Protein 4JOI (pdb70)

InterPro domains:
  IPR004365 OB-fold nucleic acid binding domain, AA-tRNA synthetase-type [PF01336] (58-153)
  IPR012340 Nucleic acid-binding, OB-fold [G3DSA:2.40.50.140] (19-184)
  IPR012340 Nucleic acid-binding, OB-fold [SSF50249] (34-172)
  IPR014647 CST complex subunit Stn1 [PIRSF036950] (1-368)
  IPR015253 Stn1, C-terminal [PF09170] (203-368)
  IPR036388 Winged helix-like DNA-binding domain superfamily [G3DSA:1.10.10.10] (296-368)
  IPR036390 Winged helix DNA-binding domain superfamily [SSF46785] (189-307)
  IPR040260 Replication factor A protein-like [PTHR13989] (11-365)
  IPR042082 CST complex subunit Stn1, wHTH1 motif superfamily [G3DSA:1.10.10.980] (190-295)

Solvent-accessible surface area: 28500 Å² total; per-residue (Å²): 236,74,50,15,53,2,14,0,95,5,0,54,82,9,157,31,15,57,117,89,33,15,27,1,71,27,80,48,14,69,10,79,62,0,0,2,13,3,4,0,14,21,60,133,86,120,143,51,23,31,10,6,1,0,0,29,8,30,2,9,0,32,0,0,0,68,67,182,218,73,140,125,162,130,108,88,81,105,105,88,174,77,106,24,111,95,21,28,11,0,54,0,80,0,9,0,60,41,33,155,110,108,58,7,0,16,15,96,66,64,98,88,16,120,12,81,47,11,95,79,14,4,58,25,14,56,71,10,2,59,33,0,106,153,73,15,52,88,103,100,206,170,187,138,83,41,20,53,2,12,0,94,7,0,51,90,9,131,28,14,69,132,88,38,17,33,1,66,25,80,43,22,69,12,53,50,0,1,2,11,4,4,0,18,20,52,149,87,114,142,43,26,34,14,4,1,0,0,28,7,29,0,8,0,37,0,0,0,61,73,239,183,161,162,82,112,104,88,86,101,114,178,97,88,24,110,94,22,22,12,0,55,0,87,0,15,0,69,36,25,176,109,94,47,6,0,14,6,100,60,38,98,104,14,113,12,89,47,10,96,80,14,4,57,22,14,58,71,10,2,64,34,0,102,157,73,14,50,89,115,102,205,205,75,44,147,36,0,55,14,49,12,1,33,30,12,46,67,62,117,4,94,77,37,25,11,0,5,0,0,1,93,1,70,79,50,48,129,161,74,15,100,1,10,1,37,10,131,86,81,101,94,101,43,101,2,57,1,25,0,139,106,28,60,113,25,145,33,102,91,41,17,11,3,4,0,4,0,36,4,75,111,83,166,137,192,27,45,23,0,94,0,50,12,21,38,49,0,81,54,11,88,41,96,79,0,25,66,0,2,101,54,26,83,83,7,162,145,112,130,205,64,47,150,23,0,57,15,51,28,1,42,30,14,50,71,61,128,5,92,74,52,23,12,0,6,0,2,1,80,4,50,120,58,67,134,177,94,11,46,0,17,0,36,3,86,89,73,128,84,111,31,90,6,34,0,14,0,152,122,22,60,137,38,123,52,73,110,38,2,6,1,6,0,3,0,40,6,67,89,59,155,103,209,46,42,6,0,86,0,56,11,18,40,36,1,107,64,13,83,18,97,78,0,49,62,0,2,130,41,26,72,53,6,162,137,112,132

Organism: Homo sapiens (NCBI:txid9606)

CATH classification: 2.40.50.140

GO terms:
  GO:0000781 chromosome, telomeric region (C, IDA)
  GO:0005634 nucleus (C, IDA)
  GO:0043047 single-stranded telomeric DNA binding (F, IDA)
  GO:0010833 telomere maintenance via telomere lengthening (P, IMP)
  GO:0000723 telomere maintenance (P, IMP)
  GO:0005515 protein binding (F, IPI)
  GO:0005654 nucleoplasm (C, TAS)
  GO:0042162 telomeric repeat DNA binding (F, IDA)
  GO:1990879 CST complex (C, IDA)
  GO:0032211 negative regulation of telomere maintenance via telomerase (P, IDA)
  GO:0016233 telomere capping (P, TAS)
  GO:0000781 chromosome, telomeric region (C, HDA)
  GO:0005654 nucleoplasm (C, IDA)

Foldseek 3Di:
DDAAEDDVLCLQDFDADPVDGLWGDFLNDTDWKHKDKAFFADWDDDDFWIWTFGDLPNDTATETGGDDDVVCPVPVVVCVPVDDDGGFMKMFIATWDADPNGIHGYGPDMDTDDQPPCVVSVVSVVCHVVCCVVARVDRHD/DPDDAAEDAVLCLQVFDADPVDGQWTAFLRDTHWKHKDKAFFADWDDDDFWIWTWGDLPNDTATETEGDDVCCCVPVPDVVPDDDGGFMKMFIATWDADPNGIHGYGPDMDTDDQPPCVVSVVSVVCHVVCCVVPRVDHDD/DDDDDAQEDEQVCVQVVVDDAFDKHKYKAAWADDDVVQQWTWGWDADPHDIGIAIERCVQVPVDDDPHRFMKMFTATWHQDPDDDIHGHGNDIGTDPPDPVVVVVVVSVVVVVVVVVD/DDDDDAQEDEQQCVQVCVADAFDWHKYKFFWADADVVQQKTWGWDCPPPDIGTAMERRPQPPPDDHDGGFMKIFTAGWHQDVDDDIHGHGNYIGTDGPDPVVVVVVVSVVVVVVVVVD

Radius of gyration: 31.81 Å; Cα contacts (8 Å, |Δi|>4): 1092; chains: 4; bounding box: 78×56×86 Å

Secondary structure (DSSP, 8-state):
---EE--HHHHHHPEEPSSSTT-EEETTEEE-EEEEEEEEEEEEE-SSEEEEEEE-SS-EEEEEEE----IIIIIIHHHHTS---TT-EEEEEEEEEEETTEEEEEEEEEEEE--TTSHHHHHHHHHHHHHIIIIITS---/--S--EE--HHHHHHPEEPSSSTT-EEETTEEE-EEEEEEEEEEEEE-SSEEEEEEE-SS-EEEEEEE----SIIIIIHHHS---TT-EEEEEEEEEEETTEEEEEEEEEEEE--TTSHHHHHHHHHHHHHIIIIITSPP-/--PPP-EE--HHHHHTT-S-TT-EEEEEEEEEEEETTTTEEEEEEE-SS-EEEEEEE-TTT-S----TT-EEEEEEEEE--TTS--EEEEEEEEE-TT--HHHHHHHHHHHHHHHHH-/--PPP-EE--HHHHHTT-S-TT-EEEEEEEEEEEETTTTEEEEEEEETTEEEEEEEE-GGGPSP---TTSEEEEEEEEE--SSS--EEEEEEEEE-TT--HHHHHHHHHHHHHHHHH-

Sequence (518 aa):
LAFAKLYIRDILDMKESRQVPGVFLYNGHPIKQVDVLGTVIGVRERDAFYSYGVDDSTGVINCICWKKLQLKKLQETIEQKTKIEIGDTIRVRGSIRTYREEREIHATTYYKVDDPVWNIQIARMLELPTIYRKVYDQPFHVFLAFAKLYIRDILDMKESRQVPGVFLYNGHPIKQVDVLGTVIGVRERDAFYSYGVDDSTGVINCICWKKLKKLQETIEQKTKIEIGDTIRVRGSIRTYREEREIHATTYYKVDDPVWNIQIARMLELPTIYRKVYDQPFHMLPKPGTYYLPWEVSAGQVPDGSTLRTFGRLCLYDMIQSRVTLMAQHGSDQHQVLVCTKLVEPFHAQVGSLYIVLGELQHQQDRGSVVKARVLTCVEGMNLPLLEQAIREQRLYKQERMLPKPGTYYLPWEVSAGQVPDGSTLRTFGRLCLYDMIQSRVTLMAQHGSDQHQVLVCTKLVEPFHAQVGSLYIVLGELQHQQDRGSVVKARVLTCVEGMNLPLLEQAIREQRLYKQER

Nearest PDB structures (foldseek):
  4joi-assembly1_A  TM=1.007E+00  e=4.508E-30  Homo sapiens
  4joi-assembly2_B  TM=9.898E-01  e=1.700E-27  Homo sapiens
  6w6w-assembly1_C  TM=9.165E-01  e=1.821E-25  Homo sapiens
  8soj-assembly1_B  TM=9.184E-01  e=2.867E-24  Enterovirus A71
  8sok-assembly1_B  TM=9.140E-01  e=1.731E-23  Homo sapiens

B-factor: mean 54.43, std 21.91, range [27.72, 151.78]

Structure (mmCIF, N/CA/C/O backbone):
data_4JOI
#
_entry.id   4JOI
#
_cell.length_a   130.613
_cell.length_b   58.101
_cell.length_c   87.458
_cell.angle_alpha   90.00
_cell.angle_beta   90.00
_cell.angle_gamma   90.00
#
_symmetry.space_group_name_H-M   'P 21 21 2'
#
loop_
_entity.id
_entity.type
_entity.pdbx_description
1 polymer 'CST complex subunit STN1'
2 polymer 'CST complex subunit TEN1'
3 water water
#
loop_
_atom_site.group_PDB
_atom_site.id
_atom_site.type_symbol
_atom_site.label_atom_id
_atom_site.label_alt_id
_atom_site.label_comp_id
_atom_site.label_asym_id
_atom_site.label_entity_id
_atom_site.label_seq_id
_atom_site.pdbx_PDB_ins_code
_atom_site.Cartn_x
_atom_site.Cartn_y
_atom_site.Cartn_z
_atom_site.occupancy
_atom_site.B_iso_or_equiv
_atom_site.auth_seq_id
_atom_site.auth_comp_id
_atom_site.auth_asym_id
_atom_site.auth_atom_id
_atom_site.pdbx_PDB_model_num
ATOM 1 N N . LEU A 1 6 ? -11.835 -0.821 3.694 1.00 63.05 24 LEU A N 1
ATOM 2 C CA . LEU A 1 6 ? -11.512 0.413 4.485 1.00 65.04 24 LEU A CA 1
ATOM 3 C C . LEU A 1 6 ? -11.663 0.260 6.011 1.00 62.10 24 LEU A C 1
ATOM 4 O O . LEU A 1 6 ? -11.008 0.967 6.781 1.00 63.64 24 LEU A O 1
ATOM 9 N N . ALA A 1 7 ? -12.532 -0.645 6.442 1.00 56.53 25 ALA A N 1
ATOM 10 C CA . ALA A 1 7 ? -12.726 -0.897 7.865 1.00 53.82 25 ALA A CA 1
ATOM 11 C C . ALA A 1 7 ? -11.915 -2.117 8.327 1.00 51.51 25 ALA A C 1
ATOM 12 O O . ALA A 1 7 ? -11.318 -2.833 7.514 1.00 51.46 25 ALA A O 1
ATOM 14 N N . PHE A 1 8 ? -11.874 -2.351 9.631 1.00 50.38 26 PHE A N 1
ATOM 15 C CA . PHE A 1 8 ? -11.476 -3.664 10.097 1.00 47.39 26 PHE A CA 1
ATOM 16 C C . PHE A 1 8 ? -12.726 -4.540 10.044 1.00 45.44 26 PHE A C 1
ATOM 17 O O . PHE A 1 8 ? -13.667 -4.364 10.826 1.00 44.05 26 PHE A O 1
ATOM 25 N N . ALA A 1 9 ? -12.749 -5.461 9.084 1.00 43.04 27 ALA A N 1
ATOM 26 C CA . ALA A 1 9 ? -13.949 -6.262 8.824 1.00 41.44 27 ALA A CA 1
ATOM 27 C C . ALA A 1 9 ? -14.137 -7.341 9.891 1.00 39.44 27 ALA A C 1
ATOM 28 O O . ALA A 1 9 ? -13.250 -8.163 10.132 1.00 37.75 27 ALA A O 1
ATOM 30 N N . LYS A 1 10 ? -15.305 -7.353 10.513 1.00 38.00 28 LYS A N 1
ATOM 31 C CA . LYS A 1 10 ? -15.627 -8.383 11.485 1.00 38.73 28 LYS A CA 1
ATOM 32 C C . LYS A 1 10 ? -16.061 -9.642 10.736 1.00 37.66 28 LYS A C 1
ATOM 33 O O . LYS A 1 10 ? -17.075 -9.631 10.024 1.00 41.38 28 LYS A O 1
ATOM 39 N N . LEU A 1 11 ? -15.296 -10.721 10.892 1.00 35.83 29 LEU A N 1
ATOM 40 C CA . LEU A 1 11 ? -15.539 -11.939 10.124 1.00 36.15 29 LEU A CA 1
ATOM 41 C C . LEU A 1 11 ? -15.313 -13.145 10.999 1.00 35.19 29 LEU A C 1
ATOM 42 O O . LEU A 1 11 ? -14.498 -13.084 11.927 1.00 40.04 29 LEU A O 1
ATOM 47 N N . TYR A 1 12 ? -16.008 -14.245 10.700 1.00 34.00 30 TYR A N 1
ATOM 48 C CA . TYR A 1 12 ? -15.669 -15.545 11.274 1.00 32.33 30 TYR A CA 1
ATOM 49 C C . TYR A 1 12 ? -14.253 -15.983 10.900 1.00 34.37 30 TYR A C 1
ATOM 50 O O . TYR A 1 12 ? -13.850 -15.892 9.724 1.00 32.42 30 TYR A O 1
ATOM 59 N N . ILE A 1 13 ? -13.517 -16.512 11.879 1.00 36.06 31 ILE A N 1
ATOM 60 C CA . ILE A 1 13 ? -12.164 -17.018 11.614 1.00 35.61 31 ILE A CA 1
ATOM 61 C C . ILE A 1 13 ? -12.193 -18.086 10.511 1.00 35.47 31 ILE A C 1
ATOM 62 O O . ILE A 1 13 ? -11.274 -18.189 9.701 1.00 33.25 31 ILE A O 1
ATOM 67 N N . ARG A 1 14 ? -13.281 -18.839 10.449 1.00 38.12 32 ARG A N 1
ATOM 68 C CA . ARG A 1 14 ? -13.426 -19.868 9.445 1.00 39.56 32 ARG A CA 1
ATOM 69 C C . ARG A 1 14 ? -13.399 -19.271 8.021 1.00 40.98 32 ARG A C 1
ATOM 70 O O . ARG A 1 14 ? -12.840 -19.8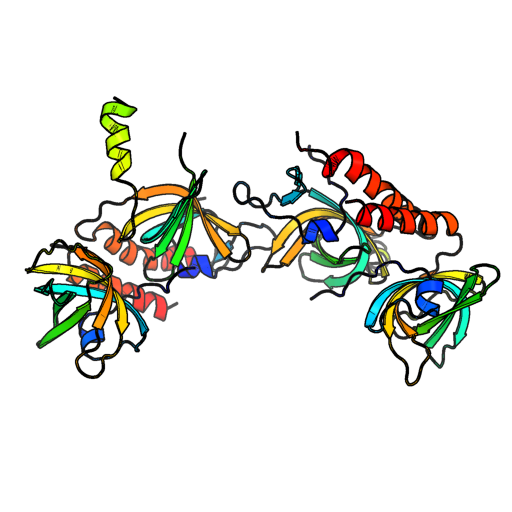88 7.104 1.00 40.95 32 ARG A O 1
ATOM 78 N N . ASP A 1 15 ? -13.989 -18.081 7.840 1.00 38.62 33 ASP A N 1
ATOM 79 C CA . ASP A 1 15 ? -13.981 -17.413 6.530 1.00 38.67 33 ASP A CA 1
ATOM 80 C C . ASP A 1 15 ? -12.604 -16.849 6.200 1.00 38.30 33 ASP A C 1
ATOM 81 O O . ASP A 1 15 ? -12.160 -16.922 5.054 1.00 39.02 33 ASP A O 1
ATOM 86 N N . ILE A 1 16 ? -11.939 -16.295 7.207 1.00 36.21 34 ILE A N 1
ATOM 87 C CA . ILE A 1 16 ? -10.572 -15.812 7.051 1.00 39.26 34 ILE A CA 1
ATOM 88 C C . ILE A 1 16 ? -9.637 -16.916 6.561 1.00 41.36 34 ILE A C 1
ATOM 89 O O . ILE A 1 16 ? -8.836 -16.689 5.653 1.00 41.57 34 ILE A O 1
ATOM 94 N N . LEU A 1 17 ? -9.789 -18.111 7.134 1.00 41.08 35 LEU A N 1
ATOM 95 C CA . LEU A 1 17 ? -8.952 -19.240 6.815 1.00 43.24 35 LEU A CA 1
ATOM 96 C C . LEU A 1 17 ? -9.203 -19.744 5.396 1.00 47.97 35 LEU A C 1
ATOM 97 O O . LEU A 1 17 ? -8.296 -20.287 4.769 1.00 48.97 35 LEU A O 1
ATOM 102 N N . ASP A 1 18 ? -10.408 -19.564 4.861 1.00 48.17 36 ASP A N 1
ATOM 103 C CA . ASP A 1 18 ? -10.643 -20.167 3.550 1.00 51.47 36 ASP A CA 1
ATOM 104 C C . ASP A 1 18 ? -11.063 -19.254 2.378 1.00 49.33 36 ASP A C 1
ATOM 105 O O . ASP A 1 18 ? -11.250 -19.748 1.266 1.00 49.99 36 ASP A O 1
ATOM 110 N N . MET A 1 19 ? -11.185 -17.948 2.612 1.00 43.64 37 MET A N 1
ATOM 111 C CA . MET A 1 19 ? -11.375 -16.984 1.519 1.00 46.10 37 MET A CA 1
ATOM 112 C C . MET A 1 19 ? -10.245 -17.095 0.499 1.00 46.86 37 MET A C 1
ATOM 113 O O . MET A 1 19 ? -9.066 -17.233 0.870 1.00 45.81 37 MET A O 1
ATOM 118 N N . LYS A 1 20 ? -10.589 -17.017 -0.780 1.00 47.89 38 LYS A N 1
ATOM 119 C CA . LYS A 1 20 ? -9.580 -17.066 -1.823 1.00 51.05 38 LYS A CA 1
ATOM 120 C C . LYS A 1 20 ? -8.823 -15.745 -1.877 1.00 49.73 38 LYS A C 1
ATOM 121 O O . LYS A 1 20 ? -9.393 -14.674 -1.624 1.00 47.23 38 LYS A O 1
ATOM 127 N N . GLU A 1 21 ? -7.528 -15.831 -2.162 1.00 50.13 39 GLU A N 1
ATOM 128 C CA . GLU A 1 21 ? -6.712 -14.639 -2.313 1.00 50.60 39 GLU A CA 1
ATOM 129 C C . GLU A 1 21 ? -6.859 -14.116 -3.731 1.00 50.13 39 GLU A C 1
ATOM 130 O O . GLU A 1 21 ? -6.994 -14.897 -4.672 1.00 49.12 39 GLU A O 1
ATOM 136 N N . SER A 1 22 ? -6.864 -12.791 -3.862 1.00 48.60 40 SER A N 1
ATOM 137 C CA . SER A 1 22 ? -6.890 -12.151 -5.163 1.00 49.10 40 SER A CA 1
ATOM 138 C C . SER A 1 22 ? -5.531 -12.299 -5.802 1.00 50.13 40 SER A C 1
ATOM 139 O O . SER A 1 22 ? -4.511 -11.929 -5.212 1.00 47.93 40 SER A O 1
ATOM 142 N N . ARG A 1 23 ? -5.521 -12.826 -7.014 1.00 51.25 41 ARG A N 1
ATOM 143 C CA . ARG A 1 23 ? -4.285 -12.912 -7.778 1.00 54.12 41 ARG A CA 1
ATOM 144 C C . ARG A 1 23 ? -3.827 -11.535 -8.273 1.00 54.95 41 ARG A C 1
ATOM 145 O O . ARG A 1 23 ? -2.633 -11.215 -8.245 1.00 52.67 41 ARG A O 1
ATOM 153 N N . GLN A 1 24 ? -4.791 -10.723 -8.698 1.00 57.32 42 GLN A N 1
ATOM 154 C CA . GLN A 1 24 ? -4.514 -9.386 -9.235 1.00 62.08 42 GLN A CA 1
ATOM 155 C C . GLN A 1 24 ? -3.951 -8.456 -8.175 1.00 61.17 42 GLN A C 1
ATOM 156 O O . GLN A 1 24 ? -3.004 -7.717 -8.452 1.00 62.18 42 GLN A O 1
ATOM 162 N N . VAL A 1 25 ? -4.514 -8.502 -6.968 1.00 58.21 43 VAL A N 1
ATOM 163 C CA . VAL A 1 25 ? -4.002 -7.685 -5.865 1.00 59.84 43 VAL A CA 1
ATOM 164 C C . VAL A 1 25 ? -3.666 -8.547 -4.640 1.00 58.68 43 VAL A C 1
ATOM 165 O O . VAL A 1 25 ? -4.522 -8.784 -3.776 1.00 56.26 43 VAL A O 1
ATOM 169 N N . PRO A 1 26 ? -2.414 -9.042 -4.575 1.00 59.45 44 PRO A N 1
ATOM 170 C CA . PRO A 1 26 ? -1.985 -9.880 -3.460 1.00 56.95 44 PRO A CA 1
ATOM 171 C C . PRO A 1 26 ? -2.196 -9.218 -2.100 1.00 55.80 44 PRO A C 1
ATOM 172 O O . PRO A 1 26 ? -2.154 -7.993 -1.986 1.00 55.49 44 PRO A O 1
ATOM 176 N N . GLY A 1 27 ? -2.444 -10.035 -1.086 1.00 53.47 45 GLY A N 1
ATOM 177 C CA . GLY A 1 27 ? -2.804 -9.527 0.229 1.00 53.66 45 GLY A CA 1
ATOM 178 C C . GLY A 1 27 ? -4.238 -9.028 0.346 1.00 51.42 45 GLY A C 1
ATOM 179 O O . GLY A 1 27 ? -4.638 -8.567 1.409 1.00 53.52 45 GLY A O 1
ATOM 180 N N . VAL A 1 28 ? -4.996 -9.082 -0.746 1.00 49.18 46 VAL A N 1
ATOM 181 C CA . VAL A 1 28 ? -6.434 -8.826 -0.702 1.00 47.36 46 VAL A CA 1
ATOM 182 C C . VAL A 1 28 ? -7.145 -10.168 -0.903 1.00 45.84 46 VAL A C 1
ATOM 183 O O . VAL A 1 28 ? -6.811 -10.911 -1.832 1.00 44.85 46 VAL A O 1
ATOM 187 N N . PHE A 1 29 ? -8.100 -10.467 -0.019 1.00 42.83 47 PHE A N 1
ATOM 188 C CA . PHE A 1 29 ? -8.824 -11.731 -0.017 1.00 43.33 47 PHE A CA 1
ATOM 189 C C . PHE A 1 29 ? -10.301 -11.490 -0.329 1.00 43.75 47 PHE A C 1
ATOM 190 O O . PHE A 1 29 ? -10.806 -10.397 -0.104 1.00 44.47 47 PHE A O 1
ATOM 198 N N . LEU A 1 30 ? -10.982 -12.502 -0.863 1.00 44.04 48 LEU A N 1
ATOM 199 C CA . LEU A 1 30 ? -12.309 -12.297 -1.427 1.00 46.13 48 LEU A CA 1
ATOM 200 C C . LEU A 1 30 ? -13.372 -13.119 -0.739 1.00 45.73 48 LEU A C 1
ATOM 201 O O . LEU A 1 30 ? -13.265 -14.357 -0.599 1.00 45.54 48 LEU A O 1
ATOM 206 N N . TYR A 1 31 ? -14.389 -12.414 -0.276 1.00 44.33 49 TYR A N 1
ATOM 207 C CA . TYR A 1 31 ? -15.571 -13.080 0.226 1.00 43.61 49 TYR A CA 1
ATOM 208 C C . TYR A 1 31 ? -16.733 -12.564 -0.581 1.00 45.04 49 TYR A C 1
ATOM 209 O O . TYR A 1 31 ? -17.046 -11.354 -0.537 1.00 43.90 49 TYR A O 1
ATOM 218 N N . ASN A 1 32 ? -17.344 -13.472 -1.346 1.00 45.29 50 ASN A N 1
ATOM 219 C CA . ASN A 1 32 ? -18.488 -13.123 -2.206 1.00 47.61 50 ASN A CA 1
ATOM 220 C C . ASN A 1 32 ? -18.250 -11.838 -3.017 1.00 48.47 50 ASN A C 1
ATOM 221 O O . ASN A 1 32 ? -19.097 -10.947 -3.053 1.00 48.84 50 ASN A O 1
ATOM 226 N N . GLY A 1 33 ? -17.067 -11.727 -3.624 1.00 51.33 51 GLY A N 1
ATOM 227 C CA . GLY A 1 33 ? -16.724 -10.563 -4.450 1.00 50.78 51 GLY A CA 1
ATOM 228 C C . GLY A 1 33 ? -16.350 -9.330 -3.649 1.00 51.73 51 GLY A C 1
ATOM 229 O O . GLY A 1 33 ? -16.003 -8.299 -4.228 1.00 52.08 51 GLY A O 1
ATOM 230 N N . HIS A 1 34 ? -16.418 -9.434 -2.319 1.00 48.22 52 HIS A N 1
ATOM 231 C CA . HIS A 1 34 ? -15.981 -8.365 -1.419 1.00 47.30 52 HIS A CA 1
ATOM 232 C C . HIS A 1 34 ? -14.500 -8.460 -1.158 1.00 46.38 52 HIS A C 1
ATOM 233 O O . HIS A 1 34 ? -14.020 -9.498 -0.671 1.00 46.89 52 HIS A O 1
ATOM 240 N N . PRO A 1 35 ? -13.755 -7.374 -1.435 1.00 47.01 53 PRO A N 1
ATOM 241 C CA . PRO A 1 35 ? -12.303 -7.354 -1.196 1.00 47.58 53 PRO A CA 1
ATOM 242 C C . PRO A 1 35 ? -11.987 -7.143 0.285 1.00 47.03 53 PRO A C 1
ATOM 243 O O . PRO A 1 35 ? -12.293 -6.087 0.845 1.00 48.48 53 PRO A O 1
ATOM 247 N N . ILE A 1 36 ? -11.396 -8.149 0.916 1.00 46.39 54 ILE A N 1
ATOM 248 C CA . ILE A 1 36 ? -11.112 -8.086 2.348 1.00 45.96 54 ILE A CA 1
ATOM 249 C C . ILE A 1 36 ? -9.611 -8.026 2.564 1.00 47.25 54 ILE A C 1
ATOM 250 O O . ILE A 1 36 ? -8.871 -8.850 2.028 1.00 47.83 54 ILE A O 1
ATOM 255 N N . LYS A 1 37 ? -9.172 -7.057 3.356 1.00 49.32 55 LYS A N 1
ATOM 256 C CA . LYS A 1 37 ? -7.785 -7.003 3.809 1.00 54.79 55 LYS A CA 1
ATOM 257 C C . LYS A 1 37 ? -7.677 -6.945 5.343 1.00 52.90 55 LYS A C 1
ATOM 258 O O . LYS A 1 37 ? -7.143 -7.860 5.970 1.00 53.39 55 LYS A O 1
ATOM 264 N N . GLN A 1 38 ? -8.198 -5.871 5.933 1.00 49.30 56 GLN A N 1
ATOM 265 C CA . GLN A 1 38 ? -8.152 -5.658 7.371 1.00 48.09 56 GLN A CA 1
ATOM 266 C C . GLN A 1 38 ? -9.352 -6.309 8.080 1.00 44.92 56 GLN A C 1
ATOM 267 O O . GLN A 1 38 ? -10.498 -6.140 7.650 1.00 43.37 56 GLN A O 1
ATOM 273 N N . VAL A 1 39 ? -9.071 -7.056 9.153 1.00 41.49 57 VAL A N 1
ATOM 274 C CA . VAL A 1 39 ? -10.077 -7.823 9.890 1.00 39.06 57 VAL A CA 1
ATOM 275 C C . VAL A 1 39 ? -10.046 -7.528 11.393 1.00 39.37 57 VAL A C 1
ATOM 276 O O . VAL A 1 39 ? -9.044 -7.021 11.923 1.00 39.77 57 VAL A O 1
ATOM 280 N N . ASP A 1 40 ? -11.137 -7.901 12.062 1.00 36.88 58 ASP A N 1
ATOM 281 C CA . ASP A 1 40 ? -11.347 -7.689 13.476 1.00 40.02 58 ASP A CA 1
ATOM 282 C C . ASP A 1 40 ? -11.880 -9.001 14.036 1.00 39.76 58 ASP A C 1
ATOM 283 O O . ASP A 1 40 ? -13.021 -9.395 13.758 1.00 38.84 58 ASP A O 1
ATOM 288 N N . VAL A 1 41 ? -11.037 -9.677 14.806 1.00 40.66 59 VAL A N 1
ATOM 289 C CA . VAL A 1 41 ? -11.392 -10.955 15.405 1.00 40.25 59 VAL A CA 1
ATOM 290 C C . VAL A 1 41 ? -11.400 -10.866 16.928 1.00 39.19 59 VAL A C 1
ATOM 291 O O . VAL A 1 41 ? -10.662 -10.067 17.529 1.00 41.36 59 VAL A O 1
ATOM 295 N N . LEU A 1 42 ? -12.256 -11.680 17.538 1.00 37.89 60 LEU A N 1
ATOM 296 C CA . LEU A 1 42 ? -12.368 -11.802 18.990 1.00 36.77 60 LEU A CA 1
ATOM 297 C C . LEU A 1 42 ? -12.383 -13.306 19.293 1.00 37.21 60 LEU A C 1
ATOM 298 O O . LEU A 1 42 ? -13.105 -14.042 18.655 1.00 38.25 60 LEU A O 1
ATOM 303 N N . GLY A 1 43 ? -11.574 -13.773 20.229 1.00 35.42 61 GLY A N 1
ATOM 304 C CA . GLY A 1 43 ? -11.708 -15.171 20.650 1.00 35.99 61 GLY A CA 1
ATOM 305 C C . GLY A 1 43 ? -10.835 -15.517 21.828 1.00 35.76 61 GLY A C 1
ATOM 306 O O . GLY A 1 43 ? -10.246 -14.632 22.457 1.00 35.65 61 GLY A O 1
ATOM 307 N N . THR A 1 44 ? -10.752 -16.815 22.110 1.00 34.41 62 THR A N 1
ATOM 308 C CA . THR A 1 44 ? -10.069 -17.339 23.271 1.00 34.40 62 THR A CA 1
ATOM 309 C C . THR A 1 44 ? -8.631 -17.634 22.856 1.00 35.19 62 THR A C 1
ATOM 310 O O . THR A 1 44 ? -8.382 -18.136 21.759 1.00 34.88 62 THR A O 1
ATOM 314 N N . VAL A 1 45 ? -7.673 -17.282 23.710 1.00 37.06 63 VAL A N 1
ATOM 315 C CA . VAL A 1 45 ? -6.267 -17.578 23.427 1.00 36.62 63 VAL A CA 1
ATOM 316 C C . VAL A 1 45 ? -6.078 -19.027 23.777 1.00 37.67 63 VAL A C 1
ATOM 317 O O . VAL A 1 45 ? -6.361 -19.426 24.907 1.00 39.32 63 VAL A O 1
ATOM 321 N N . ILE A 1 46 ? -5.628 -19.812 22.802 1.00 37.40 64 ILE A N 1
ATOM 322 C CA . ILE A 1 46 ? -5.416 -21.245 23.020 1.00 38.28 64 ILE A CA 1
ATOM 323 C C . ILE A 1 46 ? -3.950 -21.666 22.878 1.00 40.63 64 ILE A C 1
ATOM 324 O O . ILE A 1 46 ? -3.599 -22.827 23.114 1.00 39.96 64 ILE A O 1
ATOM 329 N N . GLY A 1 47 ? -3.094 -20.727 22.488 1.00 40.42 65 GLY A N 1
ATOM 330 C CA . GLY A 1 47 ? -1.660 -21.025 22.380 1.00 43.18 65 GLY A CA 1
ATOM 331 C C . GLY A 1 47 ? -0.890 -19.729 22.450 1.00 44.22 65 GLY A C 1
ATOM 332 O O . GLY A 1 47 ? -1.388 -18.686 22.022 1.00 44.72 65 GLY A O 1
ATOM 333 N N . VAL A 1 48 ? 0.301 -19.784 23.033 1.00 46.94 66 VAL A N 1
ATOM 334 C CA . VAL A 1 48 ? 1.166 -18.613 23.146 1.00 49.16 66 VAL A CA 1
ATOM 335 C C . VAL A 1 48 ? 2.579 -19.017 22.755 1.00 52.06 66 VAL A C 1
ATOM 336 O O . VAL A 1 48 ? 3.148 -19.952 23.316 1.00 53.06 66 VAL A O 1
ATOM 340 N N . ARG A 1 49 ? 3.135 -18.331 21.769 1.00 54.70 67 ARG A N 1
ATOM 341 C CA . ARG A 1 49 ? 4.553 -18.484 21.473 1.00 59.10 67 ARG A CA 1
ATOM 342 C C . ARG A 1 49 ? 5.206 -17.117 21.465 1.00 59.52 67 ARG A C 1
ATOM 343 O O . ARG A 1 49 ? 4.693 -16.180 20.849 1.00 58.69 67 ARG A O 1
ATOM 351 N N . GLU A 1 50 ? 6.303 -16.995 22.203 1.00 62.65 68 GLU A N 1
ATOM 352 C CA . GLU A 1 50 ? 7.043 -15.745 22.271 1.00 64.84 68 GLU A CA 1
ATOM 353 C C . GLU A 1 50 ? 8.374 -15.837 21.526 1.00 65.73 68 GLU A C 1
ATOM 354 O O . GLU A 1 50 ? 9.124 -16.796 21.683 1.00 67.17 68 GLU A O 1
ATOM 360 N N . ARG A 1 51 ? 8.625 -14.837 20.688 1.00 65.49 69 ARG A N 1
ATOM 361 C CA . ARG A 1 51 ? 9.902 -14.647 20.014 1.00 67.65 69 ARG A CA 1
ATOM 362 C C . ARG A 1 51 ? 10.415 -13.264 20.407 1.00 67.78 69 ARG A C 1
ATOM 363 O O . ARG A 1 51 ? 9.740 -12.540 21.143 1.00 66.32 69 ARG A O 1
ATOM 371 N N . ASP A 1 52 ? 11.604 -12.902 19.939 1.00 71.11 70 ASP A N 1
ATOM 372 C CA . ASP A 1 52 ? 12.235 -11.643 20.346 1.00 72.94 70 ASP A CA 1
ATOM 373 C C . ASP A 1 52 ? 11.396 -10.422 19.982 1.00 70.42 70 ASP A C 1
ATOM 374 O O . ASP A 1 52 ? 11.201 -9.534 20.809 1.00 70.12 70 ASP A O 1
ATOM 379 N N . ALA A 1 53 ? 10.890 -10.390 18.752 1.00 67.08 71 ALA A N 1
ATOM 380 C CA . ALA A 1 53 ? 10.185 -9.213 18.265 1.00 66.18 71 ALA A CA 1
ATOM 381 C C . ALA A 1 53 ? 8.653 -9.278 18.404 1.00 64.49 71 ALA A C 1
ATOM 382 O O . ALA A 1 53 ? 7.978 -8.243 18.360 1.00 64.31 71 ALA A O 1
ATOM 384 N N . PHE A 1 54 ? 8.106 -10.481 18.586 1.00 61.50 72 PHE A N 1
ATOM 385 C CA . PHE A 1 54 ? 6.658 -10.659 18.529 1.00 58.38 72 PHE A CA 1
ATOM 386 C C . PHE A 1 54 ? 6.130 -11.789 19.405 1.00 58.17 72 PHE A C 1
ATOM 387 O O . PHE A 1 54 ? 6.874 -12.715 19.760 1.00 59.34 72 PHE A O 1
ATOM 395 N N . TYR A 1 55 ? 4.837 -11.706 19.723 1.00 54.27 73 TYR A N 1
ATOM 396 C CA . TYR A 1 55 ? 4.082 -12.832 20.241 1.00 52.70 73 TYR A CA 1
ATOM 397 C C . TYR A 1 55 ? 3.262 -13.462 19.127 1.00 50.93 73 TYR A C 1
ATOM 398 O O . TYR A 1 55 ? 2.750 -12.771 18.246 1.00 50.37 73 TYR A O 1
ATOM 407 N N . SER A 1 56 ? 3.119 -14.778 19.184 1.00 50.27 74 SER A N 1
ATOM 408 C CA . SER A 1 56 ? 2.161 -15.491 18.354 1.00 47.62 74 SER A CA 1
ATOM 409 C C . SER A 1 56 ? 1.046 -16.012 19.262 1.00 46.51 74 SER A C 1
ATOM 410 O O . SER A 1 56 ? 1.290 -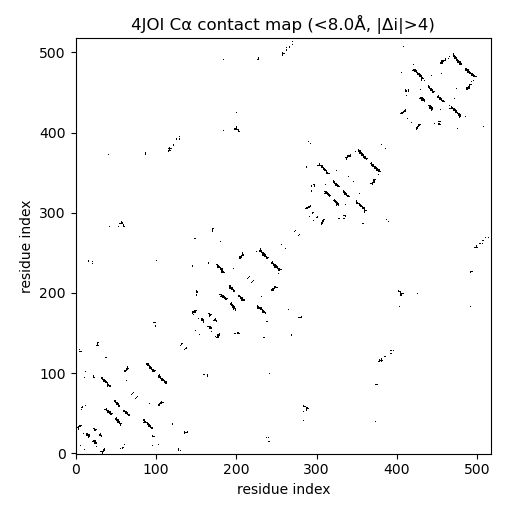16.850 20.134 1.00 49.41 74 SER A O 1
ATOM 413 N N . TYR A 1 57 ? -0.165 -15.503 19.065 1.00 44.70 75 TYR A N 1
ATOM 414 C CA . TYR A 1 57 ? -1.331 -15.928 19.852 1.00 44.04 75 TYR A CA 1
ATOM 415 C C . TYR A 1 57 ? -2.293 -16.742 18.993 1.00 42.39 75 TYR A C 1
ATOM 416 O O . TYR A 1 57 ? -2.870 -16.225 18.032 1.00 41.70 75 TYR A O 1
ATOM 425 N N . GLY A 1 58 ? -2.444 -18.020 19.317 1.00 42.62 76 GLY A N 1
ATOM 426 C CA . GLY A 1 58 ? -3.447 -18.860 18.652 1.00 41.63 76 GLY A CA 1
ATOM 427 C C . GLY A 1 58 ? -4.823 -18.489 19.177 1.00 40.96 76 GLY A C 1
ATOM 428 O O . GLY A 1 58 ? -5.092 -18.671 20.374 1.00 41.58 76 GLY A O 1
ATOM 429 N N . VAL A 1 59 ? -5.672 -17.943 18.294 1.00 39.31 77 VAL A N 1
ATOM 430 C CA . VAL A 1 59 ? -7.009 -17.452 18.653 1.00 38.79 77 VAL A CA 1
ATOM 431 C C . VAL A 1 59 ? -8.167 -18.319 18.125 1.00 38.87 77 VAL A C 1
ATOM 432 O O . VAL A 1 59 ? -8.248 -18.621 16.933 1.00 39.48 77 VAL A O 1
ATOM 436 N N . ASP A 1 60 ? -9.054 -18.708 19.034 1.00 37.05 78 ASP A N 1
ATOM 437 C CA . ASP A 1 60 ? -10.174 -19.595 18.718 1.00 37.19 78 ASP A CA 1
ATOM 438 C C . ASP A 1 60 ? -11.508 -18.858 18.930 1.00 35.13 78 ASP A C 1
ATOM 439 O O . ASP A 1 60 ? -11.829 -18.490 20.060 1.00 36.18 78 ASP A O 1
ATOM 444 N N . ASP A 1 61 ? -12.272 -18.639 17.850 1.00 35.62 79 ASP A N 1
ATOM 445 C CA . ASP A 1 61 ? -13.558 -17.895 17.928 1.00 34.16 79 ASP A CA 1
ATOM 446 C C . ASP A 1 61 ? -14.791 -18.797 17.840 1.00 34.97 79 ASP A C 1
ATOM 447 O O . ASP A 1 61 ? -15.891 -18.315 17.660 1.00 35.62 79 ASP A O 1
ATOM 452 N N . SER A 1 62 ? -14.582 -20.105 18.002 1.00 33.96 80 SER A N 1
ATOM 453 C CA . SER A 1 62 ? -15.619 -21.170 17.871 1.00 36.73 80 SER A CA 1
ATOM 454 C C . SER A 1 62 ? -15.897 -21.597 16.445 1.00 36.51 80 SER A C 1
ATOM 455 O O . SER A 1 62 ? -16.533 -22.629 16.238 1.00 37.56 80 SER A O 1
ATOM 458 N N . THR A 1 63 ? -15.427 -20.824 15.466 1.00 35.92 81 THR A N 1
ATOM 459 C CA . THR A 1 63 ? -15.552 -21.255 14.049 1.00 37.92 81 THR A CA 1
ATOM 460 C C . THR A 1 63 ? -14.222 -21.696 13.455 1.00 39.03 81 THR A C 1
ATOM 461 O O . THR A 1 63 ? -14.170 -22.497 12.514 1.00 41.47 81 THR A O 1
ATOM 465 N N . GLY A 1 64 ? -13.131 -21.176 13.998 1.00 38.74 82 GLY A N 1
ATOM 466 C CA . GLY A 1 64 ? -11.811 -21.613 13.536 1.00 37.84 82 GLY A CA 1
ATOM 467 C C . GLY A 1 64 ? -10.752 -21.123 14.478 1.00 37.90 82 GLY A C 1
ATOM 468 O O . GLY A 1 64 ? -11.041 -20.323 15.382 1.00 38.33 82 GLY A O 1
ATOM 469 N N . VAL A 1 65 ? -9.520 -21.561 14.236 1.00 37.55 83 VAL A N 1
ATOM 470 C CA . VAL A 1 65 ? -8.382 -21.161 15.037 1.00 37.71 83 VAL A CA 1
ATOM 471 C C . VAL A 1 65 ? -7.306 -20.571 14.123 1.00 39.22 83 VAL A C 1
ATOM 472 O O . VAL A 1 65 ? -6.984 -21.152 13.091 1.00 39.01 83 VAL A O 1
ATOM 476 N N . ILE A 1 66 ? -6.780 -19.399 14.487 1.00 38.12 84 ILE A N 1
ATOM 477 C CA . ILE A 1 66 ? -5.738 -18.766 13.690 1.00 39.71 84 ILE A CA 1
ATOM 478 C C . ILE A 1 66 ? -4.689 -18.110 14.595 1.00 39.99 84 ILE A C 1
ATOM 479 O O . ILE A 1 66 ? -5.010 -17.646 15.702 1.00 38.90 84 ILE A O 1
ATOM 484 N N . ASN A 1 67 ? -3.439 -18.115 14.132 1.00 40.46 85 ASN A N 1
ATOM 485 C CA . ASN A 1 67 ? -2.362 -17.385 14.792 1.00 41.00 85 ASN A CA 1
ATOM 486 C C . ASN A 1 67 ? -2.402 -15.914 14.468 1.00 40.50 85 ASN A C 1
ATOM 487 O O . ASN A 1 67 ? -2.561 -15.537 13.315 1.00 38.17 85 ASN A O 1
ATOM 492 N N . CYS A 1 68 ? -2.304 -15.098 15.509 1.00 41.05 86 CYS A N 1
ATOM 493 C CA . CYS A 1 68 ? -2.200 -13.655 15.354 1.00 42.56 86 CYS A CA 1
ATOM 494 C C . CYS A 1 68 ? -0.786 -13.267 15.815 1.00 45.26 86 CYS A C 1
ATOM 495 O O . CYS A 1 68 ? -0.401 -13.512 16.968 1.00 45.91 86 CYS A O 1
ATOM 498 N N . ILE A 1 69 ? -0.016 -12.695 14.897 1.00 45.12 87 ILE A N 1
ATOM 499 C CA . ILE A 1 69 ? 1.303 -12.169 15.201 1.00 46.34 87 ILE A CA 1
ATOM 500 C C . ILE A 1 69 ? 1.184 -10.759 15.764 1.00 46.83 87 ILE A C 1
ATOM 501 O O . ILE A 1 69 ? 0.777 -9.827 15.070 1.00 45.32 87 ILE A O 1
ATOM 506 N N . CYS A 1 70 ? 1.571 -10.618 17.024 1.00 46.49 88 CYS A N 1
ATOM 507 C CA . CYS A 1 70 ? 1.470 -9.357 17.730 1.00 50.21 88 CYS A CA 1
ATOM 508 C C . CYS A 1 70 ? 2.867 -8.855 18.086 1.00 51.88 88 CYS A C 1
ATOM 509 O O . CYS A 1 70 ? 3.521 -9.401 18.972 1.00 51.72 88 CYS A O 1
ATOM 512 N N . TRP A 1 71 ? 3.319 -7.834 17.363 1.00 57.01 89 TRP A N 1
ATOM 513 C CA . TRP A 1 71 ? 4.650 -7.243 17.543 1.00 62.76 89 TRP A CA 1
ATOM 514 C C . TRP A 1 71 ? 4.768 -6.613 18.890 1.00 63.72 89 TRP A C 1
ATOM 515 O O . TRP A 1 71 ? 3.832 -5.959 19.363 1.00 63.12 89 TRP A O 1
ATOM 526 N N . LYS A 1 72 ? 5.910 -6.833 19.531 1.00 65.89 90 LYS A N 1
ATOM 527 C CA . LYS A 1 72 ? 6.192 -6.228 20.833 1.00 69.49 90 LYS A CA 1
ATOM 528 C C . LYS A 1 72 ? 6.407 -4.725 20.680 1.00 73.21 90 LYS A C 1
ATOM 529 O O . LYS A 1 72 ? 6.869 -4.263 19.637 1.00 73.88 90 LYS A O 1
ATOM 535 N N . LYS A 1 73 ? 6.065 -3.968 21.720 1.00 79.34 91 LYS A N 1
ATOM 536 C CA . LYS A 1 73 ? 6.255 -2.512 21.708 1.00 85.21 91 LYS A CA 1
ATOM 537 C C . LYS A 1 73 ? 7.720 -2.075 21.837 1.00 86.98 91 LYS A C 1
ATOM 538 O O . LYS A 1 73 ? 8.637 -2.889 21.702 1.00 86.25 91 LYS A O 1
ATOM 544 N N . LEU A 1 74 ? 7.914 -0.776 22.076 1.00 90.46 92 LEU A N 1
ATOM 545 C CA . LEU A 1 74 ? 9.235 -0.170 22.292 1.00 91.94 92 LEU A CA 1
ATOM 546 C C . LEU A 1 74 ? 10.331 -0.811 21.436 1.00 92.17 92 LEU A C 1
ATOM 547 O O . LEU A 1 74 ? 11.521 -0.680 21.725 1.00 96.40 92 LEU A O 1
ATOM 552 N N . GLN A 1 94 ? 7.686 5.531 37.919 1.00 141.12 112 GLN A N 1
ATOM 553 C CA . GLN A 1 94 ? 6.309 5.334 37.483 1.00 139.90 112 GLN A CA 1
ATOM 554 C C . GLN A 1 94 ? 6.194 4.358 36.309 1.00 137.99 112 GLN A C 1
ATOM 555 O O . GLN A 1 94 ? 5.681 3.255 36.476 1.00 132.56 112 GLN A O 1
ATOM 557 N N . LEU A 1 95 ? 6.680 4.760 35.130 1.00 141.69 113 LEU A N 1
ATOM 558 C CA . LEU A 1 95 ? 6.520 3.960 33.900 1.00 139.35 113 LEU A CA 1
ATOM 559 C C . LEU A 1 95 ? 7.046 2.530 34.060 1.00 139.31 113 LEU A C 1
ATOM 560 O O . LEU A 1 95 ? 6.422 1.578 33.584 1.00 135.68 113 LEU A O 1
ATOM 565 N N . LYS A 1 96 ? 8.178 2.398 34.751 1.00 143.71 114 LYS A N 1
ATOM 566 C CA . LYS A 1 96 ? 8.755 1.098 35.096 1.00 142.02 114 LYS A CA 1
ATOM 567 C C . LYS A 1 96 ? 8.413 0.698 36.535 1.00 143.22 114 LYS A C 1
ATOM 568 O O . LYS A 1 96 ? 8.506 -0.478 36.899 1.00 142.46 114 LYS A O 1
ATOM 574 N N . LYS A 1 97 ? 8.004 1.681 37.337 1.00 144.06 115 LYS A N 1
ATOM 575 C CA . LYS A 1 97 ? 7.732 1.472 38.761 1.00 143.64 115 LYS A CA 1
ATOM 576 C C . LYS A 1 97 ? 6.258 1.221 39.061 1.00 140.45 115 LYS A C 1
ATOM 577 O O . LYS A 1 97 ? 5.913 0.191 39.643 1.00 140.99 115 LYS A O 1
ATOM 583 N N . LEU A 1 98 ? 5.396 2.156 38.666 1.00 138.17 116 LEU A N 1
ATOM 584 C CA . LEU A 1 98 ? 3.952 1.978 38.814 1.00 133.14 116 LEU A CA 1
ATOM 585 C C . LEU A 1 98 ? 3.440 0.870 37.885 1.00 128.54 116 LEU A C 1
ATOM 586 O O . LEU A 1 98 ? 2.830 -0.091 38.351 1.00 125.69 116 LEU A O 1
ATOM 591 N N . GLN A 1 99 ? 3.728 0.986 36.587 1.00 126.56 117 GLN A N 1
ATOM 592 C CA . GLN A 1 99 ? 3.113 0.119 35.572 1.00 121.37 117 GLN A CA 1
ATOM 593 C C . GLN A 1 99 ? 3.883 -1.147 35.182 1.00 120.46 117 GLN A C 1
ATOM 594 O O . GLN A 1 99 ? 3.355 -2.247 35.320 1.00 116.41 117 GLN A O 1
ATOM 600 N N . GLU A 1 100 ? 5.119 -0.986 34.704 1.00 122.37 118 GLU A N 1
ATOM 601 C CA . GLU A 1 100 ? 5.832 -2.060 33.984 1.00 123.49 118 GLU A CA 1
ATOM 602 C C . GLU A 1 100 ? 5.913 -3.410 34.701 1.00 122.96 118 GLU A C 1
ATOM 603 O O . GLU A 1 100 ? 5.701 -4.450 34.074 1.00 121.14 118 GLU A O 1
ATOM 609 N N . THR A 1 101 ? 6.219 -3.397 35.998 1.00 124.89 119 THR A N 1
ATOM 610 C CA . THR A 1 101 ? 6.298 -4.640 36.774 1.00 124.47 119 THR A CA 1
ATOM 611 C C . THR A 1 101 ? 4.917 -5.287 36.972 1.00 123.03 119 THR A C 1
ATOM 612 O O . THR A 1 101 ? 4.817 -6.492 37.214 1.00 122.81 119 THR A O 1
ATOM 616 N N . ILE A 1 102 ? 3.866 -4.477 36.851 1.00 122.91 120 ILE A N 1
ATOM 617 C CA . ILE A 1 102 ? 2.484 -4.963 36.865 1.00 120.66 120 ILE A CA 1
ATOM 618 C C . ILE A 1 102 ? 2.099 -5.491 35.476 1.00 118.76 120 ILE A C 1
ATOM 619 O O . ILE A 1 102 ? 1.460 -6.543 35.365 1.00 120.57 120 ILE A O 1
ATOM 624 N N . GLU A 1 103 ? 2.496 -4.768 34.426 1.00 115.82 121 GLU A N 1
ATOM 625 C CA . GLU A 1 103 ? 2.339 -5.241 33.045 1.00 110.86 121 GLU A CA 1
ATOM 626 C C . GLU A 1 103 ? 3.028 -6.595 32.936 1.00 108.51 121 GLU A C 1
ATOM 627 O O . GLU A 1 103 ? 2.459 -7.551 32.405 1.00 105.97 121 GLU A O 1
ATOM 633 N N . GLN A 1 104 ? 4.246 -6.650 33.478 1.00 109.63 122 GLN A N 1
ATOM 634 C CA . GLN A 1 104 ? 5.099 -7.842 33.519 1.00 109.10 122 GLN A CA 1
ATOM 635 C C . GLN A 1 104 ? 4.355 -9.148 33.800 1.00 107.24 122 GLN A C 1
ATOM 636 O O . GLN A 1 104 ? 4.603 -10.156 33.133 1.00 110.60 122 GLN A O 1
ATOM 642 N N . LYS A 1 105 ? 3.445 -9.131 34.770 1.00 102.63 123 LYS A N 1
ATOM 643 C CA . LYS A 1 105 ? 2.733 -10.350 35.144 1.00 97.49 123 LYS A CA 1
ATOM 644 C C . LYS A 1 105 ? 1.214 -10.280 34.979 1.00 92.44 123 LYS A C 1
ATOM 645 O O . LYS A 1 105 ? 0.476 -10.979 35.672 1.00 91.11 123 LYS A O 1
ATOM 651 N N . THR A 1 106 ? 0.759 -9.434 34.055 1.00 87.27 124 THR A N 1
ATOM 652 C CA . THR A 1 106 ? -0.627 -9.480 33.573 1.00 81.86 124 THR A CA 1
ATOM 653 C C . THR A 1 106 ? -0.670 -9.848 32.084 1.00 74.03 124 THR A C 1
ATOM 654 O O . THR A 1 106 ? -1.715 -9.733 31.436 1.00 70.41 124 THR A O 1
ATOM 658 N N . LYS A 1 107 ? 0.474 -10.296 31.564 1.00 68.44 125 LYS A N 1
ATOM 659 C CA . LYS A 1 107 ? 0.619 -10.773 30.188 1.00 63.66 125 LYS A CA 1
ATOM 660 C C . LYS A 1 107 ? -0.512 -11.692 29.746 1.00 58.79 125 LYS A C 1
ATOM 661 O O . LYS A 1 107 ? -1.055 -12.445 30.550 1.00 57.83 125 LYS A O 1
ATOM 667 N N . ILE A 1 108 ? -0.843 -11.645 28.456 1.00 54.59 126 ILE A N 1
ATOM 668 C CA . ILE A 1 108 ? -1.833 -12.543 27.880 1.00 49.29 126 ILE A CA 1
ATOM 669 C C . ILE A 1 108 ? -1.418 -14.008 28.042 1.00 49.13 126 ILE A C 1
ATOM 670 O O . ILE A 1 108 ? -0.259 -14.371 27.791 1.00 49.12 126 ILE A O 1
ATOM 675 N N . GLU A 1 109 ? -2.369 -14.844 28.448 1.00 46.76 127 GLU A N 1
ATOM 676 C CA . GLU A 1 109 ? -2.132 -16.281 28.547 1.00 47.90 127 GLU A CA 1
ATOM 677 C C . GLU A 1 109 ? -3.259 -17.125 27.958 1.00 45.63 127 GLU A C 1
ATOM 678 O O . GLU A 1 109 ? -4.331 -16.609 27.643 1.00 43.20 127 GLU A O 1
ATOM 684 N N . ILE A 1 110 ? -3.006 -18.426 27.818 1.00 46.32 128 ILE A N 1
ATOM 685 C CA . ILE A 1 110 ? -4.051 -19.381 27.454 1.00 45.33 128 ILE A CA 1
ATOM 686 C C . ILE A 1 110 ? -5.306 -19.169 28.313 1.00 43.70 128 ILE A C 1
ATOM 687 O O . ILE A 1 110 ? -5.239 -19.119 29.530 1.00 42.52 128 ILE A O 1
ATOM 692 N N . GLY A 1 111 ? -6.454 -19.018 27.668 1.00 41.99 129 GLY A N 1
ATOM 693 C CA . GLY A 1 111 ? -7.686 -18.854 28.407 1.00 40.83 129 GLY A CA 1
ATOM 694 C C . GLY A 1 111 ? -8.225 -17.446 28.408 1.00 42.34 129 GLY A C 1
ATOM 695 O O . GLY A 1 111 ? -9.407 -17.260 28.639 1.00 42.02 129 GLY A O 1
ATOM 696 N N . ASP A 1 112 ? -7.356 -16.457 28.176 1.00 42.12 130 ASP A N 1
ATOM 697 C CA . ASP A 1 112 ? -7.766 -15.061 28.031 1.00 42.25 130 ASP A CA 1
ATOM 698 C C . ASP A 1 112 ? -8.557 -14.836 26.741 1.00 43.47 130 ASP A C 1
ATOM 699 O O . ASP A 1 112 ? -8.428 -15.595 25.770 1.00 40.52 130 ASP A O 1
ATOM 704 N N . THR A 1 113 ? -9.376 -13.787 26.755 1.00 41.38 131 THR A N 1
ATOM 705 C CA . THR A 1 113 ? -10.105 -13.351 25.586 1.00 41.09 131 THR A CA 1
ATOM 706 C C . THR A 1 113 ? -9.316 -12.196 24.992 1.00 41.32 131 THR A C 1
ATOM 707 O O . THR A 1 113 ? -8.944 -11.262 25.716 1.00 43.08 131 THR A O 1
ATOM 711 N N . ILE A 1 114 ? -9.021 -12.252 23.697 1.00 41.35 132 ILE A N 1
ATOM 712 C CA . ILE A 1 114 ? -8.400 -11.079 23.054 1.00 41.19 132 ILE A CA 1
ATOM 713 C C . ILE A 1 114 ? -9.096 -10.605 21.787 1.00 38.28 132 ILE A C 1
ATOM 714 O O . ILE A 1 114 ? -9.755 -11.385 21.099 1.00 38.27 132 ILE A O 1
ATOM 719 N N . ARG A 1 115 ? -8.947 -9.318 21.513 1.00 39.90 133 ARG A N 1
ATOM 720 C CA . ARG A 1 115 ? -9.395 -8.702 20.271 1.00 40.80 133 ARG A CA 1
ATOM 721 C C . ARG A 1 115 ? -8.163 -8.313 19.459 1.00 39.14 133 ARG A C 1
ATOM 722 O O . ARG A 1 115 ? -7.213 -7.749 20.000 1.00 39.14 133 ARG A O 1
ATOM 730 N N . VAL A 1 116 ? -8.190 -8.644 18.171 1.00 39.56 134 VAL A N 1
ATOM 731 C CA . VAL A 1 116 ? -7.076 -8.420 17.254 1.00 39.71 134 VAL A CA 1
ATOM 732 C C . VAL A 1 116 ? -7.630 -7.759 16.014 1.00 41.28 134 VAL A C 1
ATOM 733 O O . VAL A 1 116 ? -8.507 -8.340 15.337 1.00 41.42 134 VAL A O 1
ATOM 737 N N . ARG A 1 117 ? -7.142 -6.542 15.748 1.00 42.63 135 ARG A N 1
ATOM 738 C CA . ARG A 1 117 ? -7.390 -5.829 14.501 1.00 43.77 135 ARG A CA 1
ATOM 739 C C . ARG A 1 117 ? -6.097 -5.831 13.706 1.00 44.51 135 ARG A C 1
ATOM 740 O O . ARG A 1 117 ? -5.055 -5.365 14.190 1.00 45.25 135 ARG A O 1
ATOM 748 N N . GLY A 1 118 ? -6.146 -6.401 12.507 1.00 43.87 136 GLY A N 1
ATOM 749 C CA . GLY A 1 118 ? -4.975 -6.430 11.644 1.00 45.00 136 GLY A CA 1
ATOM 750 C C . GLY A 1 118 ? -5.234 -6.898 10.231 1.00 45.52 136 GLY A C 1
ATOM 751 O O . GLY A 1 118 ? -6.381 -6.985 9.795 1.00 42.83 136 GLY A O 1
ATOM 752 N N . SER A 1 119 ? -4.150 -7.193 9.518 1.00 45.00 137 SER A N 1
ATOM 753 C CA . SER A 1 119 ? -4.216 -7.632 8.134 1.00 47.29 137 SER A CA 1
ATOM 754 C C . SER A 1 119 ? -4.077 -9.156 8.028 1.00 45.10 137 SER A C 1
ATOM 755 O O . SER A 1 119 ? -3.391 -9.767 8.832 1.00 43.94 137 SER A O 1
ATOM 758 N N . ILE A 1 120 ? -4.743 -9.755 7.043 1.00 44.62 138 ILE A N 1
ATOM 759 C CA . ILE A 1 120 ? -4.581 -11.171 6.734 1.00 45.93 138 ILE A CA 1
ATOM 760 C C . ILE A 1 120 ? -3.276 -11.389 5.960 1.00 49.25 138 ILE A C 1
ATOM 761 O O . ILE A 1 120 ? -3.052 -10.768 4.930 1.00 53.57 138 ILE A O 1
ATOM 766 N N . ARG A 1 121 ? -2.412 -12.272 6.445 1.00 52.64 139 ARG A N 1
ATOM 767 C CA . ARG A 1 121 ? -1.199 -12.590 5.697 1.00 54.78 139 ARG A CA 1
ATOM 768 C C . ARG A 1 121 ? -1.056 -14.075 5.492 1.00 56.43 139 ARG A C 1
ATOM 769 O O . ARG A 1 121 ? -1.550 -14.879 6.289 1.00 55.83 139 ARG A O 1
ATOM 777 N N . THR A 1 122 ? -0.370 -14.426 4.408 1.00 57.23 140 THR A N 1
ATOM 778 C CA . THR A 1 122 ? 0.080 -15.779 4.173 1.00 59.24 140 THR A CA 1
ATOM 779 C C . THR A 1 122 ? 1.574 -15.807 4.447 1.00 60.80 140 THR A C 1
ATOM 780 O O . THR A 1 122 ? 2.307 -14.899 4.060 1.00 62.50 140 THR A O 1
ATOM 784 N N . TYR A 1 123 ? 2.015 -16.843 5.141 1.00 60.27 141 TYR A N 1
ATOM 785 C CA . TYR A 1 123 ? 3.409 -17.003 5.462 1.00 63.18 141 TYR A CA 1
ATOM 786 C C . TYR A 1 123 ? 3.680 -18.487 5.644 1.00 65.77 141 TYR A C 1
ATOM 787 O O . TYR A 1 123 ? 3.000 -19.158 6.423 1.00 63.47 141 TYR A O 1
ATOM 796 N N . ARG A 1 124 ? 4.675 -18.981 4.907 1.00 69.82 142 ARG A N 1
ATOM 797 C CA . ARG A 1 124 ? 5.033 -20.403 4.870 1.00 70.88 142 ARG A CA 1
ATOM 798 C C . ARG A 1 124 ? 3.810 -21.313 4.726 1.00 68.94 142 ARG A C 1
ATOM 799 O O . ARG A 1 124 ? 3.634 -22.251 5.505 1.00 68.61 142 ARG A O 1
ATOM 807 N N . GLU A 1 125 ? 2.971 -21.018 3.732 1.00 67.63 143 GLU A N 1
ATOM 808 C CA . GLU A 1 125 ? 1.771 -21.807 3.433 1.00 71.09 143 GLU A CA 1
ATOM 809 C C . GLU A 1 125 ? 0.733 -21.857 4.573 1.00 69.53 143 GLU A C 1
ATOM 810 O O . GLU A 1 125 ? -0.152 -22.718 4.581 1.00 69.62 143 GLU A O 1
ATOM 816 N N . GLU A 1 126 ? 0.853 -20.940 5.530 1.00 66.54 144 GLU A N 1
ATOM 817 C CA . GLU A 1 126 ? -0.116 -20.827 6.612 1.00 66.79 144 GLU A CA 1
ATOM 818 C C . GLU A 1 126 ? -0.751 -19.463 6.554 1.00 60.44 144 GLU A C 1
ATOM 819 O O . GLU A 1 126 ? -0.113 -18.487 6.187 1.00 61.04 144 GLU A O 1
ATOM 825 N N . ARG A 1 127 ? -2.021 -19.386 6.903 1.00 55.55 145 ARG A N 1
ATOM 826 C CA . ARG A 1 127 ? -2.649 -18.091 6.989 1.00 51.77 145 ARG A CA 1
ATOM 827 C C . ARG A 1 127 ? -2.596 -17.556 8.422 1.00 47.42 145 ARG A C 1
ATOM 828 O O . ARG A 1 127 ? -2.784 -18.306 9.364 1.00 46.41 145 ARG A O 1
ATOM 836 N N . GLU A 1 128 ? -2.332 -16.257 8.550 1.00 45.83 146 GLU A N 1
ATOM 837 C CA . GLU A 1 128 ? -2.063 -15.579 9.819 1.00 45.94 146 GLU A CA 1
ATOM 838 C C . GLU A 1 128 ? -2.662 -14.190 9.801 1.00 44.94 146 GLU A C 1
ATOM 839 O O . GLU A 1 128 ? -2.831 -13.600 8.736 1.00 47.16 146 GLU A O 1
ATOM 845 N N . ILE A 1 129 ? -2.911 -13.634 10.976 1.00 42.21 147 ILE A N 1
ATOM 846 C CA . ILE A 1 129 ? -3.216 -12.214 11.074 1.00 42.07 147 ILE A CA 1
ATOM 847 C C . ILE A 1 129 ? -2.015 -11.464 11.624 1.00 44.85 147 ILE A C 1
ATOM 848 O O . ILE A 1 129 ? -1.395 -11.880 12.607 1.00 45.64 147 ILE A O 1
ATOM 853 N N . HIS A 1 130 ? -1.673 -10.364 10.974 1.00 45.78 148 HIS A N 1
ATOM 854 C CA . HIS A 1 130 ? -0.635 -9.509 11.491 1.00 49.56 148 HIS A CA 1
ATOM 855 C C . HIS A 1 130 ? -1.308 -8.347 12.132 1.00 48.62 148 HIS A C 1
ATOM 856 O O . HIS A 1 130 ? -1.988 -7.583 11.459 1.00 47.42 148 HIS A O 1
ATOM 863 N N . ALA A 1 131 ? -1.161 -8.244 13.451 1.00 47.57 149 ALA A N 1
ATOM 864 C CA . ALA A 1 131 ? -1.925 -7.289 14.249 1.00 48.67 149 ALA A CA 1
ATOM 865 C C . ALA A 1 131 ? -1.447 -5.859 14.078 1.00 50.48 149 ALA A C 1
ATOM 866 O O . ALA A 1 131 ? -0.247 -5.594 14.121 1.00 52.11 149 ALA A O 1
ATOM 868 N N . THR A 1 132 ? -2.395 -4.951 13.876 1.00 51.36 150 THR A N 1
ATOM 869 C CA . THR A 1 132 ? -2.156 -3.507 13.987 1.00 55.30 150 THR A CA 1
ATOM 870 C C . THR A 1 132 ? -2.416 -3.088 15.438 1.00 57.68 150 THR A C 1
ATOM 871 O O . THR A 1 132 ? -1.801 -2.152 15.943 1.00 61.81 150 THR A O 1
ATOM 875 N N . THR A 1 133 ? -3.355 -3.784 16.080 1.00 56.31 151 THR A N 1
ATOM 876 C CA . THR A 1 133 ? -3.780 -3.544 17.464 1.00 57.48 151 THR A CA 1
ATOM 877 C C . THR A 1 133 ? -4.269 -4.869 18.065 1.00 53.74 151 THR A C 1
ATOM 878 O O . THR A 1 133 ? -4.890 -5.685 17.382 1.00 51.42 151 THR A O 1
ATOM 882 N N . TYR A 1 134 ? -3.992 -5.070 19.345 1.00 51.69 152 TYR A N 1
ATOM 883 C CA . TYR A 1 134 ? -4.432 -6.267 20.051 1.00 51.12 152 TYR A CA 1
ATOM 884 C C . TYR A 1 134 ? -4.532 -5.952 21.531 1.00 51.33 152 TYR A C 1
ATOM 885 O O . TYR A 1 134 ? -3.711 -5.211 22.065 1.00 52.33 152 TYR A O 1
ATOM 894 N N . TYR A 1 135 ? -5.535 -6.510 22.194 1.00 49.62 153 TYR A N 1
ATOM 895 C CA . TYR A 1 135 ? -5.652 -6.330 23.636 1.00 50.59 153 TYR A CA 1
ATOM 896 C C . TYR A 1 135 ? -6.463 -7.427 24.269 1.00 46.10 153 TYR A C 1
ATOM 897 O O . TYR A 1 135 ? -7.290 -8.077 23.612 1.00 40.68 153 TYR A O 1
ATOM 906 N N . LYS A 1 136 ? -6.182 -7.646 25.546 1.00 45.35 154 LYS A N 1
ATOM 907 C CA . LYS A 1 136 ? -6.906 -8.601 26.354 1.00 44.89 154 LYS A CA 1
ATOM 908 C C . LYS A 1 136 ? -8.257 -7.980 26.671 1.00 43.21 154 LYS A C 1
ATOM 909 O O . LYS A 1 136 ? -8.334 -6.838 27.124 1.00 42.31 154 LYS A O 1
ATOM 915 N N . VAL A 1 137 ? -9.326 -8.717 26.420 1.00 39.49 155 VAL A N 1
ATOM 916 C CA . VAL A 1 137 ? -10.647 -8.213 26.750 1.00 39.80 155 VAL A CA 1
ATOM 917 C C . VAL A 1 137 ? -11.073 -8.759 28.116 1.00 42.72 155 VAL A C 1
ATOM 918 O O . VAL A 1 137 ? -10.980 -9.967 28.388 1.00 45.25 155 VAL A O 1
ATOM 922 N N . ASP A 1 138 ? -11.509 -7.858 28.981 1.00 45.39 156 ASP A N 1
ATOM 923 C CA . ASP A 1 138 ? -12.166 -8.226 30.227 1.00 47.19 156 ASP A CA 1
ATOM 924 C C . ASP A 1 138 ? -13.640 -8.514 29.905 1.00 45.67 156 ASP A C 1
ATOM 925 O O . ASP A 1 138 ? -14.409 -7.590 29.608 1.00 44.31 156 ASP A O 1
ATOM 930 N N . ASP A 1 139 ? -14.034 -9.788 29.950 1.00 41.28 157 ASP A N 1
ATOM 931 C CA . ASP A 1 139 ? -15.394 -10.154 29.583 1.00 41.50 157 ASP A CA 1
ATOM 932 C C . ASP A 1 139 ? -15.989 -11.099 30.615 1.00 40.80 157 ASP A C 1
ATOM 933 O O . ASP A 1 139 ? -16.335 -12.220 30.264 1.00 43.15 157 ASP A O 1
ATOM 938 N N . PRO A 1 140 ? -16.126 -10.646 31.884 1.00 41.20 158 PRO A N 1
ATOM 939 C CA . PRO A 1 140 ? -16.443 -11.546 33.008 1.00 42.19 158 PRO A CA 1
ATOM 940 C C . PRO A 1 140 ? -17.792 -12.284 32.944 1.00 39.48 158 PRO A C 1
ATOM 941 O O . PRO A 1 140 ? -17.941 -13.306 33.583 1.00 38.25 158 PRO A O 1
ATOM 945 N N . VAL A 1 141 ? -18.760 -11.753 32.205 1.00 39.37 159 VAL A N 1
ATOM 946 C CA . VAL A 1 141 ? -20.093 -12.343 32.125 1.00 38.43 159 VAL A CA 1
ATOM 947 C C . VAL A 1 141 ? -20.422 -12.663 30.661 1.00 38.85 159 VAL A C 1
ATOM 948 O O . VAL A 1 141 ? -21.595 -12.824 30.306 1.00 39.66 159 VAL A O 1
ATOM 952 N N . TRP A 1 142 ? -19.383 -12.701 29.812 1.00 37.09 160 TRP A N 1
ATOM 953 C CA . TRP A 1 142 ? -19.491 -13.089 28.383 1.00 37.85 160 TRP A CA 1
ATOM 954 C C . TRP A 1 142 ? -20.305 -12.170 27.530 1.00 40.19 160 TRP A C 1
ATOM 955 O O . TRP A 1 142 ? -20.752 -12.566 26.456 1.00 41.03 160 TRP A O 1
ATOM 966 N N . ASN A 1 143 ? -20.461 -10.940 28.006 1.00 39.43 161 ASN A N 1
ATOM 967 C CA . ASN A 1 143 ? -21.211 -9.865 27.403 1.00 42.13 161 ASN A CA 1
ATOM 968 C C . ASN A 1 143 ? -20.773 -9.472 25.995 1.00 41.04 161 ASN A C 1
ATOM 969 O O . ASN A 1 143 ? -21.593 -9.345 25.063 1.00 37.80 161 ASN A O 1
ATOM 974 N N . ILE A 1 144 ? -19.471 -9.213 25.880 1.00 37.29 162 ILE A N 1
ATOM 975 C CA . ILE A 1 144 ? -18.855 -8.813 24.637 1.00 35.55 162 ILE A CA 1
ATOM 976 C C . ILE A 1 144 ? -18.861 -9.972 23.650 1.00 36.13 162 ILE A C 1
ATOM 977 O O . ILE A 1 144 ? -19.147 -9.783 22.460 1.00 33.34 162 ILE A O 1
ATOM 982 N N . GLN A 1 145 ? -18.604 -11.181 24.138 1.00 34.03 163 GLN A N 1
ATOM 983 C CA . GLN A 1 145 ? -18.551 -12.288 23.207 1.00 35.73 163 GLN A CA 1
ATOM 984 C C . GLN A 1 145 ? -19.955 -12.699 22.708 1.00 34.78 163 GLN A C 1
ATOM 985 O O . GLN A 1 145 ? -20.125 -13.041 21.528 1.00 33.10 163 GLN A O 1
ATOM 991 N N . ILE A 1 146 ? -20.955 -12.624 23.585 1.00 33.41 164 ILE A N 1
ATOM 992 C CA . ILE A 1 146 ? -22.336 -12.920 23.180 1.00 33.46 164 ILE A CA 1
ATOM 993 C C . ILE A 1 146 ? -22.776 -11.895 22.156 1.00 33.75 164 ILE A C 1
ATOM 994 O O . ILE A 1 146 ? -23.365 -12.256 21.131 1.00 32.74 164 ILE A O 1
ATOM 999 N N . ALA A 1 147 ? -22.445 -10.628 22.399 1.00 32.43 165 ALA A N 1
ATOM 1000 C CA . ALA A 1 147 ? -22.844 -9.561 21.478 1.00 35.99 165 ALA A CA 1
ATOM 1001 C C . ALA A 1 147 ? -22.202 -9.753 20.108 1.00 36.24 165 ALA A C 1
ATOM 1002 O O . ALA A 1 147 ? -22.832 -9.489 19.093 1.00 38.43 165 ALA A O 1
ATOM 1004 N N . ARG A 1 148 ? -20.955 -10.226 20.083 1.00 37.07 166 ARG A N 1
ATOM 1005 C CA . ARG A 1 148 ? -20.261 -10.485 18.836 1.00 37.27 166 ARG A CA 1
ATOM 1006 C C . ARG A 1 148 ? -20.897 -11.651 18.091 1.00 35.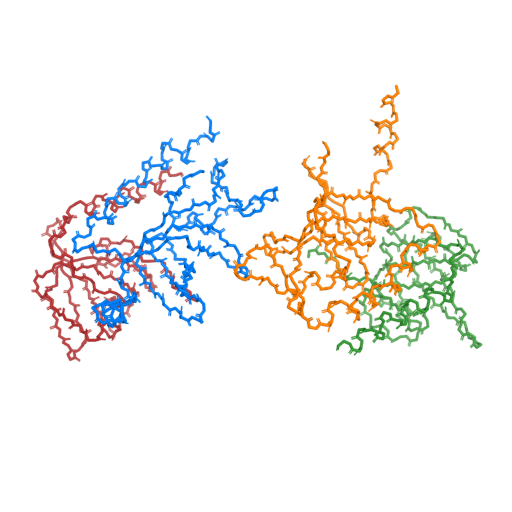68 166 ARG A C 1
ATOM 1007 O O . ARG A 1 148 ? -21.080 -11.592 16.878 1.00 34.46 166 ARG A O 1
ATOM 1015 N N . MET A 1 149 ? -21.175 -12.723 18.817 1.00 36.04 167 MET A N 1
ATOM 1016 C CA . MET A 1 149 ? -21.839 -13.885 18.260 1.00 37.12 167 MET A CA 1
ATOM 1017 C C . MET A 1 149 ? -23.187 -13.537 17.631 1.00 36.73 167 MET A C 1
ATOM 1018 O O . MET A 1 149 ? -23.550 -14.107 16.607 1.00 36.01 167 MET A O 1
ATOM 1023 N N . LEU A 1 150 ? -23.925 -12.625 18.262 1.00 36.20 168 LEU A N 1
ATOM 1024 C CA . LEU A 1 150 ? -25.242 -12.187 17.787 1.00 37.98 168 LEU A CA 1
ATOM 1025 C C . LEU A 1 150 ? -25.136 -11.214 16.602 1.00 40.29 168 LEU A C 1
ATOM 1026 O O . LEU A 1 150 ? -25.955 -11.251 15.681 1.00 40.74 168 LEU A O 1
ATOM 1031 N N . GLU A 1 151 ? -24.116 -10.359 16.622 1.00 38.54 169 GLU A N 1
ATOM 1032 C CA . GLU A 1 151 ? -23.922 -9.356 15.570 1.00 41.75 169 GLU A CA 1
ATOM 1033 C C . GLU A 1 151 ? -23.455 -9.933 14.219 1.00 40.04 169 GLU A C 1
ATOM 1034 O O . GLU A 1 151 ? -23.873 -9.458 13.174 1.00 38.05 169 GLU A O 1
ATOM 1040 N N . LEU A 1 152 ? -22.576 -10.937 14.240 1.00 38.51 170 LEU A N 1
ATOM 1041 C CA . LEU A 1 152 ? -21.933 -11.383 12.990 1.00 38.64 170 LEU A CA 1
ATOM 1042 C C . LEU A 1 152 ? -22.918 -11.847 11.916 1.00 37.27 170 LEU A C 1
ATOM 1043 O O . LEU A 1 152 ? -22.737 -11.505 10.758 1.00 36.27 170 LEU A O 1
ATOM 1048 N N . PRO A 1 153 ? -23.957 -12.635 12.291 1.00 37.47 171 PRO A N 1
ATOM 1049 C CA . PRO A 1 153 ? -24.869 -13.092 11.219 1.00 37.50 171 PRO A CA 1
ATOM 1050 C C . PRO A 1 153 ? -25.514 -11.934 10.470 1.00 38.40 171 PRO A C 1
ATOM 1051 O O . PRO A 1 153 ? -25.779 -12.043 9.273 1.00 38.47 171 PRO A O 1
ATOM 1055 N N . THR A 1 154 ? -25.735 -10.836 11.186 1.00 36.91 172 THR A N 1
ATOM 1056 C CA . THR A 1 154 ? -26.350 -9.634 10.646 1.00 38.36 172 THR A CA 1
ATOM 1057 C C . THR A 1 154 ? -25.428 -8.898 9.663 1.00 37.81 172 THR A C 1
ATOM 1058 O O . THR A 1 154 ? -25.859 -8.475 8.589 1.00 39.93 172 THR A O 1
ATOM 1062 N N . ILE A 1 155 ? -24.155 -8.756 10.015 1.00 37.63 173 ILE A N 1
ATOM 1063 C CA . ILE A 1 155 ? -23.205 -8.108 9.111 1.00 36.66 173 ILE A CA 1
ATOM 1064 C C . ILE A 1 155 ? -23.078 -8.948 7.835 1.00 37.56 173 ILE A C 1
ATOM 1065 O O . ILE A 1 155 ? -22.978 -8.399 6.722 1.00 36.21 173 ILE A O 1
ATOM 1070 N N . TYR A 1 156 ? -23.077 -10.280 7.984 1.00 34.15 174 TYR A N 1
ATOM 1071 C CA . TYR A 1 156 ? -23.027 -11.132 6.808 1.00 35.07 174 TYR A CA 1
ATOM 1072 C C . TYR A 1 156 ? -24.273 -10.953 5.932 1.00 37.19 174 TYR A C 1
ATOM 1073 O O . TYR A 1 156 ? -24.157 -10.819 4.711 1.00 38.82 174 TYR A O 1
ATOM 1082 N N . ARG A 1 157 ? -25.458 -10.935 6.550 1.00 37.35 175 ARG A N 1
ATOM 1083 C CA . ARG A 1 157 ? -26.701 -10.772 5.803 1.00 39.47 175 ARG A CA 1
ATOM 1084 C C . ARG A 1 157 ? -26.845 -9.421 5.136 1.00 42.02 175 ARG A C 1
ATOM 1085 O O . ARG A 1 157 ? -27.380 -9.332 4.036 1.00 43.88 175 ARG A O 1
ATOM 1093 N N . LYS A 1 158 ? -26.391 -8.365 5.794 1.00 42.65 176 LYS A N 1
ATOM 1094 C CA . LYS A 1 158 ? -26.570 -7.022 5.239 1.00 45.62 176 LYS A CA 1
ATOM 1095 C C . LYS A 1 158 ? -25.460 -6.610 4.270 1.00 46.44 176 LYS A C 1
ATOM 1096 O O . LYS A 1 158 ? -25.710 -5.871 3.312 1.00 47.78 176 LYS A O 1
ATOM 1102 N N . VAL A 1 159 ? -24.244 -7.089 4.527 1.00 45.60 177 VAL A N 1
ATOM 1103 C CA . VAL A 1 159 ? -23.071 -6.674 3.764 1.00 46.37 177 VAL A CA 1
ATOM 1104 C C . VAL A 1 159 ? -22.434 -7.838 2.981 1.00 47.92 177 VAL A C 1
ATOM 1105 O O . VAL A 1 159 ? -22.618 -7.932 1.760 1.00 50.84 177 VAL A O 1
ATOM 1109 N N . TYR A 1 160 ? -21.716 -8.729 3.666 1.00 45.08 178 TYR A N 1
ATOM 1110 C CA . TYR A 1 160 ? -20.866 -9.708 2.973 1.00 45.57 178 TYR A CA 1
ATOM 1111 C C . TYR A 1 160 ? -21.604 -10.667 2.037 1.00 47.17 178 TYR A C 1
ATOM 1112 O O . TYR A 1 160 ? -21.093 -10.998 0.980 1.00 47.39 178 TYR A O 1
ATOM 1121 N N . ASP A 1 161 ? -22.784 -11.135 2.436 1.00 48.38 179 ASP A N 1
ATOM 1122 C CA . ASP A 1 161 ? -23.580 -12.022 1.587 1.00 48.45 179 ASP A CA 1
ATOM 1123 C C . ASP A 1 161 ? -24.385 -11.281 0.492 1.00 49.20 179 ASP A C 1
ATOM 1124 O O . ASP A 1 161 ? -25.018 -11.910 -0.361 1.00 47.90 179 ASP A O 1
ATOM 1129 N N . GLN A 1 162 ? -24.349 -9.954 0.511 1.00 50.98 180 GLN A N 1
ATOM 1130 C CA . GLN A 1 162 ? -25.011 -9.151 -0.525 1.00 54.67 180 GLN A CA 1
ATOM 1131 C C . GLN A 1 162 ? -24.014 -8.842 -1.637 1.00 56.74 180 GLN A C 1
ATOM 1132 O O . GLN A 1 162 ? -22.829 -8.689 -1.355 1.00 57.22 180 GLN A O 1
ATOM 1138 N N . PRO A 1 163 ? -24.482 -8.730 -2.899 1.00 58.82 181 PRO A N 1
ATOM 1139 C CA . PRO A 1 163 ? -23.523 -8.547 -3.985 1.00 60.65 181 PRO A CA 1
ATOM 1140 C C . PRO A 1 163 ? -22.638 -7.358 -3.664 1.00 61.69 181 PRO A C 1
ATOM 1141 O O . PRO A 1 163 ? -23.147 -6.327 -3.204 1.00 61.40 181 PRO A O 1
ATOM 1145 N N . PHE A 1 164 ? -21.329 -7.496 -3.877 1.00 63.96 182 PHE A N 1
ATOM 1146 C CA . PHE A 1 164 ? -20.417 -6.390 -3.582 1.00 67.19 182 PHE A CA 1
ATOM 1147 C C . PHE A 1 164 ? -20.810 -5.152 -4.388 1.00 72.71 182 PHE A C 1
ATOM 1148 O O . PHE A 1 164 ? -20.744 -5.154 -5.624 1.00 74.17 182 PHE A O 1
ATOM 1156 N N . HIS A 1 165 ? -21.244 -4.116 -3.664 1.00 78.48 183 HIS A N 1
ATOM 1157 C CA . HIS A 1 165 ? -21.820 -2.885 -4.248 1.00 83.19 183 HIS A CA 1
ATOM 1158 C C . HIS A 1 165 ? -23.080 -3.103 -5.034 1.00 85.06 183 HIS A C 1
ATOM 1159 O O . HIS A 1 165 ? -24.096 -2.451 -4.780 1.00 90.13 183 HIS A O 1
ATOM 1166 N N . VAL B 1 4 ? 9.140 2.801 -9.819 1.00 78.76 22 VAL B N 1
ATOM 1167 C CA . VAL B 1 4 ? 9.520 4.208 -10.150 1.00 81.86 22 VAL B CA 1
ATOM 1168 C C . VAL B 1 4 ? 10.917 4.565 -9.616 1.00 82.64 22 VAL B C 1
ATOM 1169 O O . VAL B 1 4 ? 11.688 5.260 -10.298 1.00 81.74 22 VAL B O 1
ATOM 1173 N N . PHE B 1 5 ? 11.227 4.091 -8.403 1.00 78.44 23 PHE B N 1
ATOM 1174 C CA . PHE B 1 5 ? 12.465 4.455 -7.704 1.00 76.48 23 PHE B CA 1
ATOM 1175 C C . PHE B 1 5 ? 13.336 3.251 -7.407 1.00 74.23 23 PHE B C 1
ATOM 1176 O O . PHE B 1 5 ? 14.503 3.409 -7.066 1.00 75.93 23 PHE B O 1
ATOM 1184 N N . LEU B 1 6 ? 12.765 2.053 -7.534 1.00 74.77 24 LEU B N 1
ATOM 1185 C CA . LEU B 1 6 ? 13.484 0.801 -7.240 1.00 70.55 24 LEU B CA 1
ATOM 1186 C C . LEU B 1 6 ? 13.876 -0.030 -8.475 1.00 68.11 24 LEU B C 1
ATOM 1187 O O . LEU B 1 6 ? 13.196 -0.039 -9.510 1.00 69.21 24 LEU B O 1
ATOM 1192 N N . ALA B 1 7 ? 14.997 -0.727 -8.345 1.00 63.58 25 ALA B N 1
ATOM 1193 C CA . ALA B 1 7 ? 15.506 -1.555 -9.414 1.00 58.07 25 ALA B CA 1
ATOM 1194 C C . ALA B 1 7 ? 14.712 -2.854 -9.496 1.00 54.26 25 ALA B C 1
ATOM 1195 O O . ALA B 1 7 ? 14.020 -3.250 -8.548 1.00 53.31 25 ALA B O 1
ATOM 1197 N N . PHE B 1 8 ? 14.799 -3.492 -10.654 1.00 49.45 26 PHE B N 1
ATOM 1198 C CA . PHE B 1 8 ? 14.422 -4.885 -10.797 1.00 45.03 26 PHE B CA 1
ATOM 1199 C C . PHE B 1 8 ? 15.747 -5.634 -10.719 1.00 43.09 26 PHE B C 1
ATOM 1200 O O . PHE B 1 8 ? 16.607 -5.461 -11.581 1.00 41.80 26 PHE B O 1
ATOM 1208 N N . ALA B 1 9 ? 15.925 -6.427 -9.665 1.00 39.71 27 ALA B N 1
ATOM 1209 C CA . ALA B 1 9 ? 17.159 -7.149 -9.448 1.00 38.30 27 ALA B CA 1
ATOM 1210 C C . ALA B 1 9 ? 17.239 -8.400 -10.348 1.00 36.55 27 ALA B C 1
ATOM 1211 O O . ALA B 1 9 ? 16.288 -9.186 -10.432 1.00 34.40 27 ALA B O 1
ATOM 1213 N N . LYS B 1 10 ? 18.370 -8.568 -11.030 1.00 35.27 28 LYS B N 1
ATOM 1214 C CA . LYS B 1 10 ? 18.595 -9.735 -11.862 1.00 35.71 28 LYS B CA 1
ATOM 1215 C C . LYS B 1 10 ? 19.080 -10.871 -10.938 1.00 35.24 28 LYS B C 1
ATOM 1216 O O . LYS B 1 10 ? 20.064 -10.701 -10.197 1.00 37.30 28 LYS B O 1
ATOM 1222 N N . LEU B 1 11 ? 18.376 -11.996 -10.956 1.00 36.45 29 LEU B N 1
ATOM 1223 C CA . LEU B 1 11 ? 18.635 -13.124 -10.041 1.00 35.10 29 LEU B CA 1
ATOM 1224 C C . LEU B 1 11 ? 18.360 -14.404 -10.777 1.00 36.03 29 LEU B C 1
ATOM 1225 O O . LEU B 1 11 ? 17.516 -14.415 -11.662 1.00 38.77 29 LEU B O 1
ATOM 1230 N N . TYR B 1 12 ? 19.015 -15.495 -10.366 1.00 32.08 30 TYR B N 1
ATOM 1231 C CA . TYR B 1 12 ? 18.632 -16.829 -10.819 1.00 33.18 30 TYR B CA 1
ATOM 1232 C C . TYR B 1 12 ? 17.216 -17.153 -10.359 1.00 34.75 30 TYR B C 1
ATOM 1233 O O . TYR B 1 12 ? 16.819 -16.803 -9.228 1.00 34.93 30 TYR B O 1
ATOM 1242 N N . ILE B 1 13 ? 16.456 -17.795 -11.241 1.00 32.80 31 ILE B N 1
ATOM 1243 C CA . ILE B 1 13 ? 15.135 -18.257 -10.873 1.00 32.59 31 ILE B CA 1
ATOM 1244 C C . ILE B 1 13 ? 15.249 -19.262 -9.711 1.00 33.58 31 ILE B C 1
ATOM 1245 O O . ILE B 1 13 ? 14.369 -19.320 -8.872 1.00 33.31 31 ILE B O 1
ATOM 1250 N N . ARG B 1 14 ? 16.339 -20.031 -9.647 1.00 34.30 32 ARG B N 1
ATOM 1251 C CA . ARG B 1 14 ? 16.541 -20.940 -8.522 1.00 37.07 32 ARG B CA 1
ATOM 1252 C C . ARG B 1 14 ? 16.468 -20.151 -7.172 1.00 38.63 32 ARG B C 1
ATOM 1253 O O . ARG B 1 14 ? 15.836 -20.607 -6.224 1.00 37.13 32 ARG B O 1
ATOM 1261 N N . ASP B 1 15 ? 17.053 -18.949 -7.125 1.00 37.38 33 ASP B N 1
ATOM 1262 C CA . ASP B 1 15 ? 17.024 -18.129 -5.913 1.00 38.85 33 ASP B CA 1
ATOM 1263 C C . ASP B 1 15 ? 15.665 -17.476 -5.638 1.00 39.11 33 ASP B C 1
ATOM 1264 O O . ASP B 1 15 ? 15.243 -17.387 -4.479 1.00 41.60 33 ASP B O 1
ATOM 1269 N N . ILE B 1 16 ? 14.981 -17.017 -6.688 1.00 36.45 34 ILE B N 1
ATOM 1270 C CA . ILE B 1 16 ? 13.610 -16.519 -6.546 1.00 35.41 34 ILE B CA 1
ATOM 1271 C C . ILE B 1 16 ? 12.715 -17.594 -5.928 1.00 36.95 34 ILE B C 1
ATOM 1272 O O . ILE B 1 16 ? 11.891 -17.283 -5.075 1.00 39.54 34 ILE B O 1
ATOM 1277 N N . LEU B 1 17 ? 12.909 -18.849 -6.324 1.00 36.05 35 LEU B N 1
ATOM 1278 C CA . LEU B 1 17 ? 12.105 -19.963 -5.803 1.00 39.44 35 LEU B CA 1
ATOM 1279 C C . LEU B 1 17 ? 12.428 -20.326 -4.342 1.00 42.08 35 LEU B C 1
ATOM 1280 O O . LEU B 1 17 ? 11.550 -20.750 -3.612 1.00 41.21 35 LEU B O 1
ATOM 1285 N N . ASP B 1 18 ? 13.688 -20.134 -3.941 1.00 43.00 36 ASP B N 1
ATOM 1286 C CA . ASP B 1 18 ? 14.226 -20.644 -2.688 1.00 45.22 36 ASP B CA 1
ATOM 1287 C C . ASP B 1 18 ? 14.297 -19.592 -1.575 1.00 45.72 36 ASP B C 1
ATOM 1288 O O . ASP B 1 18 ? 14.285 -19.948 -0.418 1.00 46.10 36 ASP B O 1
ATOM 1293 N N . MET B 1 19 ? 14.392 -18.311 -1.928 1.00 44.76 37 MET B N 1
ATOM 1294 C CA . MET B 1 19 ? 14.538 -17.220 -0.931 1.00 47.92 37 MET B CA 1
ATOM 1295 C C . MET B 1 19 ? 13.479 -17.251 0.168 1.00 48.17 37 MET B C 1
ATOM 1296 O O . MET B 1 19 ? 12.298 -17.443 -0.116 1.00 48.51 37 MET B O 1
ATOM 1301 N N . LYS B 1 20 ? 13.881 -17.015 1.409 1.00 48.75 38 LYS B N 1
ATOM 1302 C CA . LYS B 1 20 ? 12.897 -16.958 2.485 1.00 52.66 38 LYS B CA 1
ATOM 1303 C C . LYS B 1 20 ? 12.094 -15.661 2.416 1.00 51.07 38 LYS B C 1
ATOM 1304 O O . LYS B 1 20 ? 12.602 -14.613 1.989 1.00 48.00 38 LYS B O 1
ATOM 1310 N N . GLU B 1 21 ? 10.822 -15.753 2.778 1.00 51.33 39 GLU B N 1
ATOM 1311 C CA . GLU B 1 21 ? 9.981 -14.567 2.883 1.00 52.59 39 GLU B CA 1
ATOM 1312 C C . GLU B 1 21 ? 10.181 -13.914 4.245 1.00 51.29 39 GLU B C 1
ATOM 1313 O O . GLU B 1 21 ? 10.378 -14.613 5.240 1.00 50.79 39 GLU B O 1
ATOM 1319 N N . SER B 1 22 ? 10.151 -12.584 4.278 1.00 51.60 40 SER B N 1
ATOM 1320 C CA . SER B 1 22 ? 10.216 -11.832 5.533 1.00 56.58 40 SER B CA 1
ATOM 1321 C C . SER B 1 22 ? 8.870 -11.914 6.238 1.00 57.75 40 SER B C 1
ATOM 1322 O O . SER B 1 22 ? 7.822 -11.714 5.623 1.00 59.24 40 SER B O 1
ATOM 1325 N N . ARG B 1 23 ? 8.895 -12.211 7.525 1.00 62.65 41 ARG B N 1
ATOM 1326 C CA . ARG B 1 23 ? 7.660 -12.217 8.292 1.00 65.12 41 ARG B CA 1
ATOM 1327 C C . ARG B 1 23 ? 7.238 -10.791 8.621 1.00 67.21 41 ARG B C 1
ATOM 1328 O O . ARG B 1 23 ? 6.048 -10.460 8.554 1.00 68.04 41 ARG B O 1
ATOM 1336 N N . GLN B 1 24 ? 8.225 -9.958 8.951 1.00 69.28 42 GLN B N 1
ATOM 1337 C CA . GLN B 1 24 ? 8.005 -8.546 9.261 1.00 73.53 42 GLN B CA 1
ATOM 1338 C C . GLN B 1 24 ? 7.328 -7.806 8.115 1.00 72.69 42 GLN B C 1
ATOM 1339 O O . GLN B 1 24 ? 6.270 -7.211 8.302 1.00 74.45 42 GLN B O 1
ATOM 1345 N N . VAL B 1 25 ? 7.931 -7.852 6.930 1.00 69.48 43 VAL B N 1
ATOM 1346 C CA . VAL B 1 25 ? 7.337 -7.208 5.766 1.00 67.55 43 VAL B CA 1
ATOM 1347 C C . VAL B 1 25 ? 6.938 -8.256 4.728 1.00 66.57 43 VAL B C 1
ATOM 1348 O O . VAL B 1 25 ? 7.766 -8.668 3.905 1.00 62.83 43 VAL B O 1
ATOM 1352 N N . PRO B 1 26 ? 5.673 -8.722 4.792 1.00 66.39 44 PRO B N 1
ATOM 1353 C CA . PRO B 1 26 ? 5.093 -9.594 3.788 1.00 63.32 44 PRO B CA 1
ATOM 1354 C C . PRO B 1 26 ? 5.363 -9.088 2.388 1.00 60.51 44 PRO B C 1
ATOM 1355 O O . PRO B 1 26 ? 5.364 -7.872 2.146 1.00 59.29 44 PRO B O 1
ATOM 1359 N N . GLY B 1 27 ? 5.594 -10.028 1.476 1.00 56.78 45 GLY B N 1
ATOM 1360 C CA . GLY B 1 27 ? 5.908 -9.699 0.094 1.00 54.09 45 GLY B CA 1
ATOM 1361 C C . GLY B 1 27 ? 7.385 -9.417 -0.130 1.00 51.50 45 GLY B C 1
ATOM 1362 O O . GLY B 1 27 ? 7.835 -9.431 -1.257 1.00 53.12 45 GLY B O 1
ATOM 1363 N N . VAL B 1 28 ? 8.140 -9.144 0.931 1.00 51.52 46 VAL B N 1
ATOM 1364 C CA . VAL B 1 28 ? 9.591 -8.947 0.799 1.00 49.37 46 VAL B CA 1
ATOM 1365 C C . VAL B 1 28 ? 10.292 -10.283 1.019 1.00 47.67 46 VAL B C 1
ATOM 1366 O O . VAL B 1 28 ? 9.972 -11.004 1.968 1.00 47.88 46 VAL B O 1
ATOM 1370 N N . PHE B 1 29 ? 11.223 -10.610 0.122 1.00 43.30 47 PHE B N 1
ATOM 1371 C CA . PHE B 1 29 ? 12.001 -11.844 0.204 1.00 43.79 47 PHE B CA 1
ATOM 1372 C C . PHE B 1 29 ? 13.460 -11.517 0.484 1.00 44.31 47 PHE B C 1
ATOM 1373 O O . PHE B 1 29 ? 13.896 -10.394 0.278 1.00 46.11 47 PHE B O 1
ATOM 1381 N N . LEU B 1 30 ? 14.206 -12.487 0.993 1.00 45.51 48 LEU B N 1
ATOM 1382 C CA . LEU B 1 30 ? 15.537 -12.192 1.506 1.00 47.52 48 LEU B CA 1
ATOM 1383 C C . LEU B 1 30 ? 16.582 -13.116 0.919 1.00 45.46 48 LEU B C 1
ATOM 1384 O O . LEU B 1 30 ? 16.434 -14.332 0.930 1.00 44.69 48 LEU B O 1
ATOM 1389 N N . TYR B 1 31 ? 17.618 -12.515 0.356 1.00 44.54 49 TYR B N 1
ATOM 1390 C CA . TYR B 1 31 ? 18.770 -13.260 -0.080 1.00 43.77 49 TYR B CA 1
ATOM 1391 C C . TYR B 1 31 ? 19.958 -12.731 0.705 1.00 44.26 49 TYR B C 1
ATOM 1392 O O . TYR B 1 31 ? 20.318 -11.549 0.572 1.00 44.00 49 TYR B O 1
ATOM 1401 N N . ASN B 1 32 ? 20.560 -13.597 1.527 1.00 45.22 50 ASN B N 1
ATOM 1402 C CA . ASN B 1 32 ? 21.723 -13.213 2.345 1.00 46.87 50 ASN B CA 1
ATOM 1403 C C . ASN B 1 32 ? 21.481 -11.844 3.014 1.00 46.56 50 ASN B C 1
ATOM 1404 O O . ASN B 1 32 ? 22.324 -10.952 2.962 1.00 47.34 50 ASN B O 1
ATOM 1409 N N . GLY B 1 33 ? 20.292 -11.675 3.589 1.00 47.07 51 GLY B N 1
ATOM 1410 C CA . GLY B 1 33 ? 19.920 -10.432 4.280 1.00 48.80 51 GLY B CA 1
ATOM 1411 C C . GLY B 1 33 ? 19.477 -9.267 3.398 1.00 50.41 51 GLY B C 1
ATOM 1412 O O . GLY B 1 33 ? 19.080 -8.224 3.930 1.00 49.66 51 GLY B O 1
ATOM 1413 N N . HIS B 1 34 ? 19.562 -9.424 2.066 1.00 46.56 52 HIS B N 1
ATOM 1414 C CA . HIS B 1 34 ? 19.118 -8.380 1.120 1.00 46.25 52 HIS B CA 1
ATOM 1415 C C . HIS B 1 34 ? 17.643 -8.484 0.808 1.00 43.83 52 HIS B C 1
ATOM 1416 O O . HIS B 1 34 ? 17.182 -9.525 0.313 1.00 41.86 52 HIS B O 1
ATOM 1423 N N . PRO B 1 35 ? 16.883 -7.397 1.055 1.00 45.47 53 PRO B N 1
ATOM 1424 C CA . PRO B 1 35 ? 15.448 -7.406 0.723 1.00 45.94 53 PRO B CA 1
ATOM 1425 C C . PRO B 1 35 ? 15.261 -7.365 -0.793 1.00 46.36 53 PRO B C 1
ATOM 1426 O O . PRO B 1 35 ? 15.912 -6.576 -1.468 1.00 49.47 53 PRO B O 1
ATOM 1430 N N . ILE B 1 36 ? 14.422 -8.249 -1.318 1.00 44.86 54 ILE B N 1
ATOM 1431 C CA . ILE B 1 36 ? 14.163 -8.344 -2.761 1.00 43.64 54 ILE B CA 1
ATOM 1432 C C . ILE B 1 36 ? 12.656 -8.436 -2.994 1.00 43.96 54 ILE B C 1
ATOM 1433 O O . ILE B 1 36 ? 11.965 -9.236 -2.340 1.00 42.76 54 ILE B O 1
ATOM 1438 N N . LYS B 1 37 ? 12.156 -7.608 -3.913 1.00 43.74 55 LYS B N 1
ATOM 1439 C CA . LYS B 1 37 ? 10.766 -7.684 -4.350 1.00 44.70 55 LYS B CA 1
ATOM 1440 C C . LYS B 1 37 ? 10.688 -7.743 -5.870 1.00 43.09 55 LYS B C 1
ATOM 1441 O O . LYS B 1 37 ? 10.204 -8.718 -6.433 1.00 43.01 55 LYS B O 1
ATOM 1447 N N . GLN B 1 38 ? 11.162 -6.687 -6.513 1.00 42.19 56 GLN B N 1
ATOM 1448 C CA . GLN B 1 38 ? 11.170 -6.581 -7.960 1.00 43.33 56 GLN B CA 1
ATOM 1449 C C . GLN B 1 38 ? 12.361 -7.310 -8.574 1.00 42.54 56 GLN B C 1
ATOM 1450 O O . GLN B 1 38 ? 13.504 -7.112 -8.147 1.00 41.02 56 GLN B O 1
ATOM 1456 N N . VAL B 1 39 ? 12.076 -8.177 -9.553 1.00 41.58 57 VAL B N 1
ATOM 1457 C CA . VAL B 1 39 ? 13.083 -9.014 -10.208 1.00 39.24 57 VAL B CA 1
ATOM 1458 C C . VAL B 1 39 ? 13.059 -8.902 -11.745 1.00 41.73 57 VAL B C 1
ATOM 1459 O O . VAL B 1 39 ? 12.056 -8.510 -12.334 1.00 43.46 57 VAL B O 1
ATOM 1463 N N . ASP B 1 40 ? 14.179 -9.275 -12.376 1.00 38.82 58 ASP B N 1
ATOM 1464 C CA . ASP B 1 40 ? 14.389 -9.151 -13.815 1.00 37.86 58 ASP B CA 1
ATOM 1465 C C . ASP B 1 40 ? 14.889 -10.523 -14.237 1.00 37.44 58 ASP B C 1
ATOM 1466 O O . ASP B 1 40 ? 15.997 -10.943 -13.860 1.00 35.69 58 ASP B O 1
ATOM 1471 N N . VAL B 1 41 ? 14.051 -11.254 -14.957 1.00 37.25 59 VAL B N 1
ATOM 1472 C CA . VAL B 1 41 ? 14.426 -12.574 -15.414 1.00 34.95 59 VAL B CA 1
ATOM 1473 C C . VAL B 1 41 ? 14.387 -12.639 -16.937 1.00 36.50 59 VAL B C 1
ATOM 1474 O O . VAL B 1 41 ? 13.629 -11.915 -17.586 1.00 37.15 59 VAL B O 1
ATOM 1478 N N . LEU B 1 42 ? 15.242 -13.505 -17.479 1.00 34.73 60 LEU B N 1
ATOM 1479 C CA . LEU B 1 42 ? 15.325 -13.778 -18.880 1.00 34.30 60 LEU B CA 1
ATOM 1480 C C . LEU B 1 42 ? 15.366 -15.308 -18.985 1.00 32.96 60 LEU B C 1
ATOM 1481 O O . LEU B 1 42 ? 16.105 -15.935 -18.247 1.00 35.13 60 LEU B O 1
ATOM 1486 N N . GLY B 1 43 ? 14.572 -15.896 -19.869 1.00 31.88 61 GLY B N 1
ATOM 1487 C CA . GLY B 1 43 ? 14.638 -17.380 -20.046 1.00 33.74 61 GLY B CA 1
ATOM 1488 C C . GLY B 1 43 ? 13.825 -17.859 -21.233 1.00 35.22 61 GLY B C 1
ATOM 1489 O O . GLY B 1 43 ? 13.343 -17.061 -22.053 1.00 36.84 61 GLY B O 1
ATOM 1490 N N . THR B 1 44 ? 13.646 -19.166 -21.317 1.00 33.80 62 THR B N 1
ATOM 1491 C CA . THR B 1 44 ? 12.940 -19.770 -22.439 1.00 34.75 62 THR B CA 1
ATOM 1492 C C . THR B 1 44 ? 11.502 -20.020 -21.989 1.00 34.67 62 THR B C 1
ATOM 1493 O O . THR B 1 44 ? 11.275 -20.416 -20.843 1.00 34.68 62 THR B O 1
ATOM 1497 N N . VAL B 1 45 ? 10.529 -19.770 -22.866 1.00 35.34 63 VAL B N 1
ATOM 1498 C CA . VAL B 1 45 ? 9.133 -20.063 -22.538 1.00 34.41 63 VAL B CA 1
ATOM 1499 C C . VAL B 1 45 ? 8.942 -21.565 -22.685 1.00 36.35 63 VAL B C 1
ATOM 1500 O O . VAL B 1 45 ? 9.124 -22.121 -23.776 1.00 37.73 63 VAL B O 1
ATOM 1504 N N . ILE B 1 46 ? 8.570 -22.221 -21.597 1.00 36.04 64 ILE B N 1
ATOM 1505 C CA . ILE B 1 46 ? 8.295 -23.657 -21.669 1.00 38.93 64 ILE B CA 1
ATOM 1506 C C . ILE B 1 46 ? 6.800 -23.969 -21.489 1.00 40.66 64 ILE B C 1
ATOM 1507 O O . ILE B 1 46 ? 6.393 -25.123 -21.529 1.00 42.86 64 ILE B O 1
ATOM 1512 N N . GLY B 1 47 ? 5.987 -22.927 -21.314 1.00 40.80 65 GLY B N 1
ATOM 1513 C CA . GLY B 1 47 ? 4.553 -23.107 -21.111 1.00 43.21 65 GLY B CA 1
ATOM 1514 C C . GLY B 1 47 ? 3.799 -21.814 -21.314 1.00 45.73 65 GLY B C 1
ATOM 1515 O O . GLY B 1 47 ? 4.293 -20.720 -20.987 1.00 44.45 65 GLY B O 1
ATOM 1516 N N . VAL B 1 48 ? 2.612 -21.935 -21.899 1.00 48.06 66 VAL B N 1
ATOM 1517 C CA . VAL B 1 48 ? 1.758 -20.787 -22.168 1.00 49.82 66 VAL B CA 1
ATOM 1518 C C . VAL B 1 48 ? 0.350 -21.165 -21.726 1.00 54.46 66 VAL B C 1
ATOM 1519 O O . VAL B 1 48 ? -0.145 -22.232 -22.077 1.00 54.31 66 VAL B O 1
ATOM 1523 N N . ARG B 1 49 ? -0.275 -20.311 -20.921 1.00 58.58 67 ARG B N 1
ATOM 1524 C CA . ARG B 1 49 ? -1.702 -20.454 -20.619 1.00 64.64 67 ARG B CA 1
ATOM 1525 C C . ARG B 1 49 ? -2.322 -19.078 -20.729 1.00 66.28 67 ARG B C 1
ATOM 1526 O O . ARG B 1 49 ? -1.786 -18.112 -20.187 1.00 64.62 67 ARG B O 1
ATOM 1534 N N . GLU B 1 50 ? -3.435 -18.985 -21.447 1.00 71.25 68 GLU B N 1
ATOM 1535 C CA . GLU B 1 50 ? -4.149 -17.726 -21.565 1.00 73.06 68 GLU B CA 1
ATOM 1536 C C . GLU B 1 50 ? -5.445 -17.780 -20.770 1.00 74.99 68 GLU B C 1
ATOM 1537 O O . GLU B 1 50 ? -6.263 -18.678 -20.963 1.00 76.10 68 GLU B O 1
ATOM 1543 N N . ARG B 1 51 ? -5.588 -16.823 -19.857 1.00 74.77 69 ARG B N 1
ATOM 1544 C CA . ARG B 1 51 ? -6.833 -16.556 -19.148 1.00 75.47 69 ARG B CA 1
ATOM 1545 C C . ARG B 1 51 ? -7.360 -15.194 -19.610 1.00 74.70 69 ARG B C 1
ATOM 1546 O O . ARG B 1 51 ? -6.811 -14.600 -20.538 1.00 72.56 69 ARG B O 1
ATOM 1554 N N . ASP B 1 52 ? -8.410 -14.691 -18.966 1.00 75.45 70 ASP B N 1
ATOM 1555 C CA . ASP B 1 52 ? -9.092 -13.493 -19.460 1.00 77.66 70 ASP B CA 1
ATOM 1556 C C . ASP B 1 52 ? -8.321 -12.194 -19.246 1.00 74.82 70 ASP B C 1
ATOM 1557 O O . ASP B 1 52 ? -8.258 -11.366 -20.153 1.00 77.17 70 ASP B O 1
ATOM 1562 N N . ALA B 1 53 ? -7.722 -12.021 -18.069 1.00 70.89 71 ALA B N 1
ATOM 1563 C CA . ALA B 1 53 ? -6.994 -10.790 -17.759 1.00 68.24 71 ALA B CA 1
ATOM 1564 C C . ALA B 1 53 ? -5.471 -10.889 -17.940 1.00 64.76 71 ALA B C 1
ATOM 1565 O O . ALA B 1 53 ? -4.767 -9.871 -17.871 1.00 63.91 71 ALA B O 1
ATOM 1567 N N . PHE B 1 54 ? -4.964 -12.098 -18.183 1.00 60.95 72 PHE B N 1
ATOM 1568 C CA . PHE B 1 54 ? -3.508 -12.324 -18.214 1.00 57.50 72 PHE B CA 1
ATOM 1569 C C . PHE B 1 54 ? -3.063 -13.533 -19.044 1.00 55.88 72 PHE B C 1
ATOM 1570 O O . PHE B 1 54 ? -3.858 -14.434 -19.325 1.00 53.46 72 PHE B O 1
ATOM 1578 N N . TYR B 1 55 ? -1.779 -13.541 -19.418 1.00 55.23 73 TYR B N 1
ATOM 1579 C CA . TYR B 1 55 ? -1.120 -14.768 -19.853 1.00 55.20 73 TYR B CA 1
ATOM 1580 C C . TYR B 1 55 ? -0.230 -15.272 -18.733 1.00 53.27 73 TYR B C 1
ATOM 1581 O O . TYR B 1 55 ? 0.382 -14.480 -17.999 1.00 52.77 73 TYR B O 1
ATOM 1590 N N . SER B 1 56 ? -0.138 -16.591 -18.621 1.00 50.92 74 SER B N 1
ATOM 1591 C CA . SER B 1 56 ? 0.826 -17.217 -17.736 1.00 49.36 74 SER B CA 1
ATOM 1592 C C . SER B 1 56 ? 1.913 -17.926 -18.546 1.00 49.61 74 SER B C 1
ATOM 1593 O O . SER B 1 56 ? 1.651 -18.964 -19.184 1.00 50.72 74 SER B O 1
ATOM 1596 N N . TYR B 1 57 ? 3.122 -17.366 -18.504 1.00 44.15 75 TYR B N 1
ATOM 1597 C CA . TYR B 1 57 ? 4.283 -17.936 -19.178 1.00 42.07 75 TYR B CA 1
ATOM 1598 C C . TYR B 1 57 ? 5.199 -18.636 -18.192 1.00 42.50 75 TYR B C 1
ATOM 1599 O O . TYR B 1 57 ? 5.755 -17.994 -17.276 1.00 40.45 75 TYR B O 1
ATOM 1608 N N . GLY B 1 58 ? 5.342 -19.951 -18.366 1.00 40.72 76 GLY B N 1
ATOM 1609 C CA . GLY B 1 58 ? 6.373 -20.716 -17.658 1.00 39.70 76 GLY B CA 1
ATOM 1610 C C . GLY B 1 58 ? 7.741 -20.403 -18.249 1.00 41.01 76 GLY B C 1
ATOM 1611 O O . GLY B 1 58 ? 7.949 -20.586 -19.446 1.00 39.95 76 GLY B O 1
ATOM 1612 N N . VAL B 1 59 ? 8.653 -19.884 -17.418 1.00 40.91 77 VAL B N 1
ATOM 1613 C CA . VAL B 1 59 ? 9.971 -19.412 -17.866 1.00 38.28 77 VAL B CA 1
ATOM 1614 C C . VAL B 1 59 ? 11.087 -20.194 -17.206 1.00 35.98 77 VAL B C 1
ATOM 1615 O O . VAL B 1 59 ? 11.158 -20.272 -15.976 1.00 36.19 77 VAL B O 1
ATOM 1619 N N . ASP B 1 60 ? 11.956 -20.746 -18.045 1.00 35.93 78 ASP B N 1
ATOM 1620 C CA . ASP B 1 60 ? 13.112 -21.547 -17.653 1.00 35.42 78 ASP B CA 1
ATOM 1621 C C . ASP B 1 60 ? 14.437 -20.776 -17.983 1.00 34.92 78 ASP B C 1
ATOM 1622 O O . ASP B 1 60 ? 14.748 -20.500 -19.156 1.00 33.96 78 ASP B O 1
ATOM 1627 N N . ASP B 1 61 ? 15.208 -20.425 -16.946 1.00 33.18 79 ASP B N 1
ATOM 1628 C CA . ASP B 1 61 ? 16.495 -19.749 -17.126 1.00 32.42 79 ASP B CA 1
ATOM 1629 C C . ASP B 1 61 ? 17.688 -20.693 -16.936 1.00 33.80 79 ASP B C 1
ATOM 1630 O O . ASP B 1 61 ? 18.816 -20.233 -16.780 1.00 31.23 79 ASP B O 1
ATOM 1635 N N . SER B 1 62 ? 17.437 -22.012 -16.970 1.00 31.80 80 SER B N 1
ATOM 1636 C CA . SER B 1 62 ? 18.462 -23.035 -16.689 1.00 32.82 80 SER B CA 1
ATOM 1637 C C . SER B 1 62 ? 18.765 -23.315 -15.205 1.00 35.78 80 SER B C 1
ATOM 1638 O O . SER B 1 62 ? 19.373 -24.347 -14.894 1.00 34.04 80 SER B O 1
ATOM 1641 N N . THR B 1 63 ? 18.345 -22.440 -14.290 1.00 34.12 81 THR B N 1
ATOM 1642 C CA . THR B 1 63 ? 18.476 -22.743 -12.847 1.00 36.00 81 THR B CA 1
ATOM 1643 C C . THR B 1 63 ? 17.173 -23.172 -12.203 1.00 37.46 81 THR B C 1
ATOM 1644 O O . THR B 1 63 ? 17.152 -24.012 -11.268 1.00 37.68 81 THR B O 1
ATOM 1648 N N . GLY B 1 64 ? 16.084 -22.638 -12.736 1.00 36.72 82 GLY B N 1
ATOM 1649 C CA . GLY B 1 64 ? 14.755 -23.043 -12.287 1.00 36.45 82 GLY B CA 1
ATOM 1650 C C . GLY B 1 64 ? 13.718 -22.591 -13.297 1.00 36.27 82 GLY B C 1
ATOM 1651 O O . GLY B 1 64 ? 14.052 -21.955 -14.310 1.00 36.07 82 GLY B O 1
ATOM 1652 N N . VAL B 1 65 ? 12.462 -22.881 -12.974 1.00 34.14 83 VAL B N 1
ATOM 1653 C CA . VAL B 1 65 ? 11.318 -22.619 -13.811 1.00 33.63 83 VAL B CA 1
ATOM 1654 C C . VAL B 1 65 ? 10.266 -21.955 -12.925 1.00 33.78 83 VAL B C 1
ATOM 1655 O O . VAL B 1 65 ? 10.037 -22.345 -11.786 1.00 33.44 83 VAL B O 1
ATOM 1659 N N . ILE B 1 66 ? 9.664 -20.896 -13.430 1.00 34.41 84 ILE B N 1
ATOM 1660 C CA . ILE B 1 66 ? 8.692 -20.173 -12.643 1.00 36.10 84 ILE B CA 1
ATOM 1661 C C . ILE B 1 66 ? 7.648 -19.610 -13.598 1.00 36.60 84 ILE B C 1
ATOM 1662 O O . ILE B 1 66 ? 7.973 -19.230 -14.741 1.00 36.86 84 ILE B O 1
ATOM 1667 N N . ASN B 1 67 ? 6.406 -19.555 -13.144 1.00 36.48 85 ASN B N 1
ATOM 1668 C CA . ASN B 1 67 ? 5.377 -18.888 -13.924 1.00 38.72 85 ASN B CA 1
ATOM 1669 C C . ASN B 1 67 ? 5.432 -17.403 -13.772 1.00 39.22 85 ASN B C 1
ATOM 1670 O O . ASN B 1 67 ? 5.592 -16.903 -12.670 1.00 39.27 85 ASN B O 1
ATOM 1675 N N . CYS B 1 68 ? 5.288 -16.712 -14.891 1.00 39.16 86 CYS B N 1
ATOM 1676 C CA . CYS B 1 68 ? 5.273 -15.279 -14.912 1.00 39.95 86 CYS B CA 1
ATOM 1677 C C . CYS B 1 68 ? 3.880 -14.908 -15.401 1.00 42.99 86 CYS B C 1
ATOM 1678 O O . CYS B 1 68 ? 3.462 -15.334 -16.478 1.00 43.84 86 CYS B O 1
ATOM 1681 N N . ILE B 1 69 ? 3.160 -14.161 -14.570 1.00 41.56 87 ILE B N 1
ATOM 1682 C CA . ILE B 1 69 ? 1.805 -13.728 -14.844 1.00 43.93 87 ILE B CA 1
ATOM 1683 C C . ILE B 1 69 ? 1.919 -12.376 -15.526 1.00 44.33 87 ILE B C 1
ATOM 1684 O O . ILE B 1 69 ? 2.369 -11.406 -14.926 1.00 43.61 87 ILE B O 1
ATOM 1689 N N . CYS B 1 70 ? 1.514 -12.316 -16.783 1.00 45.62 88 CYS B N 1
ATOM 1690 C CA . CYS B 1 70 ? 1.715 -11.114 -17.572 1.00 49.62 88 CYS B CA 1
ATOM 1691 C C . CYS B 1 70 ? 0.359 -10.491 -17.946 1.00 52.01 88 CYS B C 1
ATOM 1692 O O . CYS B 1 70 ? -0.374 -11.028 -18.781 1.00 51.84 88 CYS B O 1
ATOM 1695 N N . TRP B 1 71 ? 0.037 -9.381 -17.284 1.00 54.04 89 TRP B N 1
ATOM 1696 C CA . TRP B 1 71 ? -1.242 -8.671 -17.454 1.00 61.84 89 TRP B CA 1
ATOM 1697 C C . TRP B 1 71 ? -1.405 -8.101 -18.825 1.00 62.64 89 TRP B C 1
ATOM 1698 O O . TRP B 1 71 ? -0.455 -7.594 -19.407 1.00 62.80 89 TRP B O 1
ATOM 1709 N N . LYS B 1 72 ? -2.620 -8.204 -19.350 1.00 67.15 90 LYS B N 1
ATOM 1710 C CA . LYS B 1 72 ? -2.984 -7.598 -20.630 1.00 72.17 90 LYS B CA 1
ATOM 1711 C C . LYS B 1 72 ? -3.204 -6.096 -20.470 1.00 76.98 90 LYS B C 1
ATOM 1712 O O . LYS B 1 72 ? -3.613 -5.642 -19.399 1.00 80.95 90 LYS B O 1
ATOM 1718 N N . LYS B 1 73 ? -2.930 -5.333 -21.532 1.00 82.16 91 LYS B N 1
ATOM 1719 C CA . LYS B 1 73 ? -3.041 -3.861 -21.508 1.00 84.18 91 LYS B CA 1
ATOM 1720 C C . LYS B 1 73 ? -4.476 -3.346 -21.670 1.00 87.14 91 LYS B 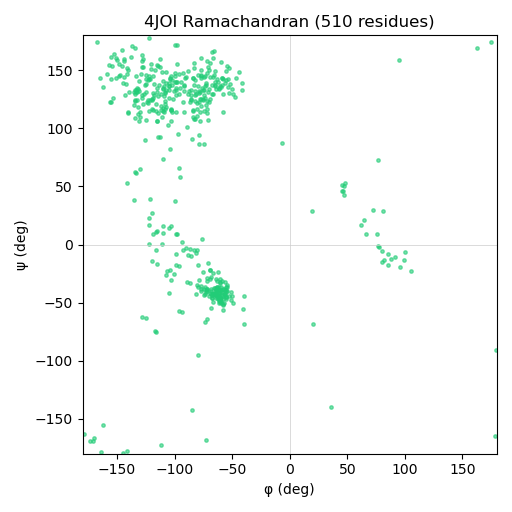C 1
ATOM 1721 O O . LYS B 1 73 ? -5.433 -4.119 -21.739 1.00 87.20 91 LYS B O 1
ATOM 1727 N N . LEU B 1 95 ? -5.727 0.316 -40.791 1.00 127.29 113 LEU B N 1
ATOM 1728 C CA . LEU B 1 95 ? -4.445 -0.255 -40.376 1.00 124.51 113 LEU B CA 1
ATOM 1729 C C . LEU B 1 95 ? -4.529 -0.951 -39.007 1.00 122.60 113 LEU B C 1
ATOM 1730 O O . LEU B 1 95 ? -3.547 -1.020 -38.248 1.00 117.22 113 LEU B O 1
ATOM 1735 N N . LYS B 1 96 ? -5.726 -1.464 -38.710 1.00 125.36 114 LYS B N 1
ATOM 1736 C CA . LYS B 1 96 ? -5.950 -2.331 -37.558 1.00 122.27 114 LYS B CA 1
ATOM 1737 C C . LYS B 1 96 ? -5.820 -3.786 -38.005 1.00 123.00 114 LYS B C 1
ATOM 1738 O O . LYS B 1 96 ? -6.022 -4.707 -37.212 1.00 120.59 114 LYS B O 1
ATOM 1744 N N . LYS B 1 97 ? -5.490 -3.981 -39.285 1.00 126.06 115 LYS B N 1
ATOM 1745 C CA . LYS B 1 97 ? -5.131 -5.298 -39.805 1.00 126.10 115 LYS B CA 1
ATOM 1746 C C . LYS B 1 97 ? -3.916 -5.804 -39.036 1.00 127.04 115 LYS B C 1
ATOM 1747 O O . LYS B 1 97 ? -3.926 -6.920 -38.514 1.00 127.81 115 LYS B O 1
ATOM 1753 N N . LEU B 1 98 ? -2.892 -4.953 -38.943 1.00 130.03 116 LEU B N 1
ATOM 1754 C CA . LEU B 1 98 ? -1.637 -5.260 -38.252 1.00 130.42 116 LEU B CA 1
ATOM 1755 C C . LEU B 1 98 ? -1.826 -5.602 -36.780 1.00 129.43 116 LEU B C 1
ATOM 1756 O O . LEU B 1 98 ? -1.128 -6.473 -36.238 1.00 126.47 116 LEU B O 1
ATOM 1761 N N . GLN B 1 99 ? -2.709 -4.855 -36.130 1.00 131.64 117 GLN B N 1
ATOM 1762 C CA . GLN B 1 99 ? -2.908 -4.976 -34.695 1.00 132.09 117 GLN B CA 1
ATOM 1763 C C . GLN B 1 99 ? -4.077 -5.919 -34.504 1.00 132.83 117 GLN B C 1
ATOM 1764 O O . GLN B 1 99 ? -5.093 -5.583 -33.888 1.00 132.81 117 GLN B O 1
ATOM 1770 N N . GLU B 1 100 ? -3.891 -7.114 -35.055 1.00 132.79 118 GLU B N 1
ATOM 1771 C CA . GLU B 1 100 ? -4.920 -8.132 -35.164 1.00 134.65 118 GLU B CA 1
ATOM 1772 C C . GLU B 1 100 ? -4.315 -9.331 -35.873 1.00 132.76 118 GLU B C 1
ATOM 1773 O O . GLU B 1 100 ? -3.749 -10.220 -35.239 1.00 131.24 118 GLU B O 1
ATOM 1779 N N . THR B 1 101 ? -4.436 -9.330 -37.200 1.00 131.27 119 THR B N 1
ATOM 1780 C CA . THR B 1 101 ? -3.787 -10.296 -38.069 1.00 126.35 119 THR B CA 1
ATOM 1781 C C . THR B 1 101 ? -2.367 -10.596 -37.594 1.00 121.47 119 THR B C 1
ATOM 1782 O O . THR B 1 101 ? -2.092 -11.695 -37.105 1.00 117.81 119 THR B O 1
ATOM 1786 N N . ILE B 1 102 ? -1.489 -9.600 -37.713 1.00 118.17 120 ILE B N 1
ATOM 1787 C CA . ILE B 1 102 ? -0.052 -9.761 -37.477 1.00 113.37 120 ILE B CA 1
ATOM 1788 C C . ILE B 1 102 ? 0.323 -9.933 -36.008 1.00 110.53 120 ILE B C 1
ATOM 1789 O O . ILE B 1 102 ? 0.852 -10.979 -35.619 1.00 104.56 120 ILE B O 1
ATOM 1794 N N . GLU B 1 103 ? 0.060 -8.894 -35.210 1.00 111.64 121 GLU B N 1
ATOM 1795 C CA . GLU B 1 103 ? 0.370 -8.907 -33.777 1.00 112.87 121 GLU B CA 1
ATOM 1796 C C . GLU B 1 103 ? -0.147 -10.158 -33.078 1.00 109.99 121 GLU B C 1
ATOM 1797 O O . GLU B 1 103 ? 0.576 -10.775 -32.288 1.00 105.01 121 GLU B O 1
ATOM 1803 N N . GLN B 1 104 ? -1.389 -10.533 -33.386 1.00 110.42 122 GLN B N 1
ATOM 1804 C CA . GLN B 1 104 ? -2.012 -11.707 -32.771 1.00 109.55 122 GLN B CA 1
ATOM 1805 C C . GLN B 1 104 ? -1.588 -13.042 -33.390 1.00 107.41 122 GLN B C 1
ATOM 1806 O O . GLN B 1 104 ? -1.774 -14.092 -32.767 1.00 110.22 122 GLN B O 1
ATOM 1812 N N . LYS B 1 105 ? -1.015 -13.015 -34.594 1.00 103.96 123 LYS B N 1
ATOM 1813 C CA . LYS B 1 105 ? -0.484 -14.247 -35.181 1.00 101.90 123 LYS B CA 1
ATOM 1814 C C . LYS B 1 105 ? 0.868 -14.631 -34.565 1.00 98.53 123 LYS B C 1
ATOM 1815 O O . LYS B 1 105 ? 1.128 -15.823 -34.334 1.00 101.31 123 LYS B O 1
ATOM 1821 N N . THR B 1 106 ? 1.707 -13.625 -34.283 1.00 92.04 124 THR B N 1
ATOM 1822 C CA . THR B 1 106 ? 3.060 -13.852 -33.744 1.00 84.58 124 THR B CA 1
ATOM 1823 C C . THR B 1 106 ? 3.180 -13.655 -32.213 1.00 78.58 124 THR B C 1
ATOM 1824 O O . THR B 1 106 ? 4.197 -13.150 -31.713 1.00 76.54 124 THR B O 1
ATOM 1828 N N . LYS B 1 107 ? 2.147 -14.064 -31.480 1.00 71.37 125 LYS B N 1
ATOM 1829 C CA . LYS B 1 107 ? 2.166 -14.055 -30.020 1.00 66.34 125 LYS B CA 1
ATOM 1830 C C . LYS B 1 107 ? 3.283 -14.933 -29.431 1.00 61.15 125 LYS B C 1
ATOM 1831 O O . LYS B 1 107 ? 3.769 -15.861 -30.081 1.00 60.69 125 LYS B O 1
ATOM 1837 N N . ILE B 1 108 ? 3.674 -14.637 -28.193 1.00 54.38 126 ILE B N 1
ATOM 1838 C CA . ILE B 1 108 ? 4.642 -15.449 -27.453 1.00 49.27 126 ILE B CA 1
ATOM 1839 C C . ILE B 1 108 ? 4.260 -16.934 -27.401 1.00 48.72 126 ILE B C 1
ATOM 1840 O O . ILE B 1 108 ? 3.136 -17.287 -27.067 1.00 48.75 126 ILE B O 1
ATOM 1845 N N . GLU B 1 109 ? 5.202 -17.809 -27.726 1.00 48.20 127 GLU B N 1
ATOM 1846 C CA . GLU B 1 109 ? 4.919 -19.240 -27.658 1.00 49.77 127 GLU B CA 1
ATOM 1847 C C . GLU B 1 109 ? 6.057 -20.043 -27.041 1.00 45.99 127 GLU B C 1
ATOM 1848 O O . GLU B 1 109 ? 7.143 -19.519 -26.805 1.00 45.37 127 GLU B O 1
ATOM 1854 N N . ILE B 1 110 ? 5.786 -21.314 -26.778 1.00 44.64 128 ILE B N 1
ATOM 1855 C CA . ILE B 1 110 ? 6.809 -22.239 -26.304 1.00 44.25 128 ILE B CA 1
ATOM 1856 C C . ILE B 1 110 ? 8.053 -22.182 -27.200 1.00 43.88 128 ILE B C 1
ATOM 1857 O O . ILE B 1 110 ? 7.956 -22.200 -28.426 1.00 43.68 128 ILE B O 1
ATOM 1862 N N . GLY B 1 111 ? 9.224 -22.104 -26.580 1.00 43.56 129 GLY B N 1
ATOM 1863 C CA . GLY B 1 111 ? 10.453 -22.015 -27.348 1.00 43.17 129 GLY B CA 1
ATOM 1864 C C . GLY B 1 111 ? 10.935 -20.588 -27.542 1.00 41.34 129 GLY B C 1
ATOM 1865 O O . GLY B 1 111 ? 12.107 -20.382 -27.829 1.00 42.59 129 GLY B O 1
ATOM 1866 N N . ASP B 1 112 ? 10.062 -19.594 -27.367 1.00 42.42 130 ASP B N 1
ATOM 1867 C CA . ASP B 1 112 ? 10.512 -18.172 -27.418 1.00 40.76 130 ASP B CA 1
ATOM 1868 C C . ASP B 1 112 ? 11.345 -17.758 -26.204 1.00 39.30 130 ASP B C 1
ATOM 1869 O O . ASP B 1 112 ? 11.231 -18.361 -25.135 1.00 36.00 130 ASP B O 1
ATOM 1874 N N . THR B 1 113 ? 12.151 -16.700 -26.377 1.00 36.09 131 THR B N 1
ATOM 1875 C CA . THR B 1 113 ? 12.902 -16.113 -25.299 1.00 37.02 131 THR B CA 1
ATOM 1876 C C . THR B 1 113 ? 12.157 -14.847 -24.835 1.00 37.43 131 THR B C 1
ATOM 1877 O O . THR B 1 113 ? 11.755 -14.008 -25.658 1.00 37.68 131 THR B O 1
ATOM 1881 N N . ILE B 1 114 ? 11.978 -14.723 -23.522 1.00 37.48 132 ILE B N 1
ATOM 1882 C CA . ILE B 1 114 ? 11.195 -13.627 -22.925 1.00 37.11 132 ILE B CA 1
ATOM 1883 C C . ILE B 1 114 ? 11.988 -12.946 -21.811 1.00 36.19 132 ILE B C 1
ATOM 1884 O O . ILE B 1 114 ? 12.767 -13.593 -21.122 1.00 34.11 132 ILE B O 1
ATOM 1889 N N . ARG B 1 115 ? 11.806 -11.636 -21.645 1.00 38.03 133 ARG B N 1
ATOM 1890 C CA . ARG B 1 115 ? 12.381 -10.948 -20.520 1.00 39.34 133 ARG B CA 1
ATOM 1891 C C . ARG B 1 115 ? 11.203 -10.460 -19.691 1.00 40.73 133 ARG B C 1
ATOM 1892 O O . ARG B 1 115 ? 10.274 -9.890 -20.243 1.00 41.16 133 ARG B O 1
ATOM 1900 N N . VAL B 1 116 ? 11.235 -10.718 -18.381 1.00 39.75 134 VAL B N 1
ATOM 1901 C CA . VAL B 1 116 ? 10.149 -10.331 -17.478 1.00 39.22 134 VAL B CA 1
ATOM 1902 C C . VAL B 1 116 ? 10.722 -9.466 -16.351 1.00 41.74 134 VAL B C 1
ATOM 1903 O O . VAL B 1 116 ? 11.663 -9.882 -15.660 1.00 39.83 134 VAL B O 1
ATOM 1907 N N . ARG B 1 117 ? 10.179 -8.255 -16.220 1.00 39.44 135 ARG B N 1
ATOM 1908 C CA . ARG B 1 117 ? 10.463 -7.378 -15.097 1.00 43.71 135 ARG B CA 1
ATOM 1909 C C . ARG B 1 117 ? 9.176 -7.187 -14.289 1.00 45.28 135 ARG B C 1
ATOM 1910 O O . ARG B 1 117 ? 8.210 -6.600 -14.779 1.00 47.67 135 ARG B O 1
ATOM 1918 N N . GLY B 1 118 ? 9.160 -7.694 -13.059 1.00 43.15 136 GLY B N 1
ATOM 1919 C CA . GLY B 1 118 ? 7.949 -7.675 -12.243 1.00 43.85 136 GLY B CA 1
ATOM 1920 C C . GLY B 1 118 ? 8.254 -7.895 -10.772 1.00 42.31 136 GLY B C 1
ATOM 1921 O O . GLY B 1 118 ? 9.369 -7.615 -10.324 1.00 41.62 136 GLY B O 1
ATOM 1922 N N . SER B 1 119 ? 7.275 -8.389 -10.018 1.00 40.27 137 SER B N 1
ATOM 1923 C CA . SER B 1 119 ? 7.494 -8.603 -8.587 1.00 42.04 137 SER B CA 1
ATOM 1924 C C . SER B 1 119 ? 7.262 -10.055 -8.196 1.00 40.43 137 SER B C 1
ATOM 1925 O O . SER B 1 119 ? 6.423 -10.727 -8.789 1.00 42.11 137 SER B O 1
ATOM 1928 N N . ILE B 1 120 ? 8.047 -10.548 -7.240 1.00 39.18 138 ILE B N 1
ATOM 1929 C CA . ILE B 1 120 ? 7.842 -11.888 -6.693 1.00 39.53 138 ILE B CA 1
ATOM 1930 C C . ILE B 1 120 ? 6.557 -11.873 -5.858 1.00 42.08 138 ILE B C 1
ATOM 1931 O O . ILE B 1 120 ? 6.344 -10.956 -5.058 1.00 41.60 138 ILE B O 1
ATOM 1936 N N . ARG B 1 121 ? 5.719 -12.889 -6.058 1.00 42.60 139 ARG B N 1
ATOM 1937 C CA . ARG B 1 121 ? 4.450 -13.050 -5.319 1.00 46.46 139 ARG B CA 1
ATOM 1938 C C . ARG B 1 121 ? 4.237 -14.507 -4.991 1.00 46.46 139 ARG B C 1
ATOM 1939 O O . ARG B 1 121 ? 4.699 -15.377 -5.715 1.00 46.06 139 ARG B O 1
ATOM 1947 N N . THR B 1 122 ? 3.552 -14.766 -3.884 1.00 48.98 140 THR B N 1
ATOM 1948 C CA . THR B 1 122 ? 3.150 -16.119 -3.550 1.00 49.44 140 THR B CA 1
ATOM 1949 C C . THR B 1 122 ? 1.677 -16.208 -3.851 1.00 50.87 140 THR B C 1
ATOM 1950 O O . THR B 1 122 ? 0.941 -15.242 -3.688 1.00 52.20 140 THR B O 1
ATOM 1954 N N . TYR B 1 123 ? 1.254 -17.358 -4.342 1.00 51.71 141 TYR B N 1
ATOM 1955 C CA . TYR B 1 123 ? -0.130 -17.555 -4.695 1.00 54.76 141 TYR B CA 1
ATOM 1956 C C . TYR B 1 123 ? -0.397 -19.041 -4.623 1.00 56.06 141 TYR B C 1
ATOM 1957 O O . TYR B 1 123 ? 0.293 -19.840 -5.276 1.00 52.28 141 TYR B O 1
ATOM 1966 N N . ARG B 1 124 ? -1.379 -19.402 -3.795 1.00 58.28 142 ARG B N 1
ATOM 1967 C CA . ARG B 1 124 ? -1.769 -20.797 -3.593 1.00 61.96 142 ARG B CA 1
ATOM 1968 C C . ARG B 1 124 ? -0.527 -21.647 -3.361 1.00 59.60 142 ARG B C 1
ATOM 1969 O O . ARG B 1 124 ? -0.325 -22.655 -4.040 1.00 58.15 142 ARG B O 1
ATOM 1977 N N . GLU B 1 125 ? 0.323 -21.199 -2.440 1.00 58.71 143 GLU B N 1
ATOM 1978 C CA . GLU B 1 125 ? 1.509 -21.947 -2.018 1.00 61.09 143 GLU B CA 1
ATOM 1979 C C . GLU B 1 125 ? 2.602 -22.127 -3.104 1.00 60.25 143 GLU B C 1
ATOM 1980 O O . GLU B 1 125 ? 3.575 -22.854 -2.904 1.00 59.79 143 GLU B O 1
ATOM 1986 N N . GLU B 1 126 ? 2.448 -21.441 -4.234 1.00 57.89 144 GLU B N 1
ATOM 1987 C CA . GLU B 1 126 ? 3.491 -21.397 -5.250 1.00 56.59 144 GLU B CA 1
ATOM 1988 C C . GLU B 1 126 ? 4.021 -19.976 -5.357 1.00 53.15 144 GLU B C 1
ATOM 1989 O O . GLU B 1 126 ? 3.315 -19.014 -5.040 1.00 52.92 144 GLU B O 1
ATOM 1995 N N . ARG B 1 127 ? 5.270 -19.841 -5.787 1.00 48.31 145 ARG B N 1
ATOM 1996 C CA . ARG B 1 127 ? 5.770 -18.538 -6.152 1.00 45.65 145 ARG B CA 1
ATOM 1997 C C . ARG B 1 127 ? 5.663 -18.310 -7.638 1.00 43.14 145 ARG B C 1
ATOM 1998 O O . ARG B 1 127 ? 5.840 -19.228 -8.430 1.00 40.43 145 ARG B O 1
ATOM 2006 N N . GLU B 1 128 ? 5.416 -17.057 -7.990 1.00 40.36 146 GLU B N 1
ATOM 2007 C CA . GLU B 1 128 ? 5.265 -16.640 -9.369 1.00 40.38 146 GLU B CA 1
ATOM 2008 C C . GLU B 1 128 ? 5.669 -15.187 -9.448 1.00 40.35 146 GLU B C 1
ATOM 2009 O O . GLU B 1 128 ? 5.773 -14.512 -8.419 1.00 40.79 146 GLU B O 1
ATOM 2015 N N . ILE B 1 129 ? 5.918 -14.709 -10.660 1.00 38.36 147 ILE B N 1
ATOM 2016 C CA . ILE B 1 129 ? 6.267 -13.315 -10.846 1.00 37.88 147 ILE B CA 1
ATOM 2017 C C . ILE B 1 129 ? 5.072 -12.626 -11.474 1.00 40.02 147 ILE B C 1
ATOM 2018 O O . ILE B 1 129 ? 4.444 -13.181 -12.373 1.00 40.77 147 ILE B O 1
ATOM 2023 N N . HIS B 1 130 ? 4.768 -11.417 -11.014 1.00 38.95 148 HIS B N 1
ATOM 2024 C CA . HIS B 1 130 ? 3.701 -10.628 -11.616 1.00 43.47 148 HIS B CA 1
ATOM 2025 C C . HIS B 1 130 ? 4.372 -9.522 -12.346 1.00 43.40 148 HIS B C 1
ATOM 2026 O O . HIS B 1 130 ? 5.052 -8.713 -11.740 1.00 43.00 148 HIS B O 1
ATOM 2033 N N . ALA B 1 131 ? 4.206 -9.511 -13.662 1.00 45.02 149 ALA B N 1
ATOM 2034 C CA . ALA B 1 131 ? 5.034 -8.699 -14.539 1.00 46.03 149 ALA B CA 1
ATOM 2035 C C . ALA B 1 131 ? 4.469 -7.312 -14.724 1.00 51.72 149 ALA B C 1
ATOM 2036 O O . ALA B 1 131 ? 3.300 -7.123 -15.042 1.00 52.12 149 ALA B O 1
ATOM 2038 N N . THR B 1 132 ? 5.339 -6.344 -14.519 1.00 55.31 150 THR B N 1
ATOM 2039 C CA . THR B 1 132 ? 5.137 -5.015 -15.010 1.00 59.64 150 THR B CA 1
ATOM 2040 C C . THR B 1 132 ? 5.369 -5.056 -16.525 1.00 57.85 150 THR B C 1
ATOM 2041 O O . THR B 1 132 ? 4.441 -4.898 -17.307 1.00 62.34 150 THR B O 1
ATOM 2045 N N . THR B 1 133 ? 6.607 -5.318 -16.918 1.00 55.45 151 THR B N 1
ATOM 2046 C CA . THR B 1 133 ? 7.025 -5.366 -18.321 1.00 53.30 151 THR B CA 1
ATOM 2047 C C . THR B 1 133 ? 7.358 -6.803 -18.692 1.00 49.20 151 THR B C 1
ATOM 2048 O O . THR B 1 133 ? 7.805 -7.579 -17.845 1.00 45.54 151 THR B O 1
ATOM 2052 N N . TYR B 1 134 ? 7.131 -7.152 -19.953 1.00 47.00 152 TYR B N 1
ATOM 2053 C CA . TYR B 1 134 ? 7.481 -8.481 -20.483 1.00 46.72 152 TYR B CA 1
ATOM 2054 C C . TYR B 1 134 ? 7.504 -8.357 -21.988 1.00 47.61 152 TYR B C 1
ATOM 2055 O O . TYR B 1 134 ? 6.619 -7.730 -22.573 1.00 49.16 152 TYR B O 1
ATOM 2064 N N . TYR B 1 135 ? 8.523 -8.915 -22.626 1.00 45.71 153 TYR B N 1
ATOM 2065 C CA . TYR B 1 135 ? 8.568 -8.903 -24.083 1.00 47.34 153 TYR B CA 1
ATOM 2066 C C . TYR B 1 135 ? 9.392 -10.058 -24.600 1.00 45.96 153 TYR B C 1
ATOM 2067 O O . TYR B 1 135 ? 10.270 -10.590 -23.893 1.00 42.09 153 TYR B O 1
ATOM 2076 N N . LYS B 1 136 ? 9.048 -10.462 -25.823 1.00 45.15 154 LYS B N 1
ATOM 2077 C CA . LYS B 1 136 ? 9.765 -11.472 -26.578 1.00 44.62 154 LYS B CA 1
ATOM 2078 C C . LYS B 1 136 ? 11.116 -10.890 -26.932 1.00 43.21 154 LYS B C 1
ATOM 2079 O O . LYS B 1 136 ? 11.224 -9.756 -27.403 1.00 42.72 154 LYS B O 1
ATOM 2085 N N . VAL B 1 137 ? 12.157 -11.647 -26.652 1.00 41.24 155 VAL B N 1
ATOM 2086 C CA . VAL B 1 137 ? 13.505 -11.196 -26.968 1.00 42.61 155 VAL B CA 1
ATOM 2087 C C . VAL B 1 137 ? 13.952 -11.902 -28.249 1.00 44.22 155 VAL B C 1
ATOM 2088 O O . VAL B 1 137 ? 13.891 -13.126 -28.358 1.00 47.45 155 VAL B O 1
ATOM 2092 N N . ASP B 1 138 ? 14.354 -11.115 -29.228 1.00 45.36 156 ASP B N 1
ATOM 2093 C CA . ASP B 1 138 ? 14.929 -11.626 -30.451 1.00 48.91 156 ASP B CA 1
ATOM 2094 C C . ASP B 1 138 ? 16.416 -11.846 -30.128 1.00 47.58 156 ASP B C 1
ATOM 2095 O O . ASP B 1 138 ? 17.150 -10.890 -29.907 1.00 45.32 156 ASP B O 1
ATOM 2100 N N . ASP B 1 139 ? 16.827 -13.108 -30.039 1.00 44.57 157 ASP B N 1
ATOM 2101 C CA . ASP B 1 139 ? 18.199 -13.452 -29.638 1.00 43.96 157 ASP B CA 1
ATOM 2102 C C . ASP B 1 139 ? 18.763 -14.520 -30.576 1.00 41.92 157 ASP B C 1
ATOM 2103 O O . ASP B 1 139 ? 19.065 -15.618 -30.127 1.00 41.32 157 ASP B O 1
ATOM 2108 N N . PRO B 1 140 ? 18.899 -14.202 -31.881 1.00 42.04 158 PRO B N 1
ATOM 2109 C CA . PRO B 1 140 ? 19.173 -15.260 -32.865 1.00 42.32 158 PRO B CA 1
ATOM 2110 C C . PRO B 1 140 ? 20.539 -15.944 -32.724 1.00 40.33 158 PRO B C 1
ATOM 2111 O O . PRO B 1 140 ? 20.697 -17.060 -33.189 1.00 39.31 158 PRO B O 1
ATOM 2115 N N . VAL B 1 141 ? 21.528 -15.279 -32.126 1.00 39.37 159 VAL B N 1
ATOM 2116 C CA . VAL B 1 141 ? 22.835 -15.923 -31.969 1.00 39.04 159 VAL B CA 1
ATOM 2117 C C . VAL B 1 141 ? 23.190 -16.124 -30.491 1.00 39.38 159 VAL B C 1
ATOM 2118 O O . VAL B 1 141 ? 24.335 -16.468 -30.171 1.00 38.55 159 VAL B O 1
ATOM 2122 N N . TRP B 1 142 ? 22.199 -15.899 -29.617 1.00 37.22 160 TRP B N 1
ATOM 2123 C CA . TRP B 1 142 ? 22.254 -16.229 -28.182 1.00 39.25 160 TRP B CA 1
ATOM 2124 C C . TRP B 1 142 ? 23.091 -15.255 -27.422 1.00 40.99 160 TRP B C 1
ATOM 2125 O O . TRP B 1 142 ? 23.389 -15.442 -26.244 1.00 41.86 160 TRP B O 1
ATOM 2136 N N . ASN B 1 143 ? 23.462 -14.198 -28.123 1.00 40.59 161 ASN B N 1
ATOM 2137 C CA . ASN B 1 143 ? 24.124 -13.031 -27.582 1.00 46.45 161 ASN B CA 1
ATOM 2138 C C . ASN B 1 143 ? 23.603 -12.551 -26.217 1.00 43.26 161 ASN B C 1
ATOM 2139 O O . ASN B 1 143 ? 24.378 -12.382 -25.272 1.00 39.11 161 ASN B O 1
ATOM 2144 N N . ILE B 1 144 ? 22.295 -12.287 -26.159 1.00 39.03 162 ILE B N 1
ATOM 2145 C CA . ILE B 1 144 ? 21.660 -11.675 -25.011 1.00 37.03 162 ILE B CA 1
ATOM 2146 C C . ILE B 1 144 ? 21.673 -12.631 -23.841 1.00 37.30 162 ILE B C 1
ATOM 2147 O O . ILE B 1 144 ? 22.027 -12.247 -22.730 1.00 34.48 162 ILE B O 1
ATOM 2152 N N . GLN B 1 145 ? 21.376 -13.899 -24.118 1.00 33.07 163 GLN B N 1
ATOM 2153 C CA . GLN B 1 145 ? 21.374 -14.924 -23.082 1.00 34.95 163 GLN B CA 1
ATOM 2154 C C . GLN B 1 145 ? 22.774 -15.309 -22.582 1.00 33.15 163 GLN B C 1
ATOM 2155 O O . GLN B 1 145 ? 22.957 -15.513 -21.381 1.00 33.45 163 GLN B O 1
ATOM 2161 N N . ILE B 1 146 ? 23.756 -15.371 -23.484 1.00 30.99 164 ILE B N 1
ATOM 2162 C CA . ILE B 1 146 ? 25.154 -15.523 -23.060 1.00 31.22 164 ILE B CA 1
ATOM 2163 C C . ILE B 1 146 ? 25.618 -14.361 -22.169 1.00 31.99 164 ILE B C 1
ATOM 2164 O O . ILE B 1 146 ? 26.211 -14.587 -21.107 1.00 30.13 164 ILE B O 1
ATOM 2169 N N . ALA B 1 147 ? 25.317 -13.126 -22.581 1.00 31.04 165 ALA B N 1
ATOM 2170 C CA . ALA B 1 147 ? 25.681 -11.946 -21.803 1.00 32.52 165 ALA B CA 1
ATOM 2171 C C . ALA B 1 147 ? 25.116 -12.022 -20.382 1.00 32.18 165 ALA B C 1
ATOM 2172 O O . ALA B 1 147 ? 25.799 -11.706 -19.401 1.00 32.68 165 ALA B O 1
ATOM 2174 N N . ARG B 1 148 ? 23.856 -12.437 -20.277 1.00 32.78 166 ARG B 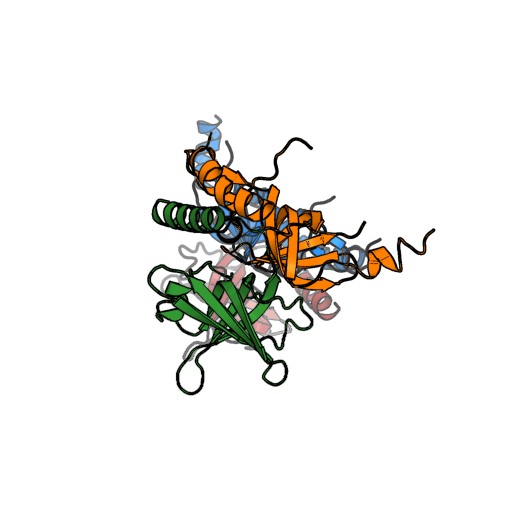N 1
ATOM 2175 C CA . ARG B 1 148 ? 23.193 -12.551 -19.002 1.00 32.75 166 ARG B CA 1
ATOM 2176 C C . ARG B 1 148 ? 23.805 -13.655 -18.156 1.00 32.60 166 ARG B C 1
ATOM 2177 O O . ARG B 1 148 ? 24.048 -13.486 -16.965 1.00 32.12 166 ARG B O 1
ATOM 2185 N N . MET B 1 149 ? 24.026 -14.809 -18.756 1.00 34.06 167 MET B N 1
ATOM 2186 C CA . MET B 1 149 ? 24.715 -15.881 -18.052 1.00 34.60 167 MET B CA 1
ATOM 2187 C C . MET B 1 149 ? 26.079 -15.463 -17.499 1.00 35.71 167 MET B C 1
ATOM 2188 O O . MET B 1 149 ? 26.487 -15.928 -16.417 1.00 34.49 167 MET B O 1
ATOM 2193 N N . LEU B 1 150 ? 26.793 -14.609 -18.249 1.00 34.85 168 LEU B N 1
ATOM 2194 C CA . LEU B 1 150 ? 28.121 -14.168 -17.828 1.00 35.40 168 LEU B CA 1
ATOM 2195 C C . LEU B 1 150 ? 28.030 -13.077 -16.752 1.00 36.54 168 LEU B C 1
ATOM 2196 O O . LEU B 1 150 ? 28.891 -12.965 -15.881 1.00 35.72 168 LEU B O 1
ATOM 2201 N N . GLU B 1 151 ? 26.982 -12.275 -16.800 1.00 35.99 169 GLU B N 1
ATOM 2202 C CA . GLU B 1 151 ? 26.877 -11.156 -15.877 1.00 37.11 169 GLU B CA 1
ATOM 2203 C C . GLU B 1 151 ? 26.396 -11.567 -14.464 1.00 34.75 169 GLU B C 1
ATOM 2204 O O . GLU B 1 151 ? 26.852 -11.036 -13.472 1.00 35.81 169 GLU B O 1
ATOM 2210 N N . LEU B 1 152 ? 25.493 -12.524 -14.374 1.00 31.46 170 LEU B N 1
ATOM 2211 C CA . LEU B 1 152 ? 24.905 -12.856 -13.094 1.00 32.95 170 LEU B CA 1
ATOM 2212 C C . LEU B 1 152 ? 25.906 -13.239 -11.973 1.00 31.46 170 LEU B C 1
ATOM 2213 O O . LEU B 1 152 ? 25.720 -12.810 -10.867 1.00 30.04 170 LEU B O 1
ATOM 2218 N N . PRO B 1 153 ? 26.960 -14.046 -12.257 1.00 32.74 171 PRO B N 1
ATOM 2219 C CA . PRO B 1 153 ? 27.882 -14.334 -11.139 1.00 34.91 171 PRO B CA 1
ATOM 2220 C C . PRO B 1 153 ? 28.588 -13.096 -10.595 1.00 37.73 171 PRO B C 1
ATOM 2221 O O . PRO B 1 153 ? 28.867 -13.018 -9.388 1.00 39.59 171 PRO B O 1
ATOM 2225 N N . THR B 1 154 ? 28.847 -12.126 -11.470 1.00 36.55 172 THR B N 1
ATOM 2226 C CA . THR B 1 154 ? 29.422 -10.844 -11.046 1.00 38.06 172 THR B CA 1
ATOM 2227 C C . THR B 1 154 ? 28.517 -10.046 -10.130 1.00 39.02 172 THR B C 1
ATOM 2228 O O . THR B 1 154 ? 28.968 -9.492 -9.118 1.00 41.20 172 THR B O 1
ATOM 2232 N N . ILE B 1 155 ? 27.241 -9.945 -10.493 1.00 38.93 173 ILE B N 1
ATOM 2233 C CA . ILE B 1 155 ? 26.288 -9.195 -9.654 1.00 36.63 173 ILE B CA 1
ATOM 2234 C C . ILE B 1 155 ? 26.196 -9.862 -8.271 1.00 36.99 173 ILE B C 1
ATOM 2235 O O . ILE B 1 155 ? 26.171 -9.174 -7.258 1.00 36.89 173 ILE B O 1
ATOM 2240 N N . TYR B 1 156 ? 26.157 -11.196 -8.239 1.00 33.50 174 TYR B N 1
ATOM 2241 C CA . TYR B 1 156 ? 26.162 -11.924 -6.966 1.00 36.07 174 TYR B CA 1
ATOM 2242 C C . TYR B 1 156 ? 27.435 -11.649 -6.149 1.00 36.64 174 TYR B C 1
ATOM 2243 O O . TYR B 1 156 ? 27.370 -11.457 -4.933 1.00 37.40 174 TYR B O 1
ATOM 2252 N N . ARG B 1 157 ? 28.596 -11.649 -6.816 1.00 37.16 175 ARG B N 1
ATOM 2253 C CA . ARG B 1 157 ? 29.860 -11.440 -6.108 1.00 39.05 175 ARG B CA 1
ATOM 2254 C C . ARG B 1 157 ? 30.000 -10.042 -5.563 1.00 41.54 175 ARG B C 1
ATOM 2255 O O . ARG B 1 157 ? 30.491 -9.859 -4.449 1.00 42.76 175 ARG B O 1
ATOM 2263 N N . LYS B 1 158 ? 29.539 -9.053 -6.320 1.00 43.30 176 LYS B N 1
ATOM 2264 C CA . LYS B 1 158 ? 29.656 -7.651 -5.877 1.00 46.32 176 LYS B CA 1
ATOM 2265 C C . LYS B 1 158 ? 28.584 -7.239 -4.883 1.00 48.45 176 LYS B C 1
ATOM 2266 O O . LYS B 1 158 ? 28.860 -6.454 -3.979 1.00 51.29 176 LYS B O 1
ATOM 2272 N N . VAL B 1 159 ? 27.368 -7.772 -5.048 1.00 47.20 177 VAL B N 1
ATOM 2273 C CA . VAL B 1 159 ? 26.197 -7.290 -4.294 1.00 46.84 177 VAL B CA 1
ATOM 2274 C C . VAL B 1 159 ? 25.581 -8.359 -3.373 1.00 45.59 177 VAL B C 1
ATOM 2275 O O . VAL B 1 159 ? 25.768 -8.317 -2.167 1.00 46.75 177 VAL B O 1
ATOM 2279 N N . TYR B 1 160 ? 24.878 -9.332 -3.944 1.00 44.11 178 TYR B N 1
ATOM 2280 C CA . TYR B 1 160 ? 24.032 -10.226 -3.140 1.00 44.62 178 TYR B CA 1
ATOM 2281 C C . TYR B 1 160 ? 24.797 -11.093 -2.120 1.00 44.36 178 TYR B C 1
ATOM 2282 O O . TYR B 1 160 ? 24.288 -11.357 -1.037 1.00 41.38 178 TYR B O 1
ATOM 2291 N N . ASP B 1 161 ? 25.996 -11.548 -2.483 1.00 45.13 179 ASP B N 1
ATOM 2292 C CA . ASP B 1 161 ? 26.813 -12.387 -1.595 1.00 46.79 179 ASP B CA 1
ATOM 2293 C C . ASP B 1 161 ? 27.642 -11.595 -0.566 1.00 49.30 179 ASP B C 1
ATOM 2294 O O . ASP B 1 161 ? 28.316 -12.189 0.280 1.00 50.15 179 ASP B O 1
ATOM 2299 N N . GLN B 1 162 ? 27.605 -10.269 -0.648 1.00 49.61 180 GLN B N 1
ATOM 2300 C CA . GLN B 1 162 ? 28.227 -9.423 0.374 1.00 54.52 180 GLN B CA 1
ATOM 2301 C C . GLN B 1 162 ? 27.236 -9.143 1.497 1.00 57.48 180 GLN B C 1
ATOM 2302 O O . GLN B 1 162 ? 26.036 -9.103 1.249 1.00 54.94 180 GLN B O 1
ATOM 2308 N N . PRO B 1 163 ? 27.729 -8.955 2.740 1.00 61.64 181 PRO B N 1
ATOM 2309 C CA . PRO B 1 163 ? 26.813 -8.625 3.837 1.00 64.16 181 PRO B CA 1
ATOM 2310 C C . PRO B 1 163 ? 25.961 -7.411 3.488 1.00 65.19 181 PRO B C 1
ATOM 2311 O O . PRO B 1 163 ? 26.440 -6.497 2.816 1.00 63.96 181 PRO B O 1
ATOM 2315 N N . PHE B 1 164 ? 24.697 -7.427 3.907 1.00 68.27 182 PHE B N 1
ATOM 2316 C CA . PHE B 1 164 ? 23.748 -6.365 3.545 1.00 72.90 182 PHE B CA 1
ATOM 2317 C C . PHE B 1 164 ? 24.016 -5.045 4.286 1.00 77.06 182 PHE B C 1
ATOM 2318 O O . PHE B 1 164 ? 24.347 -5.048 5.474 1.00 77.15 182 PHE B O 1
ATOM 2326 N N . HIS B 1 165 ? 23.892 -3.937 3.548 1.00 81.00 183 HIS B N 1
ATOM 2327 C CA . HIS B 1 165 ? 23.928 -2.563 4.081 1.00 87.65 183 HIS B CA 1
ATOM 2328 C C . HIS B 1 165 ? 25.095 -2.269 4.985 1.00 89.90 183 HIS B C 1
ATOM 2329 O O . HIS B 1 165 ? 25.753 -1.238 4.838 1.00 92.10 183 HIS B O 1
ATOM 2336 N N . MET C 2 1 ? 1.006 -25.039 14.907 1.00 84.25 2 MET D N 1
ATOM 2337 C CA . MET C 2 1 ? 0.397 -26.304 15.430 1.00 84.63 2 MET D CA 1
ATOM 2338 C C . MET C 2 1 ? -0.842 -25.999 16.278 1.00 76.87 2 MET D C 1
ATOM 2339 O O . MET C 2 1 ? -0.793 -25.965 17.510 1.00 78.45 2 MET D O 1
ATOM 2344 N N . LEU C 2 2 ? -1.958 -25.788 15.597 1.00 68.13 3 LEU D N 1
ATOM 2345 C CA . LEU C 2 2 ? -3.175 -25.301 16.240 1.00 61.98 3 LEU D CA 1
ATOM 2346 C C . LEU C 2 2 ? -4.228 -26.386 16.430 1.00 58.45 3 LEU D C 1
ATOM 2347 O O . LEU C 2 2 ? -4.450 -27.199 15.528 1.00 57.77 3 LEU D O 1
ATOM 2352 N N . PRO C 2 3 ? -4.896 -26.390 17.601 1.00 56.35 4 PRO D N 1
ATOM 2353 C CA . PRO C 2 3 ? -6.037 -27.288 17.814 1.00 55.78 4 PRO D CA 1
ATOM 2354 C C . PRO C 2 3 ? -7.210 -26.896 16.932 1.00 51.88 4 PRO D C 1
ATOM 2355 O O . PRO C 2 3 ? -7.230 -25.790 16.370 1.00 51.64 4 PRO D O 1
ATOM 2359 N N . LYS C 2 4 ? -8.176 -27.798 16.816 1.00 51.69 5 LYS D N 1
ATOM 2360 C CA . LYS C 2 4 ? -9.461 -27.509 16.186 1.00 50.67 5 LYS D CA 1
ATOM 2361 C C . LYS C 2 4 ? -10.252 -26.490 17.032 1.00 48.28 5 LYS D C 1
ATOM 2362 O O . LYS C 2 4 ? -9.958 -26.305 18.225 1.00 47.21 5 LYS D O 1
ATOM 2368 N N . PRO C 2 5 ? -11.247 -25.819 16.422 1.00 44.84 6 PRO D N 1
ATOM 2369 C CA . PRO C 2 5 ? -12.002 -24.806 17.166 1.00 42.08 6 PRO D CA 1
ATOM 2370 C C . PRO C 2 5 ? -12.936 -25.408 18.213 1.00 40.22 6 PRO D C 1
ATOM 2371 O O . PRO C 2 5 ? -13.433 -26.517 18.032 1.00 38.83 6 PRO D O 1
ATOM 2375 N N . GLY C 2 6 ? -13.143 -24.687 19.316 1.00 38.32 7 GLY D N 1
ATOM 2376 C CA . GLY C 2 6 ? -14.125 -25.100 20.323 1.00 39.04 7 GLY D CA 1
ATOM 2377 C C . GLY C 2 6 ? -15.551 -24.852 19.861 1.00 38.06 7 GLY D C 1
ATOM 2378 O O . GLY C 2 6 ? -16.116 -23.811 20.141 1.00 38.25 7 GLY D O 1
ATOM 2379 N N . THR C 2 7 ? -16.127 -25.807 19.130 1.00 37.81 8 THR D N 1
ATOM 2380 C CA . THR C 2 7 ? -17.491 -25.659 18.603 1.00 37.52 8 THR D CA 1
ATOM 2381 C C . THR C 2 7 ? -18.489 -25.607 19.774 1.00 37.62 8 THR D C 1
ATOM 2382 O O . THR C 2 7 ? -18.387 -26.406 20.719 1.00 36.60 8 THR D O 1
ATOM 2386 N N . TYR C 2 8 ? -19.457 -24.698 19.719 1.00 37.59 9 TYR D N 1
ATOM 2387 C CA . TYR C 2 8 ? -20.482 -24.655 20.781 1.00 38.29 9 TYR D CA 1
ATOM 2388 C C . TYR C 2 8 ? -21.463 -25.824 20.723 1.00 38.97 9 TYR D C 1
ATOM 2389 O O . TYR C 2 8 ? -22.127 -26.059 19.711 1.00 38.66 9 TYR D O 1
ATOM 2398 N N . TYR C 2 9 ? -21.543 -26.557 21.824 1.00 38.24 10 TYR D N 1
ATOM 2399 C CA . TYR C 2 9 ? -22.612 -27.530 22.011 1.00 40.63 10 TYR D CA 1
ATOM 2400 C C . TYR C 2 9 ? -23.317 -27.211 23.293 1.00 41.05 10 TYR D C 1
ATOM 2401 O O . TYR C 2 9 ? -22.674 -26.873 24.288 1.00 42.20 10 TYR D O 1
ATOM 2410 N N . LEU C 2 10 ? -24.641 -27.308 23.263 1.00 40.90 11 LEU D N 1
ATOM 2411 C CA . LEU C 2 10 ? -25.434 -27.241 24.458 1.00 39.57 11 LEU D CA 1
ATOM 2412 C C . LEU C 2 10 ? -25.105 -28.471 25.287 1.00 41.45 11 LEU D C 1
ATOM 2413 O O . LEU C 2 10 ? -24.852 -29.539 24.740 1.00 43.07 11 LEU D O 1
ATOM 2418 N N . PRO C 2 11 ? -25.092 -28.321 26.619 1.00 43.01 12 PRO D N 1
ATOM 2419 C CA . PRO C 2 11 ? -24.675 -29.381 27.536 1.00 42.62 12 PRO D CA 1
ATOM 2420 C C . PRO C 2 11 ? -25.509 -30.650 27.435 1.00 44.79 12 PRO D C 1
ATOM 2421 O O . PRO C 2 11 ? -24.956 -31.757 27.546 1.00 47.22 12 PRO D O 1
ATOM 2425 N N . TRP C 2 12 ? -26.813 -30.509 27.200 1.00 43.70 13 TRP D N 1
ATOM 2426 C CA . TRP C 2 12 ? -27.665 -31.670 26.984 1.00 44.94 13 TRP D CA 1
ATOM 2427 C C . TRP C 2 12 ? -27.406 -32.351 25.666 1.00 47.42 13 TRP D C 1
ATOM 2428 O O . TRP C 2 12 ? -27.822 -33.489 25.472 1.00 46.05 13 TRP D O 1
ATOM 2439 N N . GLU C 2 13 ? -26.720 -31.675 24.743 1.00 45.96 14 GLU D N 1
ATOM 2440 C CA . GLU C 2 13 ? -26.219 -32.376 23.556 1.00 49.12 14 GLU D CA 1
ATOM 2441 C C . GLU C 2 13 ? -25.004 -33.243 23.918 1.00 49.79 14 GLU D C 1
ATOM 2442 O O . GLU C 2 13 ? -24.891 -34.367 23.458 1.00 49.59 14 GLU D O 1
ATOM 2448 N N . VAL C 2 14 ? -24.082 -32.698 24.720 1.00 50.33 15 VAL D N 1
ATOM 2449 C CA . VAL C 2 14 ? -22.944 -33.485 25.213 1.00 52.45 15 VAL D CA 1
ATOM 2450 C C . VAL C 2 14 ? -23.430 -34.675 26.062 1.00 54.57 15 VAL D C 1
ATOM 2451 O O . VAL C 2 14 ? -23.007 -35.803 25.835 1.00 56.81 15 VAL D O 1
ATOM 2455 N N . SER C 2 15 ? -24.340 -34.404 27.005 1.00 56.74 16 SER D N 1
ATOM 2456 C CA . SER C 2 15 ? -24.975 -35.413 27.872 1.00 58.30 16 SER D CA 1
ATOM 2457 C C . SER C 2 15 ? -25.572 -36.577 27.113 1.00 60.88 16 SER D C 1
ATOM 2458 O O . SER C 2 15 ? -25.367 -37.730 27.478 1.00 62.11 16 SER D O 1
ATOM 2461 N N . ALA C 2 16 ? -26.328 -36.268 26.064 1.00 61.86 17 ALA D N 1
ATOM 2462 C CA . ALA C 2 16 ? -27.024 -37.284 25.278 1.00 63.75 17 ALA D CA 1
ATOM 2463 C C . ALA C 2 16 ? -26.104 -38.059 24.325 1.00 64.87 17 ALA D C 1
ATOM 2464 O O . ALA C 2 16 ? -26.580 -38.873 23.539 1.00 67.24 17 ALA D O 1
ATOM 2466 N N . GLY C 2 17 ? -24.797 -37.800 24.377 1.00 65.13 18 GLY D N 1
ATOM 2467 C CA . GLY C 2 17 ? -23.829 -38.513 23.525 1.00 65.42 18 GLY D CA 1
ATOM 2468 C C . GLY C 2 17 ? -23.855 -38.124 22.053 1.00 66.43 18 GLY D C 1
ATOM 2469 O O . GLY C 2 17 ? -23.534 -38.940 21.189 1.00 66.64 18 GLY D O 1
ATOM 2470 N N . GLN C 2 18 ? -24.219 -36.873 21.769 1.00 65.35 19 GLN D N 1
ATOM 2471 C CA . GLN C 2 18 ? -24.361 -36.393 20.388 1.00 66.03 19 GLN D CA 1
ATOM 2472 C C . GLN C 2 18 ? -23.089 -35.790 19.800 1.00 63.98 19 GLN D C 1
ATOM 2473 O O . GLN C 2 18 ? -23.062 -35.406 18.637 1.00 66.54 19 GLN D O 1
ATOM 2479 N N . VAL C 2 19 ? -22.032 -35.715 20.596 1.00 61.95 20 VAL D N 1
ATOM 2480 C CA . VAL C 2 19 ? -20.758 -35.175 20.133 1.00 60.14 20 VAL D CA 1
ATOM 2481 C C . VAL C 2 19 ? -19.778 -36.346 19.986 1.00 62.13 20 VAL D C 1
ATOM 2482 O O . VAL C 2 19 ? -19.481 -37.023 20.967 1.00 62.75 20 VAL D O 1
ATOM 2486 N N . PRO C 2 20 ? -19.287 -36.597 18.759 1.00 61.73 21 PRO D N 1
ATOM 2487 C CA . PRO C 2 20 ? -18.368 -37.720 18.526 1.00 64.11 21 PRO D CA 1
ATOM 2488 C C . PRO C 2 20 ? -17.096 -37.651 19.383 1.00 64.18 21 PRO D C 1
ATOM 2489 O O . PRO C 2 20 ? -16.566 -36.554 19.632 1.00 65.24 21 PRO D O 1
ATOM 2493 N N . ASP C 2 21 ? -16.650 -38.818 19.845 1.00 66.49 22 ASP D N 1
ATOM 2494 C CA . ASP C 2 21 ? -15.372 -39.007 20.531 1.00 66.21 22 ASP D CA 1
ATOM 2495 C C . ASP C 2 21 ? -14.270 -38.204 19.845 1.00 64.23 22 ASP D C 1
ATOM 2496 O O . ASP C 2 21 ? -14.133 -38.242 18.623 1.00 67.47 22 ASP D O 1
ATOM 2501 N N . GLY C 2 22 ? -13.479 -37.481 20.621 1.00 59.86 23 GLY D N 1
ATOM 2502 C CA . GLY C 2 22 ? -12.380 -36.727 20.048 1.00 56.93 23 GLY D CA 1
ATOM 2503 C C . GLY C 2 22 ? -12.716 -35.334 19.517 1.00 54.52 23 GLY D C 1
ATOM 2504 O O . GLY C 2 22 ? -11.793 -34.608 19.155 1.00 56.03 23 GLY D O 1
ATOM 2505 N N . SER C 2 23 ? -14.000 -34.947 19.455 1.00 51.97 24 SER D N 1
ATOM 2506 C CA . SER C 2 23 ? -14.371 -33.556 19.009 1.00 49.47 24 SER D CA 1
ATOM 2507 C C . SER C 2 23 ? -13.867 -32.518 19.990 1.00 49.27 24 SER D C 1
ATOM 2508 O O . SER C 2 23 ? -13.822 -32.769 21.205 1.00 49.26 24 SER D O 1
ATOM 2511 N N . THR C 2 24 ? -13.549 -31.334 19.464 1.00 48.06 25 THR D N 1
ATOM 2512 C CA . THR C 2 24 ? -13.200 -30.183 20.272 1.00 46.83 25 THR D CA 1
ATOM 2513 C C . THR C 2 24 ? -14.439 -29.301 20.400 1.00 45.77 25 THR D C 1
ATOM 2514 O O . THR C 2 24 ? -15.125 -29.041 19.407 1.00 46.21 25 THR D O 1
ATOM 2518 N N . LEU C 2 25 ? -14.721 -28.841 21.616 1.00 43.27 26 LEU D N 1
ATOM 2519 C CA . LEU C 2 25 ? -16.022 -28.238 21.917 1.00 41.81 26 LEU D CA 1
ATOM 2520 C C . LEU C 2 25 ? -15.901 -27.162 22.977 1.00 40.73 26 LEU D C 1
ATOM 2521 O O . LEU C 2 25 ? -14.925 -27.156 23.747 1.00 41.44 26 LEU D O 1
ATOM 2526 N N . ARG C 2 26 ? -16.862 -26.228 22.973 1.00 38.13 27 ARG D N 1
ATOM 2527 C CA . ARG C 2 26 ? -17.173 -25.402 24.124 1.00 37.32 27 ARG D CA 1
ATOM 2528 C C . ARG C 2 26 ? -18.521 -25.879 24.626 1.00 39.20 27 ARG D C 1
ATOM 2529 O O . ARG C 2 26 ? -19.418 -26.151 23.823 1.00 39.36 27 ARG D O 1
ATOM 2537 N N . THR C 2 27 ? -18.664 -26.021 25.945 1.00 39.92 28 THR D N 1
ATOM 2538 C CA . THR C 2 27 ? -19.994 -26.106 26.533 1.00 39.40 28 THR D CA 1
ATOM 2539 C C . THR C 2 27 ? -20.065 -25.348 27.867 1.00 39.26 28 THR D C 1
ATOM 2540 O O . THR C 2 27 ? -19.097 -24.703 28.281 1.00 39.35 28 THR D O 1
ATOM 2544 N N . PHE C 2 28 ? -21.214 -25.390 28.525 1.00 38.33 29 PHE D N 1
ATOM 2545 C CA . PHE C 2 28 ? -21.399 -24.567 29.701 1.00 38.41 29 PHE D CA 1
ATOM 2546 C C . PHE C 2 28 ? -22.275 -25.277 30.708 1.00 39.34 29 PHE D C 1
ATOM 2547 O O . PHE C 2 28 ? -22.880 -26.321 30.409 1.00 38.92 29 PHE D O 1
ATOM 2555 N N . GLY C 2 29 ? -22.297 -24.721 31.915 1.00 38.91 30 GLY D N 1
ATOM 2556 C CA . GLY C 2 29 ? -23.092 -25.268 33.008 1.00 40.26 30 GLY D CA 1
ATOM 2557 C C . GLY C 2 29 ? -22.658 -24.759 34.360 1.00 37.62 30 GLY D C 1
ATOM 2558 O O . GLY C 2 29 ? -21.614 -24.104 34.490 1.00 38.49 30 GLY D O 1
ATOM 2559 N N . ARG C 2 30 ? -23.480 -25.049 35.359 1.00 36.22 31 ARG D N 1
ATOM 2560 C CA . ARG C 2 30 ? -23.205 -24.667 36.730 1.00 37.08 31 ARG D CA 1
ATOM 2561 C C . ARG C 2 30 ? -22.255 -25.673 37.343 1.00 38.87 31 ARG D C 1
ATOM 2562 O O . ARG C 2 30 ? -22.484 -26.903 37.252 1.00 38.21 31 ARG D O 1
ATOM 2570 N N . LEU C 2 31 ? -21.181 -25.168 37.947 1.00 38.20 32 LEU D N 1
ATOM 2571 C CA . LEU C 2 31 ? -20.215 -26.042 38.617 1.00 40.07 32 LEU D CA 1
ATOM 2572 C C . LEU C 2 31 ? -20.816 -26.588 39.899 1.00 39.50 32 LEU D C 1
ATOM 2573 O O . LEU C 2 31 ? -21.042 -25.841 40.869 1.00 38.32 32 LEU D O 1
ATOM 2578 N N . CYS C 2 32 ? -21.044 -27.895 39.903 1.00 38.59 33 CYS D N 1
ATOM 2579 C CA . CYS C 2 32 ? -21.702 -28.581 41.011 1.00 41.72 33 CYS D CA 1
ATOM 2580 C C . CYS C 2 32 ? -20.829 -29.597 41.753 1.00 42.31 33 CYS D C 1
ATOM 2581 O O . CYS C 2 32 ? -21.178 -30.034 42.858 1.00 43.23 33 CYS D O 1
ATOM 2584 N N . LEU C 2 33 ? -19.724 -29.990 41.128 1.00 40.43 34 LEU D N 1
ATOM 2585 C CA . LEU C 2 33 ? -18.696 -30.778 41.774 1.00 41.60 34 LEU D CA 1
ATOM 2586 C C . LEU C 2 33 ? -17.265 -30.350 41.403 1.00 41.83 34 LEU D C 1
ATOM 2587 O O . LEU C 2 33 ? -16.924 -30.180 40.221 1.00 40.59 34 LEU D O 1
ATOM 2592 N N . TYR C 2 34 ? -16.424 -30.186 42.423 1.00 42.86 35 TYR D N 1
ATOM 2593 C CA . TYR C 2 34 ? -14.977 -30.107 42.203 1.00 42.94 35 TYR D CA 1
ATOM 2594 C C . TYR C 2 34 ? -14.256 -30.960 43.224 1.00 44.07 35 TYR D C 1
ATOM 2595 O O . TYR C 2 34 ? -14.395 -30.761 44.431 1.00 44.70 35 TYR D O 1
ATOM 2604 N N . ASP C 2 35 ? -13.510 -31.929 42.717 1.00 45.14 36 ASP D N 1
ATOM 2605 C CA . ASP C 2 35 ? -12.663 -32.771 43.542 1.00 47.97 36 ASP D CA 1
ATOM 2606 C C . ASP C 2 35 ? -11.249 -32.679 42.974 1.00 47.65 36 ASP D C 1
ATOM 2607 O O . ASP C 2 35 ? -10.951 -33.209 41.892 1.00 45.31 36 ASP D O 1
ATOM 2612 N N . MET C 2 36 ? -10.384 -31.977 43.691 1.00 50.56 37 MET D N 1
ATOM 2613 C CA . MET C 2 36 ? -9.041 -31.729 43.186 1.00 54.60 37 MET D CA 1
ATOM 2614 C C . MET C 2 36 ? -8.208 -33.002 43.064 1.00 57.60 37 MET D C 1
ATOM 2615 O O . MET C 2 36 ? -7.520 -33.186 42.063 1.00 60.54 37 MET D O 1
ATOM 2620 N N . ILE C 2 37 ? -8.298 -33.871 44.073 1.00 55.46 38 ILE D N 1
ATOM 2621 C CA . ILE C 2 37 ? -7.516 -35.112 44.135 1.00 60.37 38 ILE D CA 1
ATOM 2622 C C . ILE C 2 37 ? -7.785 -35.998 42.921 1.00 60.12 38 ILE D C 1
ATOM 2623 O O . ILE C 2 37 ? -6.874 -36.624 42.388 1.00 61.27 38 ILE D O 1
ATOM 2628 N N . GLN C 2 38 ? -9.031 -36.041 42.472 1.00 60.77 39 GLN D N 1
ATOM 2629 C CA . GLN C 2 38 ? -9.323 -36.807 41.268 1.00 62.23 39 GLN D CA 1
ATOM 2630 C C . GLN C 2 38 ? -9.404 -35.941 40.002 1.00 58.33 39 GLN D C 1
ATOM 2631 O O . GLN C 2 38 ? -9.774 -36.426 38.942 1.00 60.67 39 GLN D O 1
ATOM 2637 N N . SER C 2 39 ? -9.023 -34.670 40.112 1.00 55.38 40 SER D N 1
ATOM 2638 C CA . SER C 2 39 ? -9.086 -33.728 38.984 1.00 54.09 40 SER D CA 1
ATOM 2639 C C . SER C 2 39 ? -10.426 -33.757 38.230 1.00 51.92 40 SER D C 1
ATOM 2640 O O . SER C 2 39 ? -10.448 -33.750 36.994 1.00 48.80 40 SER D O 1
ATOM 2643 N N . ARG C 2 40 ? -11.535 -33.818 38.967 1.00 50.33 41 ARG D N 1
ATOM 2644 C CA . ARG C 2 40 ? -12.842 -33.902 38.330 1.00 49.50 41 ARG D CA 1
ATOM 2645 C C . ARG C 2 40 ? -13.722 -32.724 38.647 1.00 46.69 41 ARG D C 1
ATOM 2646 O O . ARG C 2 40 ? -13.781 -32.268 39.786 1.00 45.75 41 ARG D O 1
ATOM 2654 N N . VAL C 2 41 ? -14.401 -32.254 37.610 1.00 44.59 42 VAL D N 1
ATOM 2655 C CA . VAL C 2 41 ? -15.421 -31.223 37.706 1.00 44.25 42 VAL D CA 1
ATOM 2656 C C . VAL C 2 41 ? -16.688 -31.797 37.073 1.00 44.83 42 VAL D C 1
ATOM 2657 O O . VAL C 2 41 ? -16.629 -32.567 36.094 1.00 45.38 42 VAL D O 1
ATOM 2661 N N . THR C 2 42 ? -17.829 -31.468 37.657 1.00 43.20 43 THR D N 1
ATOM 2662 C CA . THR C 2 42 ? -19.095 -31.732 36.998 1.00 43.75 43 THR D CA 1
ATOM 2663 C C . THR C 2 42 ? -19.781 -30.399 36.752 1.00 42.35 43 THR D C 1
ATOM 2664 O O . THR C 2 42 ? -19.905 -29.601 37.673 1.00 40.40 43 THR D O 1
ATOM 2668 N N . LEU C 2 43 ? -20.210 -30.177 35.510 1.00 42.11 44 LEU D N 1
ATOM 2669 C CA . LEU C 2 43 ? -21.048 -29.024 35.136 1.00 41.83 44 LEU D CA 1
ATOM 2670 C C . LEU C 2 43 ? -22.489 -29.509 34.917 1.00 44.01 44 LEU D C 1
ATOM 2671 O O . LEU C 2 43 ? -22.705 -30.571 34.310 1.00 41.91 44 LEU D O 1
ATOM 2676 N N . MET C 2 44 ? -23.459 -28.754 35.436 1.00 44.30 45 MET D N 1
ATOM 2677 C CA . MET C 2 44 ? -24.863 -29.149 35.374 1.00 47.63 45 MET D CA 1
ATOM 2678 C C . MET C 2 44 ? -25.723 -28.122 34.653 1.00 48.17 45 MET D C 1
ATOM 2679 O O . MET C 2 44 ? -25.525 -26.915 34.801 1.00 45.54 45 MET D O 1
ATOM 2684 N N . ALA C 2 45 ? -26.693 -28.609 33.888 1.00 47.84 46 ALA D N 1
ATOM 2685 C CA . ALA C 2 45 ? -27.665 -27.726 33.257 1.00 50.33 46 ALA D CA 1
ATOM 2686 C C . ALA C 2 45 ? -29.046 -28.373 33.186 1.00 51.64 46 ALA D C 1
ATOM 2687 O O . ALA C 2 45 ? -29.169 -29.561 32.909 1.00 51.39 46 ALA D O 1
ATOM 2689 N N . GLN C 2 46 ? -30.069 -27.568 33.452 1.00 56.06 47 GLN D N 1
ATOM 2690 C CA . GLN C 2 46 ? -31.473 -27.943 33.286 1.00 61.73 47 GLN D CA 1
ATOM 2691 C C . GLN C 2 46 ? -31.960 -27.776 31.844 1.00 61.57 47 GLN D C 1
ATOM 2692 O O . GLN C 2 46 ? -31.664 -26.776 31.199 1.00 61.18 47 GLN D O 1
ATOM 2698 N N . HIS C 2 47 ? -32.725 -28.746 31.350 1.00 64.47 48 HIS D N 1
ATOM 2699 C CA . HIS C 2 47 ? -33.405 -28.611 30.058 1.00 65.91 48 HIS D CA 1
ATOM 2700 C C . HIS C 2 47 ? -34.599 -29.507 29.981 1.00 70.17 48 HIS D C 1
ATOM 2701 O O . HIS C 2 47 ? -34.473 -30.730 30.132 1.00 69.68 48 HIS D O 1
ATOM 2708 N N . GLY C 2 48 ? -35.756 -28.884 29.738 1.00 75.10 49 GLY D N 1
ATOM 2709 C CA . GLY C 2 48 ? -37.083 -29.521 29.693 1.00 80.83 49 GLY D CA 1
ATOM 2710 C C . GLY C 2 48 ? -37.225 -31.039 29.773 1.00 86.06 49 GLY D C 1
ATOM 2711 O O . GLY C 2 48 ? -37.269 -31.713 28.744 1.00 90.17 49 GLY D O 1
ATOM 2712 N N . SER C 2 49 ? -37.310 -31.592 30.982 1.00 85.92 50 SER D N 1
ATOM 2713 C CA . SER C 2 49 ? -37.222 -30.827 32.220 1.00 87.16 50 SER D CA 1
ATOM 2714 C C . SER C 2 49 ? -36.300 -31.559 33.196 1.00 87.26 50 SER D C 1
ATOM 2715 O O . SER C 2 49 ? -36.543 -31.595 34.403 1.00 88.27 50 SER D O 1
ATOM 2718 N N . ASP C 2 50 ? -35.238 -32.140 32.650 1.00 84.62 51 ASP D N 1
ATOM 2719 C CA . ASP C 2 50 ? -34.280 -32.922 33.415 1.00 81.04 51 ASP D CA 1
ATOM 2720 C C . ASP C 2 50 ? -33.015 -32.136 33.761 1.00 76.16 51 ASP D C 1
ATOM 2721 O O . ASP C 2 50 ? -32.800 -31.015 33.284 1.00 73.02 51 ASP D O 1
ATOM 2726 N N . GLN C 2 51 ? -32.193 -32.745 34.610 1.00 72.68 52 GLN D N 1
ATOM 2727 C CA . GLN C 2 51 ? -30.836 -32.290 34.864 1.00 70.25 52 GLN D CA 1
ATOM 2728 C C . GLN C 2 51 ? -29.907 -33.015 33.891 1.00 66.46 52 GLN D C 1
ATOM 2729 O O . GLN C 2 51 ? -30.131 -34.183 33.572 1.00 69.31 52 GLN D O 1
ATOM 2735 N N . HIS C 2 52 ? -28.877 -32.327 33.409 1.00 60.36 53 HIS D N 1
ATOM 2736 C CA . HIS C 2 52 ? -27.896 -32.955 32.523 1.00 58.97 53 HIS D CA 1
ATOM 2737 C C . HIS C 2 52 ? -26.484 -32.676 32.966 1.00 54.94 53 HIS D C 1
ATOM 2738 O O . HIS C 2 52 ? -26.124 -31.527 33.247 1.00 49.30 53 HIS D O 1
ATOM 2745 N N . GLN C 2 53 ? -25.679 -33.735 33.017 1.00 51.38 54 GLN D N 1
ATOM 2746 C CA . GLN C 2 53 ? -24.310 -33.677 33.530 1.00 51.15 54 GLN D CA 1
ATOM 2747 C C . GLN C 2 53 ? -23.264 -33.653 32.438 1.00 47.85 54 GLN D C 1
ATOM 2748 O O . GLN C 2 53 ? -23.351 -34.421 31.493 1.00 49.35 54 GLN D O 1
ATOM 2754 N N . VAL C 2 54 ? -22.257 -32.807 32.601 1.00 44.40 55 VAL D N 1
ATOM 2755 C CA . VAL C 2 54 ? -21.069 -32.840 31.748 1.00 44.22 55 VAL D CA 1
ATOM 2756 C C . VAL C 2 54 ? -19.848 -33.128 32.641 1.00 44.22 55 VAL D C 1
ATOM 2757 O O . VAL C 2 54 ? -19.526 -32.334 33.526 1.00 42.52 55 VAL D O 1
ATOM 2761 N N . LEU C 2 55 ? -19.200 -34.278 32.427 1.00 43.02 56 LEU D N 1
ATOM 2762 C CA . LEU C 2 55 ? -17.987 -34.633 33.165 1.00 43.22 56 LEU D CA 1
ATOM 2763 C C . LEU C 2 55 ? -16.778 -33.881 32.568 1.00 43.42 56 LEU D C 1
ATOM 2764 O O . LEU C 2 55 ? -16.607 -33.850 31.344 1.00 42.49 56 LEU D O 1
ATOM 2769 N N . VAL C 2 56 ? -15.988 -33.221 33.425 1.00 42.52 57 VAL D N 1
ATOM 2770 C CA . VAL C 2 56 ? -14.787 -32.483 33.015 1.00 41.63 57 VAL D CA 1
ATOM 2771 C C . VAL C 2 56 ? -13.539 -32.932 33.795 1.00 43.50 57 VAL D C 1
ATOM 2772 O O . VAL C 2 56 ? -13.589 -33.111 35.018 1.00 44.00 57 VAL D O 1
ATOM 2776 N N . CYS C 2 57 ? -12.421 -33.091 33.091 1.00 44.96 58 CYS D N 1
ATOM 2777 C CA . CYS C 2 57 ? -11.144 -33.432 33.727 1.00 47.24 58 CYS D CA 1
ATOM 2778 C C . CYS C 2 57 ? -10.319 -32.163 33.738 1.00 45.27 58 CYS D C 1
ATOM 2779 O O . CYS C 2 57 ? -10.120 -31.546 32.697 1.00 45.67 58 CYS D O 1
ATOM 2782 N N . THR C 2 58 ? -9.839 -31.784 34.915 1.00 45.64 59 THR D N 1
ATOM 2783 C CA . THR C 2 58 ? -9.194 -30.489 35.116 1.00 47.01 59 THR D CA 1
ATOM 2784 C C . THR C 2 58 ? -7.656 -30.504 35.070 1.00 49.41 59 THR D C 1
ATOM 2785 O O . THR C 2 58 ? -7.033 -29.485 35.390 1.00 50.19 59 THR D O 1
ATOM 2789 N N . LYS C 2 59 ? -7.041 -31.620 34.677 1.00 52.15 60 LYS D N 1
ATOM 2790 C CA . LYS C 2 59 ? -5.571 -31.733 34.757 1.00 56.03 60 LYS D CA 1
ATOM 2791 C C . LYS C 2 59 ? -4.799 -30.569 34.124 1.00 55.49 60 LYS D C 1
ATOM 2792 O O . LYS C 2 59 ? -3.822 -30.084 34.699 1.00 55.23 60 LYS D O 1
ATOM 2798 N N . LEU C 2 60 ? -5.260 -30.101 32.969 1.00 54.64 61 LEU D N 1
ATOM 2799 C CA . LEU C 2 60 ? -4.530 -29.084 32.216 1.00 53.88 61 LEU D CA 1
ATOM 2800 C C . LEU C 2 60 ? -4.851 -27.659 32.676 1.00 53.65 61 LEU D C 1
ATOM 2801 O O . LEU C 2 60 ? -4.183 -26.705 32.264 1.00 54.40 61 LEU D O 1
ATOM 2806 N N . VAL C 2 61 ? -5.864 -27.517 33.531 1.00 51.94 62 VAL D N 1
ATOM 2807 C CA . VAL C 2 61 ? -6.260 -26.197 34.024 1.00 51.20 62 VAL D CA 1
ATOM 2808 C C . VAL C 2 61 ? -5.919 -26.009 35.509 1.00 55.37 62 VAL D C 1
ATOM 2809 O O . VAL C 2 61 ? -6.346 -25.033 36.131 1.00 58.25 62 VAL D O 1
ATOM 2813 N N . GLU C 2 62 ? -5.153 -26.946 36.068 1.00 58.44 63 GLU D N 1
ATOM 2814 C CA . GLU C 2 62 ? -4.666 -26.834 37.448 1.00 62.71 63 GLU D CA 1
ATOM 2815 C C . GLU C 2 62 ? -3.492 -25.847 37.491 1.00 63.26 63 GLU D C 1
ATOM 2816 O O . GLU C 2 62 ? -2.696 -25.818 36.561 1.00 62.58 63 GLU D O 1
ATOM 2822 N N . PRO C 2 63 ? -3.378 -25.040 38.568 1.00 64.82 64 PRO D N 1
ATOM 2823 C CA . PRO C 2 63 ? -4.250 -25.058 39.737 1.00 64.61 64 PRO D CA 1
ATOM 2824 C C . PRO C 2 63 ? -5.585 -24.378 39.442 1.00 63.90 64 PRO D C 1
ATOM 2825 O O . PRO C 2 63 ? -5.621 -23.232 38.978 1.00 59.84 64 PRO D O 1
ATOM 2829 N N . PHE C 2 64 ? -6.671 -25.110 39.685 1.00 64.78 65 PHE D N 1
ATOM 2830 C CA . PHE C 2 64 ? -8.009 -24.598 39.421 1.00 62.98 65 PHE D CA 1
ATOM 2831 C C . PHE C 2 64 ? -8.592 -23.937 40.668 1.00 64.22 65 PHE D C 1
ATOM 2832 O O . PHE C 2 64 ? -8.680 -24.571 41.723 1.00 68.09 65 PHE D O 1
ATOM 2840 N N . HIS C 2 65 ? -8.962 -22.663 40.551 1.00 60.85 66 HIS D N 1
ATOM 2841 C CA . HIS C 2 65 ? -9.612 -21.951 41.649 1.00 60.57 66 HIS D CA 1
ATOM 2842 C C . HIS C 2 65 ? -11.113 -21.973 41.465 1.00 56.07 66 HIS D C 1
ATOM 2843 O O . HIS C 2 65 ? -11.682 -21.148 40.740 1.00 53.13 66 HIS D O 1
ATOM 2850 N N . ALA C 2 66 ? -11.763 -22.939 42.113 1.00 48.60 67 ALA D N 1
ATOM 2851 C CA . ALA C 2 66 ? -13.191 -23.174 41.897 1.00 45.54 67 ALA D CA 1
ATOM 2852 C C . ALA C 2 66 ? -14.139 -22.145 42.515 1.00 44.15 67 ALA D C 1
ATOM 2853 O O . ALA C 2 66 ? -13.944 -21.704 43.653 1.00 40.84 67 ALA D O 1
ATOM 2855 N N . GLN C 2 67 ? -15.145 -21.760 41.718 1.00 43.72 68 GLN D N 1
ATOM 2856 C CA . GLN C 2 67 ? -16.362 -21.112 42.207 1.00 44.48 68 GLN D CA 1
ATOM 2857 C C . GLN C 2 67 ? -17.547 -22.098 42.062 1.00 45.87 68 GLN D C 1
ATOM 2858 O O . GLN C 2 67 ? -18.396 -21.959 41.168 1.00 42.84 68 GLN D O 1
ATOM 2864 N N . VAL C 2 68 ? -17.571 -23.103 42.946 1.00 44.01 69 VAL D N 1
ATOM 2865 C CA . VAL C 2 68 ? -18.644 -24.099 43.022 1.00 42.68 69 VAL D CA 1
ATOM 2866 C C . VAL C 2 68 ? -19.985 -23.400 43.260 1.00 42.95 69 VAL D C 1
ATOM 2867 O O . VAL C 2 68 ? -20.129 -22.568 44.161 1.00 39.72 69 VAL D O 1
ATOM 2871 N N . GLY C 2 69 ? -20.968 -23.739 42.431 1.00 42.73 70 GLY D N 1
ATOM 2872 C CA . GLY C 2 69 ? -22.229 -23.032 42.445 1.00 42.80 70 GLY D CA 1
ATOM 2873 C C . GLY C 2 69 ? -22.344 -21.985 41.345 1.00 43.06 70 GLY D C 1
ATOM 2874 O O . GLY C 2 69 ? -23.443 -21.494 41.101 1.00 43.82 70 GLY D O 1
ATOM 2875 N N . SER C 2 70 ? -21.223 -21.639 40.692 1.00 41.06 71 SER D N 1
ATOM 2876 C CA . SER C 2 70 ? -21.202 -20.630 39.593 1.00 40.16 71 SER D CA 1
ATOM 2877 C C . SER C 2 70 ? -21.236 -21.218 38.182 1.00 37.26 71 SER D C 1
ATOM 2878 O O . SER C 2 70 ? -20.855 -22.369 37.968 1.00 36.18 71 SER D O 1
ATOM 2881 N N . LEU C 2 71 ? -21.723 -20.435 37.220 1.00 35.85 72 LEU D N 1
ATOM 2882 C CA . LEU C 2 71 ? -21.675 -20.844 35.806 1.00 34.67 72 LEU D CA 1
ATOM 2883 C C . LEU C 2 71 ? -20.285 -20.794 35.198 1.00 33.89 72 LEU D C 1
ATOM 2884 O O . LEU C 2 71 ? -19.533 -19.825 35.412 1.00 32.93 72 LEU D O 1
ATOM 2889 N N . TYR C 2 72 ? -19.963 -21.830 34.419 1.00 32.93 73 TYR D N 1
ATOM 2890 C CA . TYR C 2 72 ? -18.683 -21.922 33.714 1.00 32.24 73 TYR D CA 1
ATOM 2891 C C . TYR C 2 72 ? -18.871 -22.213 32.249 1.00 32.56 73 TYR D C 1
ATOM 2892 O O . TYR C 2 72 ? -19.883 -22.759 31.855 1.00 32.95 73 TYR D O 1
ATOM 2901 N N . ILE C 2 73 ? -17.863 -21.867 31.452 1.00 35.42 74 ILE D N 1
ATOM 2902 C CA . ILE C 2 73 ? -17.747 -22.321 30.069 1.00 33.90 74 ILE D CA 1
ATOM 2903 C C . ILE C 2 73 ? -16.459 -23.090 29.983 1.00 34.40 74 ILE D C 1
ATOM 2904 O O . ILE C 2 73 ? -15.414 -22.603 30.407 1.00 33.62 74 ILE D O 1
ATOM 2909 N N . VAL C 2 74 ? -16.546 -24.349 29.531 1.00 34.66 75 VAL D N 1
ATOM 2910 C CA . VAL C 2 74 ? -15.380 -25.163 29.341 1.00 32.86 75 VAL D CA 1
ATOM 2911 C C . VAL C 2 74 ? -15.055 -25.258 27.852 1.00 35.32 75 VAL D C 1
ATOM 2912 O O . VAL C 2 74 ? -15.957 -25.319 26.995 1.00 35.46 75 VAL D O 1
ATOM 2916 N N . LEU C 2 75 ? -13.760 -25.257 27.551 1.00 36.90 76 L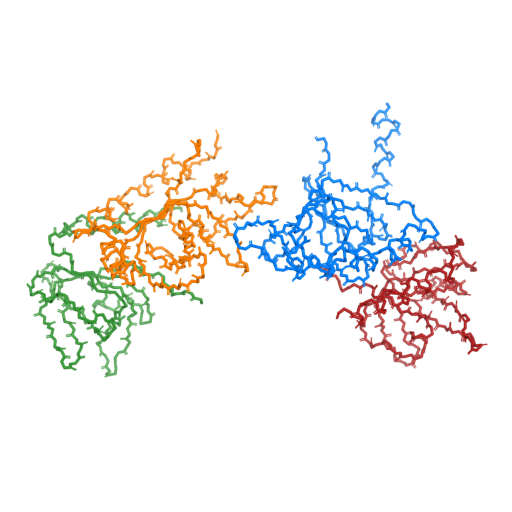EU D N 1
ATOM 2917 C CA . LEU C 2 75 ? -13.244 -25.475 26.204 1.00 38.07 76 LEU D CA 1
ATOM 2918 C C . LEU C 2 75 ? -12.300 -26.651 26.305 1.00 37.41 76 LEU D C 1
ATOM 2919 O O . LEU C 2 75 ? -11.354 -26.616 27.095 1.00 35.70 76 LEU D O 1
ATOM 2924 N N . GLY C 2 76 ? -12.541 -27.693 25.506 1.00 40.14 77 GLY D N 1
ATOM 2925 C CA . GLY C 2 76 ? -11.666 -28.856 25.516 1.00 38.79 77 GLY D CA 1
ATOM 2926 C C . GLY C 2 76 ? -12.059 -29.939 24.524 1.00 43.47 77 GLY D C 1
ATOM 2927 O O . GLY C 2 76 ? -12.835 -29.686 23.614 1.00 43.48 77 GLY D O 1
ATOM 2928 N N . GLU C 2 77 ? -11.530 -31.153 24.721 1.00 44.11 78 GLU D N 1
ATOM 2929 C CA . GLU C 2 77 ? -11.747 -32.289 23.826 1.00 47.57 78 GLU D CA 1
ATOM 2930 C C . GLU C 2 77 ? -12.526 -33.387 24.554 1.00 48.84 78 GLU D C 1
ATOM 2931 O O . GLU C 2 77 ? -12.210 -33.721 25.699 1.00 46.24 78 GLU D O 1
ATOM 2937 N N . LEU C 2 78 ? -13.531 -33.943 23.885 1.00 50.02 79 LEU D N 1
ATOM 2938 C CA . LEU C 2 78 ? -14.367 -34.958 24.485 1.00 53.77 79 LEU D CA 1
ATOM 2939 C C . LEU C 2 78 ? -13.730 -36.330 24.298 1.00 58.21 79 LEU D C 1
ATOM 2940 O O . LEU C 2 78 ? -13.290 -36.681 23.198 1.00 59.46 79 LEU D O 1
ATOM 2945 N N . GLN C 2 79 ? -13.675 -37.099 25.380 1.00 59.77 80 GLN D N 1
ATOM 2946 C CA . GLN C 2 79 ? -13.045 -38.411 25.348 1.00 63.09 80 GLN D CA 1
ATOM 2947 C C . GLN C 2 79 ? -13.916 -39.495 25.997 1.00 64.95 80 GLN D C 1
ATOM 2948 O O . GLN C 2 79 ? -14.364 -39.359 27.145 1.00 61.96 80 GLN D O 1
ATOM 2954 N N . HIS C 2 80 ? -14.178 -40.545 25.225 1.00 67.58 81 HIS D N 1
ATOM 2955 C CA . HIS C 2 80 ? -14.812 -41.775 25.727 1.00 72.28 81 HIS D CA 1
ATOM 2956 C C . HIS C 2 80 ? -13.979 -42.361 26.830 1.00 71.81 81 HIS D C 1
ATOM 2957 O O . HIS C 2 80 ? -12.752 -42.289 26.787 1.00 69.87 81 HIS D O 1
ATOM 2964 N N . GLN C 2 81 ? -14.635 -42.931 27.834 1.00 76.21 82 GLN D N 1
ATOM 2965 C CA . GLN C 2 81 ? -13.936 -43.622 28.917 1.00 81.03 82 GLN D CA 1
ATOM 2966 C C . GLN C 2 81 ? -14.388 -45.071 28.960 1.00 87.94 82 GLN D C 1
ATOM 2967 O O . GLN C 2 81 ? -15.485 -45.393 28.495 1.00 86.47 82 GLN D O 1
ATOM 2973 N N . GLN C 2 82 ? -13.532 -45.935 29.507 1.00 94.11 83 GLN D N 1
ATOM 2974 C CA . GLN C 2 82 ? -13.811 -47.372 29.594 1.00 105.45 83 GLN D CA 1
ATOM 2975 C C . GLN C 2 82 ? -14.002 -47.830 31.050 1.00 111.03 83 GLN D C 1
ATOM 2976 O O . GLN C 2 82 ? -13.032 -48.173 31.730 1.00 113.76 83 GLN D O 1
ATOM 2982 N N . ASP C 2 83 ? -15.248 -47.838 31.532 1.00 114.28 84 ASP D N 1
ATOM 2983 C CA . ASP C 2 83 ? -16.422 -47.454 30.747 1.00 111.63 84 ASP D CA 1
ATOM 2984 C C . ASP C 2 83 ? -17.450 -46.670 31.572 1.00 110.34 84 ASP D C 1
ATOM 2985 O O . ASP C 2 83 ? -18.634 -47.015 31.610 1.00 111.56 84 ASP D O 1
ATOM 2990 N N . ARG C 2 84 ? -16.992 -45.608 32.230 1.00 109.32 85 ARG D N 1
ATOM 2991 C CA . ARG C 2 84 ? -17.906 -44.662 32.865 1.00 104.15 85 ARG D CA 1
ATOM 2992 C C . ARG C 2 84 ? -18.361 -43.632 31.818 1.00 98.02 85 ARG D C 1
ATOM 2993 O O . ARG C 2 84 ? -18.583 -43.994 30.659 1.00 100.34 85 ARG D O 1
ATOM 3001 N N . GLY C 2 85 ? -18.507 -42.367 32.196 1.00 91.83 86 GLY D N 1
ATOM 3002 C CA . GLY C 2 85 ? -18.977 -41.367 31.238 1.00 80.79 86 GLY D CA 1
ATOM 3003 C C . GLY C 2 85 ? -17.886 -40.796 30.348 1.00 76.10 86 GLY D C 1
ATOM 3004 O O . GLY C 2 85 ? -16.709 -40.827 30.708 1.00 77.75 86 GLY D O 1
ATOM 3005 N N . SER C 2 86 ? -18.280 -40.293 29.176 1.00 70.81 87 SER D N 1
ATOM 3006 C CA . SER C 2 86 ? -17.424 -39.437 28.347 1.00 65.44 87 SER D CA 1
ATOM 3007 C C . SER C 2 86 ? -17.025 -38.203 29.150 1.00 61.48 87 SER D C 1
ATOM 3008 O O . SER C 2 86 ? -17.856 -37.631 29.849 1.00 61.92 87 SER D O 1
ATOM 3011 N N . VAL C 2 87 ? -15.760 -37.802 29.061 1.00 57.11 88 VAL D N 1
ATOM 3012 C CA . VAL C 2 87 ? -15.265 -36.652 29.825 1.00 51.84 88 VAL D CA 1
ATOM 3013 C C . VAL C 2 87 ? -14.700 -35.596 28.893 1.00 47.04 88 VAL D C 1
ATOM 3014 O O . VAL C 2 87 ? -14.084 -35.935 27.882 1.00 46.06 88 VAL D O 1
ATOM 3018 N N . VAL C 2 88 ? -14.925 -34.320 29.212 1.00 43.37 89 VAL D N 1
ATOM 3019 C CA . VAL C 2 88 ? -14.259 -33.245 28.492 1.00 40.56 89 VAL D CA 1
ATOM 3020 C C . VAL C 2 88 ? -12.893 -33.015 29.138 1.00 40.69 89 VAL D C 1
ATOM 3021 O O . VAL C 2 88 ? -12.801 -32.798 30.342 1.00 41.56 89 VAL D O 1
ATOM 3025 N N . LYS C 2 89 ? -11.836 -33.078 28.346 1.00 41.61 90 LYS D N 1
ATOM 3026 C CA . LYS C 2 89 ? -10.500 -32.772 28.841 1.00 44.24 90 LYS D CA 1
ATOM 3027 C C . LYS C 2 89 ? -10.312 -31.269 28.625 1.00 42.55 90 LYS D C 1
ATOM 3028 O O . LYS C 2 89 ? -10.091 -30.836 27.489 1.00 40.81 90 LYS D O 1
ATOM 3034 N N . ALA C 2 90 ? -10.466 -30.486 29.700 1.00 39.45 91 ALA D N 1
ATOM 3035 C CA . ALA C 2 90 ? -10.475 -29.010 29.597 1.00 38.11 91 ALA D CA 1
ATOM 3036 C C . ALA C 2 90 ? -9.111 -28.505 29.195 1.00 39.15 91 ALA D C 1
ATOM 3037 O O . ALA C 2 90 ? -8.091 -28.981 29.697 1.00 39.57 91 ALA D O 1
ATOM 3039 N N . ARG C 2 91 ? -9.095 -27.548 28.279 1.00 39.76 92 ARG D N 1
ATOM 3040 C CA . ARG C 2 91 ? -7.908 -26.745 28.027 1.00 40.55 92 ARG D CA 1
ATOM 3041 C C . ARG C 2 91 ? -8.138 -25.329 28.607 1.00 39.41 92 ARG D C 1
ATOM 3042 O O . ARG C 2 91 ? -7.194 -24.620 28.941 1.00 40.27 92 ARG D O 1
ATOM 3050 N N . VAL C 2 92 ? -9.407 -24.956 28.757 1.00 37.66 93 VAL D N 1
ATOM 3051 C CA . VAL C 2 92 ? -9.827 -23.662 29.341 1.00 36.89 93 VAL D CA 1
ATOM 3052 C C . VAL C 2 92 ? -11.094 -23.882 30.175 1.00 36.96 93 VAL D C 1
ATOM 3053 O O . VAL C 2 92 ? -12.045 -24.513 29.717 1.00 35.88 93 VAL D O 1
ATOM 3057 N N . LEU C 2 93 ? -11.093 -23.419 31.425 1.00 37.98 94 LEU D N 1
ATOM 3058 C CA . LEU C 2 93 ? -12.282 -23.509 32.256 1.00 38.42 94 LEU D CA 1
ATOM 3059 C C . LEU C 2 93 ? -12.516 -22.126 32.880 1.00 40.23 94 LEU D C 1
ATOM 3060 O O . LEU C 2 93 ? -11.775 -21.718 33.771 1.00 42.35 94 LEU D O 1
ATOM 3065 N N . THR C 2 94 ? -13.531 -21.412 32.391 1.00 37.93 95 THR D N 1
ATOM 3066 C CA . THR C 2 94 ? -13.737 -19.996 32.705 1.00 37.72 95 THR D CA 1
ATOM 3067 C C . THR C 2 94 ? -15.026 -19.773 33.516 1.00 38.75 95 THR D C 1
ATOM 3068 O O . THR C 2 94 ? -16.101 -20.267 33.129 1.00 38.10 95 THR D O 1
ATOM 3072 N N . CYS C 2 95 ? -14.911 -19.067 34.647 1.00 38.58 96 CYS D N 1
ATOM 3073 C CA . CYS C 2 95 ? -16.084 -18.683 35.448 1.00 38.75 96 CYS D CA 1
ATOM 3074 C C . CYS C 2 95 ? -16.814 -17.549 34.774 1.00 36.60 96 CYS D C 1
ATOM 3075 O O . CYS C 2 95 ? -16.217 -16.496 34.519 1.00 34.67 96 CYS D O 1
ATOM 3078 N N . VAL C 2 96 ? -18.106 -17.751 34.504 1.00 36.15 97 VAL D N 1
ATOM 3079 C CA . VAL C 2 96 ? -18.947 -16.725 33.872 1.00 36.72 97 VAL D CA 1
ATOM 3080 C C . VAL C 2 96 ? -20.205 -16.297 34.660 1.00 37.82 97 VAL D C 1
ATOM 3081 O O . VAL C 2 96 ? -21.140 -15.780 34.086 1.00 36.50 97 VAL D O 1
ATOM 3085 N N . GLU C 2 97 ? -20.220 -16.489 35.973 1.00 38.15 98 GLU D N 1
ATOM 3086 C CA . GLU C 2 97 ? -21.345 -16.028 36.805 1.00 39.42 98 GLU D CA 1
ATOM 3087 C C . GLU C 2 97 ? -21.420 -14.491 36.735 1.00 39.48 98 GLU D C 1
ATOM 3088 O O . GLU C 2 97 ? -20.383 -13.905 36.833 1.00 42.87 98 GLU D O 1
ATOM 3094 N N . GLY C 2 98 ? -22.537 -13.779 36.549 1.00 43.73 99 GLY D N 1
ATOM 3095 C CA . GLY C 2 98 ? -23.846 -14.148 36.048 1.00 41.24 99 GLY D CA 1
ATOM 3096 C C . GLY C 2 98 ? -24.000 -13.630 34.611 1.00 39.32 99 GLY D C 1
ATOM 3097 O O . GLY C 2 98 ? -24.526 -12.537 34.316 1.00 40.90 99 GLY D O 1
ATOM 3098 N N . MET C 2 99 ? -23.455 -14.427 33.715 1.00 36.85 100 MET D N 1
ATOM 3099 C CA . MET C 2 99 ? -23.763 -14.406 32.304 1.00 38.11 100 MET D CA 1
ATOM 3100 C C . MET C 2 99 ? -25.280 -14.517 32.108 1.00 37.41 100 MET D C 1
ATOM 3101 O O . MET C 2 99 ? -25.965 -15.114 32.921 1.00 37.98 100 MET D O 1
ATOM 3106 N N . ASN C 2 100 ? -25.792 -13.964 31.016 1.00 36.11 101 ASN D N 1
ATOM 3107 C CA . ASN C 2 100 ? -27.200 -14.162 30.640 1.00 36.39 101 ASN D CA 1
ATOM 3108 C C . ASN C 2 100 ? -27.313 -15.464 29.868 1.00 36.34 101 ASN D C 1
ATOM 3109 O O . ASN C 2 100 ? -27.129 -15.505 28.639 1.00 36.86 101 ASN D O 1
ATOM 3114 N N . LEU C 2 101 ? -27.569 -16.543 30.585 1.00 35.96 102 LEU D N 1
ATOM 3115 C CA . LEU C 2 101 ? -27.578 -17.852 29.947 1.00 37.17 102 LEU D CA 1
ATOM 3116 C C . LEU C 2 101 ? -28.567 -17.963 28.762 1.00 37.04 102 LEU D C 1
ATOM 3117 O O . LEU C 2 101 ? -28.175 -18.383 27.676 1.00 37.55 102 LEU D O 1
ATOM 3122 N N . PRO C 2 102 ? -29.838 -17.570 28.944 1.00 37.55 103 PRO D N 1
ATOM 3123 C CA . PRO C 2 102 ? -30.668 -17.708 27.759 1.00 37.51 103 PRO D CA 1
ATOM 3124 C C . PRO C 2 102 ? -30.206 -16.896 26.548 1.00 38.04 103 PRO D C 1
ATOM 3125 O O . PRO C 2 102 ? -30.441 -17.312 25.416 1.00 36.18 103 PRO D O 1
ATOM 3129 N N . LEU C 2 103 ? -29.554 -15.748 26.766 1.00 38.63 104 LEU D N 1
ATOM 3130 C CA . LEU C 2 103 ? -28.999 -15.002 25.625 1.00 37.05 104 LEU D CA 1
ATOM 3131 C C . LEU C 2 103 ? -27.846 -15.762 24.968 1.00 35.39 104 LEU D C 1
ATOM 3132 O O . LEU C 2 103 ? -27.762 -15.832 23.734 1.00 35.18 104 LEU D O 1
ATOM 3137 N N . LEU C 2 104 ? -26.953 -16.321 25.771 1.00 35.15 105 LEU D N 1
ATOM 3138 C CA . LEU C 2 104 ? -25.914 -17.188 25.200 1.00 35.94 105 LEU D CA 1
ATOM 3139 C C . LEU C 2 104 ? -26.556 -18.210 24.261 1.00 36.67 105 LEU D C 1
ATOM 3140 O O . LEU C 2 104 ? -26.126 -18.347 23.106 1.00 35.65 105 LEU D O 1
ATOM 3145 N N . GLU C 2 105 ? -27.596 -18.886 24.756 1.00 38.30 106 GLU D N 1
ATOM 3146 C CA . GLU C 2 105 ? -28.206 -20.021 24.068 1.00 38.54 106 GLU D CA 1
ATOM 3147 C C . GLU C 2 105 ? -28.842 -19.554 22.775 1.00 37.87 106 GLU D C 1
ATOM 3148 O O . GLU C 2 105 ? -28.765 -20.236 21.768 1.00 35.86 106 GLU D O 1
ATOM 3154 N N . GLN C 2 106 ? -29.436 -18.370 22.802 1.00 36.77 107 GLN D N 1
ATOM 3155 C CA . GLN C 2 106 ? -29.963 -17.793 21.581 1.00 37.98 107 GLN D CA 1
ATOM 3156 C C . GLN C 2 106 ? -28.847 -17.470 20.578 1.00 36.08 107 GLN D C 1
ATOM 3157 O O . GLN C 2 106 ? -29.031 -17.692 19.382 1.00 36.64 107 GLN D O 1
ATOM 3163 N N . ALA C 2 107 ? -27.723 -16.926 21.063 1.00 34.37 108 ALA D N 1
ATOM 3164 C CA . ALA C 2 107 ? -26.597 -16.591 20.191 1.00 33.83 108 ALA D CA 1
ATOM 3165 C C . ALA C 2 107 ? -26.046 -17.865 19.522 1.00 33.72 108 ALA D C 1
ATOM 3166 O O . ALA C 2 107 ? -25.767 -17.889 18.331 1.00 33.45 108 ALA D O 1
ATOM 3168 N N . ILE C 2 108 ? -25.912 -18.923 20.296 1.00 34.58 109 ILE D N 1
ATOM 3169 C CA . ILE C 2 108 ? -25.503 -20.193 19.734 1.00 35.29 109 ILE D CA 1
ATOM 3170 C C . ILE C 2 108 ? -26.481 -20.639 18.641 1.00 38.02 109 ILE D C 1
ATOM 3171 O O . ILE C 2 108 ? -26.050 -20.960 17.532 1.00 38.41 109 ILE D O 1
ATOM 3176 N N . ARG C 2 109 ? -27.786 -20.656 18.943 1.00 38.28 110 ARG D N 1
ATOM 3177 C CA . ARG C 2 109 ? -28.786 -21.000 17.941 1.00 41.57 110 ARG D CA 1
ATOM 3178 C C . ARG C 2 109 ? -28.707 -20.138 16.675 1.00 38.45 110 ARG D C 1
ATOM 3179 O O . ARG C 2 109 ? -28.774 -20.656 15.571 1.00 36.87 110 ARG D O 1
ATOM 3187 N N . GLU C 2 110 ? -28.569 -18.827 16.835 1.00 38.79 111 GLU D N 1
ATOM 3188 C CA . GLU C 2 110 ? -28.526 -17.932 15.677 1.00 40.13 111 GLU D CA 1
ATOM 3189 C C . GLU C 2 110 ? -27.298 -18.212 14.824 1.00 38.21 111 GLU D C 1
ATOM 3190 O O . GLU C 2 110 ? -27.365 -18.159 13.591 1.00 36.92 111 GLU D O 1
ATOM 3196 N N . GLN C 2 111 ? -26.175 -18.479 15.492 1.00 35.10 112 GLN D N 1
ATOM 3197 C CA . GLN C 2 111 ? -24.933 -18.776 14.815 1.00 36.08 112 GLN D CA 1
ATOM 3198 C C . GLN C 2 111 ? -25.092 -20.022 13.959 1.00 34.23 112 GLN D C 1
ATOM 3199 O O . GLN C 2 111 ? -24.745 -20.007 12.787 1.00 33.13 112 GLN D O 1
ATOM 3205 N N . ARG C 2 112 ? -25.642 -21.083 14.545 1.00 36.36 113 ARG D N 1
ATOM 3206 C CA . ARG C 2 112 ? -25.896 -22.347 13.820 1.00 35.72 113 ARG D CA 1
ATOM 3207 C C . ARG C 2 112 ? -26.856 -22.142 12.633 1.00 36.27 113 ARG D C 1
ATOM 3208 O O . ARG C 2 112 ? -26.622 -22.647 11.538 1.00 35.80 113 ARG D O 1
ATOM 3216 N N . LEU C 2 113 ? -27.962 -21.440 12.871 1.00 36.25 114 LEU D N 1
ATOM 3217 C CA . LEU C 2 113 ? -28.958 -21.236 11.816 1.00 38.23 114 LEU D CA 1
ATOM 3218 C C . LEU C 2 113 ? -28.348 -20.467 10.636 1.00 37.87 114 LEU D C 1
ATOM 3219 O O . LEU C 2 113 ? -28.562 -20.847 9.484 1.00 38.28 114 LEU D O 1
ATOM 3224 N N . TYR C 2 114 ? -27.549 -19.432 10.935 1.00 37.63 115 TYR D N 1
ATOM 3225 C CA . TYR C 2 114 ? -26.854 -18.659 9.894 1.00 38.42 115 TYR D CA 1
ATOM 3226 C C . TYR C 2 114 ? -25.951 -19.540 9.035 1.00 39.70 115 TYR D C 1
ATOM 3227 O O . TYR C 2 114 ? -25.933 -19.419 7.803 1.00 38.84 115 TYR D O 1
ATOM 3236 N N . LYS C 2 115 ? -25.201 -20.416 9.700 1.00 42.07 116 LYS D N 1
ATOM 3237 C CA . LYS C 2 115 ? -24.296 -21.340 9.033 1.00 44.43 116 LYS D CA 1
ATOM 3238 C C . LYS C 2 115 ? -25.083 -22.254 8.074 1.00 45.27 116 LYS D C 1
ATOM 3239 O O . LYS C 2 115 ? -24.728 -22.412 6.909 1.00 43.29 116 LYS D O 1
ATOM 3245 N N . GLN C 2 116 ? -26.160 -22.829 8.590 1.00 46.46 117 GLN D N 1
ATOM 3246 C CA . GLN C 2 116 ? -27.098 -23.630 7.824 1.00 47.85 117 GLN D CA 1
ATOM 3247 C C . GLN C 2 116 ? -27.768 -22.857 6.653 1.00 48.55 117 GLN D C 1
ATOM 3248 O O . GLN C 2 116 ? -27.930 -23.405 5.575 1.00 47.10 117 GLN D O 1
ATOM 3254 N N . GLU C 2 117 ? -28.117 -21.583 6.854 1.00 47.73 118 GLU D N 1
ATOM 3255 C CA . GLU C 2 117 ? -28.821 -20.808 5.829 1.00 50.01 118 GLU D CA 1
ATOM 3256 C C . GLU C 2 117 ? -27.914 -20.369 4.679 1.00 51.91 118 GLU D C 1
ATOM 3257 O O . GLU C 2 117 ? -28.385 -20.105 3.579 1.00 55.00 118 GLU D O 1
ATOM 3263 N N . ARG C 2 118 ? -26.617 -20.286 4.946 1.00 53.33 119 ARG D N 1
ATOM 3264 C CA . ARG C 2 118 ? -25.644 -19.726 4.005 1.00 53.79 119 ARG D CA 1
ATOM 3265 C C . ARG C 2 118 ? -25.704 -20.306 2.583 1.00 56.34 119 ARG D C 1
ATOM 3266 O O . ARG C 2 118 ? -25.628 -21.523 2.385 1.00 60.15 119 ARG D O 1
ATOM 3274 N N . MET D 2 1 ? 3.677 -29.415 -11.418 1.00 77.81 2 MET C N 1
ATOM 3275 C CA . MET D 2 1 ? 3.155 -28.130 -11.961 1.00 77.40 2 MET C CA 1
ATOM 3276 C C . MET D 2 1 ? 3.942 -27.773 -13.213 1.00 70.83 2 MET C C 1
ATOM 3277 O O . MET D 2 1 ? 3.422 -27.793 -14.325 1.00 71.92 2 MET C O 1
ATOM 3282 N N . LEU D 2 2 ? 5.211 -27.448 -12.998 1.00 61.96 3 LEU C N 1
ATOM 3283 C CA . LEU D 2 2 ? 6.107 -26.983 -14.043 1.00 56.35 3 LEU C CA 1
ATOM 3284 C C . LEU D 2 2 ? 7.187 -28.032 -14.285 1.00 53.97 3 LEU C C 1
ATOM 3285 O O . LEU D 2 2 ? 7.519 -28.794 -13.373 1.00 54.50 3 LEU C O 1
ATOM 3290 N N . PRO D 2 3 ? 7.748 -28.081 -15.509 1.00 52.11 4 PRO C N 1
ATOM 3291 C CA . PRO D 2 3 ? 8.891 -28.971 -15.725 1.00 51.80 4 PRO C CA 1
ATOM 3292 C C . PRO D 2 3 ? 10.120 -28.537 -14.915 1.00 48.55 4 PRO C C 1
ATOM 3293 O O . PRO D 2 3 ? 10.164 -27.416 -14.370 1.00 47.80 4 PRO C O 1
ATOM 3297 N N . LYS D 2 4 ? 11.098 -29.435 -14.837 1.00 48.21 5 LYS C N 1
ATOM 3298 C CA . LYS D 2 4 ? 12.420 -29.139 -14.301 1.00 47.02 5 LYS C CA 1
ATOM 3299 C C . LYS D 2 4 ? 13.188 -28.223 -15.271 1.00 44.45 5 LYS C C 1
ATOM 3300 O O . LYS D 2 4 ? 12.943 -28.248 -16.490 1.00 41.64 5 LYS C O 1
ATOM 3306 N N . PRO D 2 5 ? 14.124 -27.409 -14.736 1.00 43.57 6 PRO C N 1
ATOM 3307 C CA . PRO D 2 5 ? 14.937 -26.559 -15.594 1.00 39.37 6 PRO C CA 1
ATOM 3308 C C . PRO D 2 5 ? 15.858 -27.370 -16.494 1.00 39.37 6 PRO C C 1
ATOM 3309 O O . PRO D 2 5 ? 16.291 -28.468 -16.120 1.00 40.46 6 PRO C O 1
ATOM 3313 N N . GLY D 2 6 ? 16.090 -26.860 -17.700 1.00 36.60 7 GLY C N 1
ATOM 3314 C CA . GLY D 2 6 ? 17.087 -27.413 -18.624 1.00 36.50 7 GLY C CA 1
ATOM 3315 C C . GLY D 2 6 ? 18.498 -26.980 -18.256 1.00 35.48 7 GLY C C 1
ATOM 3316 O O . GLY D 2 6 ? 19.007 -25.926 -18.729 1.00 35.32 7 GLY C O 1
ATOM 3317 N N . THR D 2 7 ? 19.095 -27.767 -17.361 1.00 35.64 8 THR C N 1
ATOM 3318 C CA . THR D 2 7 ? 20.469 -27.602 -16.906 1.00 35.82 8 THR C CA 1
ATOM 3319 C C . THR D 2 7 ? 21.360 -27.756 -18.122 1.00 36.09 8 THR C C 1
ATOM 3320 O O . THR D 2 7 ? 21.186 -28.693 -18.900 1.00 39.16 8 THR C O 1
ATOM 3324 N N . TYR D 2 8 ? 22.322 -26.855 -18.264 1.00 37.63 9 TYR C N 1
ATOM 3325 C CA . TYR D 2 8 ? 23.339 -26.930 -19.315 1.00 38.99 9 TYR C CA 1
ATOM 3326 C C . TYR D 2 8 ? 24.313 -28.056 -19.076 1.00 39.37 9 TYR C C 1
ATOM 3327 O O . TYR D 2 8 ? 24.930 -28.135 -18.015 1.00 40.68 9 TYR C O 1
ATOM 3336 N N . TYR D 2 9 ? 24.400 -28.942 -20.060 1.00 40.68 10 TYR C N 1
ATOM 3337 C CA . TYR D 2 9 ? 25.387 -30.003 -20.115 1.00 40.37 10 TYR C CA 1
ATOM 3338 C C . TYR D 2 9 ? 26.132 -29.885 -21.440 1.00 40.42 10 TYR C C 1
ATOM 3339 O O . TYR D 2 9 ? 25.555 -29.506 -22.467 1.00 39.98 10 TYR C O 1
ATOM 3348 N N . LEU D 2 10 ? 27.414 -30.219 -21.418 1.00 40.57 11 LEU C N 1
ATOM 3349 C CA . LEU D 2 10 ? 28.199 -30.236 -22.635 1.00 41.01 11 LEU C CA 1
ATOM 3350 C C . LEU D 2 10 ? 27.844 -31.503 -23.419 1.00 43.31 11 LEU C C 1
ATOM 3351 O O . LEU D 2 10 ? 27.510 -32.554 -22.826 1.00 43.29 11 LEU C O 1
ATOM 3356 N N . PRO D 2 11 ? 27.848 -31.412 -24.754 1.00 43.32 12 PRO C N 1
ATOM 3357 C CA . PRO D 2 11 ? 27.372 -32.599 -25.468 1.00 43.31 12 PRO C CA 1
ATOM 3358 C C . PRO D 2 11 ? 28.196 -33.837 -25.187 1.00 45.59 12 PRO C C 1
ATOM 3359 O O . PRO D 2 11 ? 27.624 -34.926 -25.146 1.00 45.83 12 PRO C O 1
ATOM 3363 N N . TRP D 2 12 ? 29.508 -33.676 -24.958 1.00 47.72 13 TRP C N 1
ATOM 3364 C CA . TRP D 2 12 ? 30.403 -34.819 -24.619 1.00 49.56 13 TRP C CA 1
ATOM 3365 C C . TRP D 2 12 ? 30.149 -35.414 -23.256 1.00 50.65 13 TRP C C 1
ATOM 3366 O O . TRP D 2 12 ? 30.500 -36.576 -23.009 1.00 53.63 13 TRP C O 1
ATOM 3377 N N . GLU D 2 13 ? 29.535 -34.637 -22.362 1.00 47.99 14 GLU C N 1
ATOM 3378 C CA . GLU D 2 13 ? 29.074 -35.145 -21.058 1.00 48.26 14 GLU C CA 1
ATOM 3379 C C . GLU D 2 13 ? 27.848 -36.030 -21.283 1.00 50.00 14 GLU C C 1
ATOM 3380 O O . GLU D 2 13 ? 27.711 -37.103 -20.678 1.00 51.72 14 GLU C O 1
ATOM 3386 N N . VAL D 2 14 ? 26.973 -35.576 -22.181 1.00 48.67 15 VAL C N 1
ATOM 3387 C CA . VAL D 2 14 ? 25.786 -36.339 -22.560 1.00 49.55 15 VAL C CA 1
ATOM 3388 C C . VAL D 2 14 ? 26.158 -37.625 -23.310 1.00 53.07 15 VAL C C 1
ATOM 3389 O O . VAL D 2 14 ? 25.696 -38.712 -22.957 1.00 53.55 15 VAL C O 1
ATOM 3393 N N . SER D 2 15 ? 27.019 -37.515 -24.319 1.00 53.73 16 SER C N 1
ATOM 3394 C CA . SER D 2 15 ? 27.394 -38.693 -25.109 1.00 57.69 16 SER C CA 1
ATOM 3395 C C . SER D 2 15 ? 28.142 -39.742 -24.290 1.00 60.97 16 SER C C 1
ATOM 3396 O O . SER D 2 15 ? 28.051 -40.938 -24.581 1.00 63.50 16 SER C O 1
ATOM 3399 N N . ALA D 2 16 ? 28.870 -39.301 -23.263 1.00 61.70 17 ALA C N 1
ATOM 3400 C CA . ALA D 2 16 ? 29.650 -40.220 -22.427 1.00 65.41 17 ALA C CA 1
ATOM 3401 C C . ALA D 2 16 ? 28.808 -40.925 -21.355 1.00 67.94 17 ALA C C 1
ATOM 3402 O O . ALA D 2 16 ? 29.294 -41.830 -20.671 1.00 70.05 17 ALA C O 1
ATOM 3404 N N . GLY D 2 17 ? 27.551 -40.514 -21.213 1.00 67.18 18 GLY C N 1
ATOM 3405 C CA . GLY D 2 17 ? 26.677 -41.083 -20.190 1.00 69.53 18 GLY C CA 1
ATOM 3406 C C . GLY D 2 17 ? 26.880 -40.497 -18.802 1.00 69.03 18 GLY C C 1
ATOM 3407 O O . GLY D 2 17 ? 26.630 -41.156 -17.804 1.00 72.22 18 GLY C O 1
ATOM 3408 N N . GLN D 2 18 ? 27.317 -39.247 -18.727 1.00 67.57 19 GLN C N 1
ATOM 3409 C CA . GLN D 2 18 ? 27.512 -38.610 -17.421 1.00 65.41 19 GLN C CA 1
ATOM 3410 C C . GLN D 2 18 ? 26.240 -37.924 -16.924 1.00 62.71 19 GLN C C 1
ATOM 3411 O O . GLN D 2 18 ? 26.168 -37.492 -15.777 1.00 62.40 19 GLN C O 1
ATOM 3417 N N . VAL D 2 19 ? 25.236 -37.837 -17.791 1.00 61.83 20 VAL C N 1
ATOM 3418 C CA . VAL D 2 19 ? 23.951 -37.253 -17.433 1.00 60.13 20 VAL C CA 1
ATOM 3419 C C . VAL D 2 19 ? 22.944 -38.381 -17.212 1.00 61.08 20 VAL C C 1
ATOM 3420 O O . VAL D 2 19 ? 22.598 -39.067 -18.160 1.00 59.46 20 VAL C O 1
ATOM 3424 N N . PRO D 2 20 ? 22.436 -38.545 -15.973 1.00 62.04 21 PRO C N 1
ATOM 3425 C CA . PRO D 2 20 ? 21.524 -39.672 -15.725 1.00 65.22 21 PRO C CA 1
ATOM 3426 C C . PRO D 2 20 ? 20.295 -39.613 -16.627 1.00 63.92 21 PRO C C 1
ATOM 3427 O O . PRO D 2 20 ? 19.790 -38.521 -16.946 1.00 61.23 21 PRO C O 1
ATOM 3431 N N . ASP D 2 21 ? 19.846 -40.786 -17.054 1.00 65.04 22 ASP C N 1
ATOM 3432 C CA . ASP D 2 21 ? 18.630 -40.921 -17.838 1.00 65.78 22 ASP C CA 1
ATOM 3433 C C . ASP D 2 21 ? 17.507 -40.265 -17.062 1.00 63.37 22 ASP C C 1
ATOM 3434 O O . ASP D 2 21 ? 17.471 -40.356 -15.838 1.00 65.15 22 ASP C O 1
ATOM 3439 N N . GLY D 2 22 ? 16.607 -39.588 -17.767 1.00 60.37 23 GLY C N 1
ATOM 3440 C CA . GLY D 2 22 ? 15.490 -38.902 -17.133 1.00 59.32 23 GLY C CA 1
ATOM 3441 C C . GLY D 2 22 ? 15.805 -37.454 -16.788 1.00 57.37 23 GLY C C 1
ATOM 3442 O O . GLY D 2 22 ? 14.907 -36.698 -16.411 1.00 57.90 23 GLY C O 1
ATOM 3443 N N . SER D 2 23 ? 17.075 -37.060 -16.885 1.00 56.17 24 SER C N 1
ATOM 3444 C CA . SER D 2 23 ? 17.439 -35.667 -16.586 1.00 52.12 24 SER C CA 1
ATOM 3445 C C . SER D 2 23 ? 16.888 -34.731 -17.638 1.00 51.45 24 SER C C 1
ATOM 3446 O O . SER D 2 23 ? 16.856 -35.044 -18.830 1.00 52.37 24 SER C O 1
ATOM 3449 N N . THR D 2 24 ? 16.493 -33.552 -17.187 1.00 48.51 25 THR C N 1
ATOM 3450 C CA . THR D 2 24 ? 16.054 -32.515 -18.054 1.00 45.64 25 THR C CA 1
ATOM 3451 C C . THR D 2 24 ? 17.270 -31.640 -18.293 1.00 46.10 25 THR C C 1
ATOM 3452 O O . THR D 2 24 ? 17.986 -31.301 -17.348 1.00 46.93 25 THR C O 1
ATOM 3456 N N . LEU D 2 25 ? 17.504 -31.268 -19.547 1.00 44.05 26 LEU C N 1
ATOM 3457 C CA . LEU D 2 25 ? 18.772 -30.645 -19.907 1.00 41.66 26 LEU C CA 1
ATOM 3458 C C . LEU D 2 25 ? 18.660 -29.696 -21.062 1.00 39.40 26 LEU C C 1
ATOM 3459 O O . LEU D 2 25 ? 17.711 -29.762 -21.842 1.00 38.98 26 LEU C O 1
ATOM 3464 N N . ARG D 2 26 ? 19.658 -28.819 -21.167 1.00 38.09 27 ARG C N 1
ATOM 3465 C CA . ARG D 2 26 ? 19.998 -28.171 -22.406 1.00 35.92 27 ARG C CA 1
ATOM 3466 C C . ARG D 2 26 ? 21.330 -28.725 -22.869 1.00 34.91 27 ARG C C 1
ATOM 3467 O O . ARG D 2 26 ? 22.260 -28.932 -22.071 1.00 33.80 27 ARG C O 1
ATOM 3475 N N . THR D 2 27 ? 21.450 -28.934 -24.171 1.00 34.27 28 THR C N 1
ATOM 3476 C CA . THR D 2 27 ? 22.755 -29.119 -24.725 1.00 35.26 28 THR C CA 1
ATOM 3477 C C . THR D 2 27 ? 22.860 -28.498 -26.131 1.00 36.06 28 THR C C 1
ATOM 3478 O O . THR D 2 27 ? 21.923 -27.846 -26.600 1.00 36.25 28 THR C O 1
ATOM 3482 N N . PHE D 2 28 ? 24.023 -28.622 -26.764 1.00 36.77 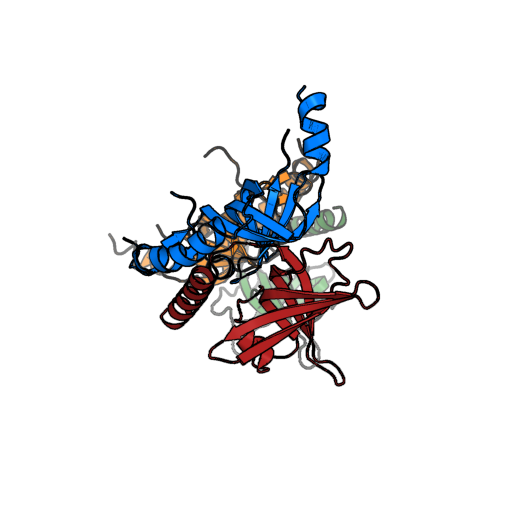29 PHE C N 1
ATOM 3483 C CA . PHE D 2 28 ? 24.249 -27.979 -28.051 1.00 36.49 29 PHE C CA 1
ATOM 3484 C C . PHE D 2 28 ? 24.991 -28.909 -29.004 1.00 37.40 29 PHE C C 1
ATOM 3485 O O . PHE D 2 28 ? 25.573 -29.911 -28.581 1.00 39.95 29 PHE C O 1
ATOM 3493 N N . GLY D 2 29 ? 24.923 -28.597 -30.291 1.00 36.96 30 GLY C N 1
ATOM 3494 C CA . GLY D 2 29 ? 25.676 -29.319 -31.315 1.00 38.25 30 GLY C CA 1
ATOM 3495 C C . GLY D 2 29 ? 25.319 -28.857 -32.709 1.00 38.66 30 GLY C C 1
ATOM 3496 O O . GLY D 2 29 ? 24.404 -28.039 -32.896 1.00 38.45 30 GLY C O 1
ATOM 3497 N N . ARG D 2 30 ? 26.047 -29.382 -33.688 1.00 39.63 31 ARG C N 1
ATOM 3498 C CA . ARG D 2 30 ? 25.839 -29.060 -35.086 1.00 39.72 31 ARG C CA 1
ATOM 3499 C C . ARG D 2 30 ? 25.020 -30.158 -35.740 1.00 40.07 31 ARG C C 1
ATOM 3500 O O . ARG D 2 30 ? 25.320 -31.322 -35.569 1.00 39.35 31 ARG C O 1
ATOM 3508 N N . LEU D 2 31 ? 24.002 -29.768 -36.496 1.00 40.27 32 LEU C N 1
ATOM 3509 C CA . LEU D 2 31 ? 23.126 -30.723 -37.167 1.00 41.92 32 LEU C CA 1
ATOM 3510 C C . LEU D 2 31 ? 23.908 -31.422 -38.270 1.00 42.25 32 LEU C C 1
ATOM 3511 O O . LEU D 2 31 ? 24.520 -30.759 -39.105 1.00 40.99 32 LEU C O 1
ATOM 3516 N N . CYS D 2 32 ? 23.929 -32.752 -38.224 1.00 43.52 33 CYS C N 1
ATOM 3517 C CA . CYS D 2 32 ? 24.489 -33.581 -39.288 1.00 46.87 33 CYS C CA 1
ATOM 3518 C C . CYS D 2 32 ? 23.398 -34.241 -40.117 1.00 47.21 33 CYS C C 1
ATOM 3519 O O . CYS D 2 32 ? 23.517 -34.347 -41.342 1.00 48.09 33 CYS C O 1
ATOM 3522 N N . LEU D 2 33 ? 22.357 -34.726 -39.440 1.00 45.30 34 LEU C N 1
ATOM 3523 C CA . LEU D 2 33 ? 21.298 -35.489 -40.085 1.00 46.36 34 LEU C CA 1
ATOM 3524 C C . LEU D 2 33 ? 19.956 -35.171 -39.463 1.00 45.95 34 LEU C C 1
ATOM 3525 O O . LEU D 2 33 ? 19.854 -34.937 -38.244 1.00 46.07 34 LEU C O 1
ATOM 3530 N N . TYR D 2 34 ? 18.932 -35.147 -40.312 1.00 46.38 35 TYR C N 1
ATOM 3531 C CA . TYR D 2 34 ? 17.545 -35.034 -39.870 1.00 46.42 35 TYR C CA 1
ATOM 3532 C C . TYR D 2 34 ? 16.658 -35.936 -40.718 1.00 47.91 35 TYR C C 1
ATOM 3533 O O . TYR D 2 34 ? 16.468 -35.702 -41.910 1.00 46.79 35 TYR C O 1
ATOM 3542 N N . ASP D 2 35 ? 16.120 -36.961 -40.062 1.00 50.04 36 ASP C N 1
ATOM 3543 C CA . ASP D 2 35 ? 15.264 -37.968 -40.669 1.00 54.20 36 ASP C CA 1
ATOM 3544 C C . ASP D 2 35 ? 13.833 -37.640 -40.257 1.00 56.34 36 ASP C C 1
ATOM 3545 O O . ASP D 2 35 ? 13.433 -37.842 -39.102 1.00 55.62 36 ASP C O 1
ATOM 3550 N N . MET D 2 36 ? 13.061 -37.119 -41.202 1.00 58.13 37 MET C N 1
ATOM 3551 C CA . MET D 2 36 ? 11.694 -36.714 -40.895 1.00 59.62 37 MET C CA 1
ATOM 3552 C C . MET D 2 36 ? 10.743 -37.862 -40.607 1.00 62.92 37 MET C C 1
ATOM 3553 O O . MET D 2 36 ? 9.822 -37.695 -39.828 1.00 66.47 37 MET C O 1
ATOM 3558 N N . ILE D 2 37 ? 10.981 -39.024 -41.205 1.00 64.66 38 ILE C N 1
ATOM 3559 C CA . ILE D 2 37 ? 10.139 -40.195 -40.964 1.00 67.84 38 ILE C CA 1
ATOM 3560 C C . ILE D 2 37 ? 10.214 -40.598 -39.498 1.00 68.33 38 ILE C C 1
ATOM 3561 O O . ILE D 2 37 ? 9.192 -40.823 -38.850 1.00 68.77 38 ILE C O 1
ATOM 3566 N N . GLN D 2 38 ? 11.437 -40.658 -38.986 1.00 67.66 39 GLN C N 1
ATOM 3567 C CA . GLN D 2 38 ? 11.703 -41.058 -37.617 1.00 67.60 39 GLN C CA 1
ATOM 3568 C C . GLN D 2 38 ? 11.617 -39.889 -36.622 1.00 63.68 39 GLN C C 1
ATOM 3569 O O . GLN D 2 38 ? 11.720 -40.099 -35.411 1.00 63.02 39 GLN C O 1
ATOM 3575 N N . SER D 2 39 ? 11.403 -38.672 -37.131 1.00 60.01 40 SER C N 1
ATOM 3576 C CA . SER D 2 39 ? 11.486 -37.454 -36.326 1.00 57.50 40 SER C CA 1
ATOM 3577 C C . SER D 2 39 ? 12.767 -37.441 -35.492 1.00 55.25 40 SER C C 1
ATOM 3578 O O . SER D 2 39 ? 12.728 -37.278 -34.275 1.00 54.84 40 SER C O 1
ATOM 3581 N N . ARG D 2 40 ? 13.900 -37.639 -36.148 1.00 53.78 41 ARG C N 1
ATOM 3582 C CA . ARG D 2 40 ? 15.148 -37.746 -35.435 1.00 53.87 41 ARG C CA 1
ATOM 3583 C C . ARG D 2 40 ? 16.205 -36.870 -36.055 1.00 51.13 41 ARG C C 1
ATOM 3584 O O . ARG D 2 40 ? 16.383 -36.850 -37.277 1.00 50.86 41 ARG C O 1
ATOM 3592 N N . VAL D 2 41 ? 16.890 -36.154 -35.175 1.00 45.77 42 VAL C N 1
ATOM 3593 C CA . VAL D 2 41 ? 18.055 -35.374 -35.505 1.00 44.93 42 VAL C CA 1
ATOM 3594 C C . VAL D 2 41 ? 19.325 -35.932 -34.852 1.00 44.63 42 VAL C C 1
ATOM 3595 O O . VAL D 2 41 ? 19.318 -36.335 -33.677 1.00 43.77 42 VAL C O 1
ATOM 3599 N N . THR D 2 42 ? 20.402 -35.960 -35.634 1.00 44.32 43 THR C N 1
ATOM 3600 C CA . THR D 2 42 ? 21.738 -36.220 -35.112 1.00 45.33 43 THR C CA 1
ATOM 3601 C C . THR D 2 42 ? 22.522 -34.906 -35.020 1.00 43.87 43 THR C C 1
ATOM 3602 O O . THR D 2 42 ? 22.783 -34.243 -36.038 1.00 42.47 43 THR C O 1
ATOM 3606 N N . LEU D 2 43 ? 22.866 -34.524 -33.793 1.00 44.36 44 LEU C N 1
ATOM 3607 C CA . LEU D 2 43 ? 23.766 -33.388 -33.536 1.00 44.10 44 LEU C CA 1
ATOM 3608 C C . LEU D 2 43 ? 25.178 -33.897 -33.250 1.00 46.31 44 LEU C C 1
ATOM 3609 O O . LEU D 2 43 ? 25.344 -34.901 -32.560 1.00 48.33 44 LEU C O 1
ATOM 3614 N N . MET D 2 44 ? 26.193 -33.214 -33.770 1.00 47.11 45 MET C N 1
ATOM 3615 C CA . MET D 2 44 ? 27.575 -33.599 -33.471 1.00 51.34 45 MET C CA 1
ATOM 3616 C C . MET D 2 44 ? 28.342 -32.439 -32.872 1.00 49.05 45 MET C C 1
ATOM 3617 O O . MET D 2 44 ? 28.152 -31.287 -33.260 1.00 50.25 45 MET C O 1
ATOM 3622 N N . ALA D 2 45 ? 29.196 -32.755 -31.907 1.00 49.53 46 ALA C N 1
ATOM 3623 C CA . ALA D 2 45 ? 30.076 -31.764 -31.305 1.00 48.97 46 ALA C CA 1
ATOM 3624 C C . ALA D 2 45 ? 31.525 -32.225 -31.304 1.00 52.10 46 ALA C C 1
ATOM 3625 O O . ALA D 2 45 ? 31.862 -33.353 -30.892 1.00 49.41 46 ALA C O 1
ATOM 3627 N N . GLN D 2 46 ? 32.358 -31.325 -31.817 1.00 55.45 47 GLN C N 1
ATOM 3628 C CA . GLN D 2 46 ? 33.806 -31.452 -31.844 1.00 60.44 47 GLN C CA 1
ATOM 3629 C C . GLN D 2 46 ? 34.372 -31.265 -30.421 1.00 61.65 47 GLN C C 1
ATOM 3630 O O . GLN D 2 46 ? 34.192 -30.218 -29.796 1.00 58.48 47 GLN C O 1
ATOM 3636 N N . HIS D 2 47 ? 35.003 -32.293 -29.871 1.00 63.02 48 HIS C N 1
ATOM 3637 C CA . HIS D 2 47 ? 35.781 -32.077 -28.661 1.00 66.60 48 HIS C CA 1
ATOM 3638 C C . HIS D 2 47 ? 37.135 -32.674 -28.884 1.00 73.25 48 HIS C C 1
ATOM 3639 O O . HIS D 2 47 ? 37.534 -33.644 -28.222 1.00 73.54 48 HIS C O 1
ATOM 3646 N N . GLY D 2 48 ? 37.832 -32.054 -29.845 1.00 78.64 49 GLY C N 1
ATOM 3647 C CA . GLY D 2 48 ? 39.048 -32.557 -30.485 1.00 82.58 49 GLY C CA 1
ATOM 3648 C C . GLY D 2 48 ? 40.056 -33.220 -29.575 1.00 86.89 49 GLY C C 1
ATOM 3649 O O . GLY D 2 48 ? 40.310 -32.733 -28.474 1.00 90.45 49 GLY C O 1
ATOM 3650 N N . SER D 2 49 ? 40.646 -34.322 -30.032 1.00 91.93 50 SER C N 1
ATOM 3651 C CA . SER D 2 49 ? 40.404 -34.865 -31.372 1.00 93.03 50 SER C CA 1
ATOM 3652 C C . SER D 2 49 ? 39.356 -35.975 -31.366 1.00 92.02 50 SER C C 1
ATOM 3653 O O . SER D 2 49 ? 39.660 -37.137 -31.651 1.00 95.48 50 SER C O 1
ATOM 3656 N N . ASP D 2 50 ? 38.121 -35.609 -31.045 1.00 87.12 51 ASP C N 1
ATOM 3657 C CA . ASP D 2 50 ? 37.047 -36.585 -30.892 1.00 85.97 51 ASP C CA 1
ATOM 3658 C C . ASP D 2 50 ? 35.696 -35.991 -31.292 1.00 78.69 51 ASP C C 1
ATOM 3659 O O . ASP D 2 50 ? 35.435 -34.808 -31.074 1.00 73.06 51 ASP C O 1
ATOM 3664 N N . GLN D 2 51 ? 34.845 -36.825 -31.878 1.00 76.50 52 GLN C N 1
ATOM 3665 C CA . GLN D 2 51 ? 33.541 -36.394 -32.361 1.00 73.11 52 GLN C CA 1
ATOM 3666 C C . GLN D 2 51 ? 32.463 -37.010 -31.471 1.00 68.45 52 GLN C C 1
ATOM 3667 O O . GLN D 2 51 ? 32.538 -38.192 -31.141 1.00 68.80 52 GLN C O 1
ATOM 3673 N N . HIS D 2 52 ? 31.485 -36.199 -31.063 1.00 61.99 53 HIS C N 1
ATOM 3674 C CA . HIS D 2 52 ? 30.494 -36.612 -30.057 1.00 59.80 53 HIS C CA 1
ATOM 3675 C C . HIS D 2 52 ? 29.072 -36.419 -30.493 1.00 56.89 53 HIS C C 1
ATOM 3676 O O . HIS D 2 52 ? 28.640 -35.296 -30.779 1.00 53.50 53 HIS C O 1
ATOM 3683 N N . GLN D 2 53 ? 28.333 -37.525 -30.508 1.00 55.82 54 GLN C N 1
ATOM 3684 C CA . GLN D 2 53 ? 26.957 -37.573 -30.998 1.00 53.75 54 GLN C CA 1
ATOM 3685 C C . GLN D 2 53 ? 25.910 -37.339 -29.910 1.00 52.34 54 GLN C C 1
ATOM 3686 O O . GLN D 2 53 ? 26.017 -37.892 -28.824 1.00 55.82 54 GLN C O 1
ATOM 3692 N N . VAL D 2 54 ? 24.904 -36.522 -30.222 1.00 48.92 55 VAL C N 1
ATOM 3693 C CA . VAL D 2 54 ? 23.703 -36.357 -29.403 1.00 47.20 55 VAL C CA 1
ATOM 3694 C C . VAL D 2 54 ? 22.459 -36.507 -30.291 1.00 47.66 55 VAL C C 1
ATOM 3695 O O . VAL D 2 54 ? 22.209 -35.667 -31.183 1.00 46.38 55 VAL C O 1
ATOM 3699 N N . LEU D 2 55 ? 21.689 -37.570 -30.042 1.00 46.63 56 LEU C N 1
ATOM 3700 C CA . LEU D 2 55 ? 20.412 -37.793 -30.709 1.00 46.03 56 LEU C CA 1
ATOM 3701 C C . LEU D 2 55 ? 19.231 -37.022 -30.093 1.00 44.61 56 LEU C C 1
ATOM 3702 O O . LEU D 2 55 ? 19.098 -36.906 -28.847 1.00 42.75 56 LEU C O 1
ATOM 3707 N N . VAL D 2 56 ? 18.357 -36.537 -30.978 1.00 42.74 57 VAL C N 1
ATOM 3708 C CA . VAL D 2 56 ? 17.224 -35.692 -30.607 1.00 43.01 57 VAL C CA 1
ATOM 3709 C C . VAL D 2 56 ? 15.961 -36.168 -31.320 1.00 44.65 57 VAL C C 1
ATOM 3710 O O . VAL D 2 56 ? 15.919 -36.265 -32.556 1.00 44.68 57 VAL C O 1
ATOM 3714 N N . CYS D 2 57 ? 14.928 -36.460 -30.537 1.00 45.59 58 CYS C N 1
ATOM 3715 C CA . CYS D 2 57 ? 13.607 -36.726 -31.079 1.00 47.58 58 CYS C CA 1
ATOM 3716 C C . CYS D 2 57 ? 12.897 -35.386 -31.264 1.00 47.28 58 CYS C C 1
ATOM 3717 O O . CYS D 2 57 ? 12.880 -34.556 -30.354 1.00 47.40 58 CYS C O 1
ATOM 3720 N N . THR D 2 58 ? 12.354 -35.154 -32.458 1.00 48.02 59 THR C N 1
ATOM 3721 C CA . THR D 2 58 ? 11.820 -33.837 -32.808 1.00 46.68 59 THR C CA 1
ATOM 3722 C C . THR D 2 58 ? 10.299 -33.781 -32.930 1.00 47.92 59 THR C C 1
ATOM 3723 O O . THR D 2 58 ? 9.764 -32.829 -33.490 1.00 47.84 59 THR C O 1
ATOM 3727 N N . LYS D 2 59 ? 9.603 -34.785 -32.414 1.00 50.45 60 LYS C N 1
ATOM 3728 C CA . LYS D 2 59 ? 8.140 -34.849 -32.556 1.00 54.35 60 LYS C CA 1
ATOM 3729 C C . LYS D 2 59 ? 7.386 -33.603 -32.071 1.00 53.14 60 LYS C C 1
ATOM 3730 O O . LYS D 2 59 ? 6.375 -33.240 -32.664 1.00 54.75 60 LYS C O 1
ATOM 3736 N N . LEU D 2 60 ? 7.872 -32.961 -31.011 1.00 50.60 61 LEU C N 1
ATOM 3737 C CA . LEU D 2 60 ? 7.185 -31.788 -30.447 1.00 51.03 61 LEU C CA 1
ATOM 3738 C C . LEU D 2 60 ? 7.667 -30.446 -30.999 1.00 49.89 61 LEU C C 1
ATOM 3739 O O . LEU D 2 60 ? 7.096 -29.402 -30.682 1.00 49.72 61 LEU C O 1
ATOM 3744 N N . VAL D 2 61 ? 8.703 -30.458 -31.833 1.00 48.78 62 VAL C N 1
ATOM 3745 C CA . VAL D 2 61 ? 9.342 -29.195 -32.218 1.00 47.51 62 VAL C CA 1
ATOM 3746 C C . VAL D 2 61 ? 9.295 -28.897 -33.717 1.00 48.97 62 VAL C C 1
ATOM 3747 O O . VAL D 2 61 ? 9.914 -27.947 -34.194 1.00 48.71 62 VAL C O 1
ATOM 3751 N N . GLU D 2 62 ? 8.541 -29.704 -34.451 1.00 50.43 63 GLU C N 1
ATOM 3752 C CA . GLU D 2 62 ? 8.421 -29.563 -35.901 1.00 51.35 63 GLU C CA 1
ATOM 3753 C C . GLU D 2 62 ? 7.246 -28.635 -36.224 1.00 53.36 63 GLU C C 1
ATOM 3754 O O . GLU D 2 62 ? 6.257 -28.626 -35.498 1.00 55.14 63 GLU C O 1
ATOM 3760 N N . PRO D 2 63 ? 7.367 -27.809 -37.281 1.00 54.15 64 PRO C N 1
ATOM 3761 C CA . PRO D 2 63 ? 8.522 -27.668 -38.181 1.00 51.79 64 PRO C CA 1
ATOM 3762 C C . PRO D 2 63 ? 9.606 -26.748 -37.640 1.00 50.80 64 PRO C C 1
ATOM 3763 O O . PRO D 2 63 ? 9.324 -25.829 -36.877 1.00 50.12 64 PRO C O 1
ATOM 3767 N N . PHE D 2 64 ? 10.846 -26.994 -38.045 1.00 48.48 65 PHE C N 1
ATOM 3768 C CA . PHE D 2 64 ? 11.947 -26.138 -37.644 1.00 46.37 65 PHE C CA 1
ATOM 3769 C C . PHE D 2 64 ? 12.946 -26.004 -38.786 1.00 46.09 65 PHE C C 1
ATOM 3770 O O . PHE D 2 64 ? 12.991 -26.842 -39.697 1.00 48.66 65 PHE C O 1
ATOM 3778 N N . HIS D 2 65 ? 13.754 -24.956 -38.712 1.00 44.24 66 HIS C N 1
ATOM 3779 C CA . HIS D 2 65 ? 14.782 -24.679 -39.693 1.00 43.96 66 HIS C CA 1
ATOM 3780 C C . HIS D 2 65 ? 15.913 -25.679 -39.582 1.00 44.37 66 HIS C C 1
ATOM 3781 O O . HIS D 2 65 ? 16.712 -25.641 -38.632 1.00 42.73 66 HIS C O 1
ATOM 3788 N N . ALA D 2 66 ? 15.986 -26.594 -40.552 1.00 44.23 67 ALA C N 1
ATOM 3789 C CA . ALA D 2 66 ? 16.927 -27.700 -40.477 1.00 43.34 67 ALA C CA 1
ATOM 3790 C C . ALA D 2 66 ? 18.104 -27.498 -41.421 1.00 43.70 67 ALA C C 1
ATOM 3791 O O . ALA D 2 66 ? 17.985 -27.745 -42.633 1.00 44.75 67 ALA C O 1
ATOM 3793 N N . GLN D 2 67 ? 19.243 -27.090 -40.852 1.00 42.10 68 GLN C N 1
ATOM 3794 C CA . GLN D 2 67 ? 20.448 -26.760 -41.614 1.00 42.43 68 GLN C CA 1
ATOM 3795 C C . GLN D 2 67 ? 21.684 -27.588 -41.181 1.00 41.65 68 GLN C C 1
ATOM 3796 O O . GLN D 2 67 ? 22.067 -27.577 -39.997 1.00 39.40 68 GLN C O 1
ATOM 3802 N N . VAL D 2 68 ? 22.284 -28.323 -42.132 1.00 41.37 69 VAL C N 1
ATOM 3803 C CA . VAL D 2 68 ? 23.532 -29.043 -41.874 1.00 41.29 69 VAL C CA 1
ATOM 3804 C C . VAL D 2 68 ? 24.631 -28.050 -41.508 1.00 41.46 69 VAL C C 1
ATOM 3805 O O . VAL D 2 68 ? 24.776 -27.006 -42.155 1.00 42.16 69 VAL C O 1
ATOM 3809 N N . GLY D 2 69 ? 25.385 -28.360 -40.451 1.00 40.80 70 GLY C N 1
ATOM 3810 C CA . GLY D 2 69 ? 26.555 -27.560 -40.077 1.00 41.77 70 GLY C CA 1
ATOM 3811 C C . GLY D 2 69 ? 26.208 -26.406 -39.141 1.00 41.58 70 GLY C C 1
ATOM 3812 O O . GLY D 2 69 ? 27.099 -25.800 -38.565 1.00 42.77 70 GLY C O 1
ATOM 3813 N N . SER D 2 70 ? 24.922 -26.095 -38.980 1.00 41.04 71 SER C N 1
ATOM 3814 C CA . SER D 2 70 ? 24.502 -25.084 -37.995 1.00 40.41 71 SER C CA 1
ATOM 3815 C C . SER D 2 70 ? 24.446 -25.628 -36.584 1.00 38.21 71 SER C C 1
ATOM 3816 O O . SER D 2 70 ? 24.113 -26.800 -36.371 1.00 37.70 71 SER C O 1
ATOM 3819 N N . LEU D 2 71 ? 24.771 -24.763 -35.632 1.00 36.79 72 LEU C N 1
ATOM 3820 C CA . LEU D 2 71 ? 24.612 -25.042 -34.208 1.00 36.79 72 LEU C CA 1
ATOM 3821 C C . LEU D 2 71 ? 23.161 -24.911 -33.799 1.00 34.55 72 LEU C C 1
ATOM 3822 O O . LEU D 2 71 ? 22.431 -24.026 -34.300 1.00 34.69 72 LEU C O 1
ATOM 3827 N N . TYR D 2 72 ? 22.787 -25.769 -32.851 1.00 33.46 73 TYR C N 1
ATOM 3828 C CA . TYR D 2 72 ? 21.450 -25.860 -32.284 1.00 33.47 73 TYR C CA 1
ATOM 3829 C C . TYR D 2 72 ? 21.573 -25.937 -30.781 1.00 33.55 73 TYR C C 1
ATOM 3830 O O . TYR D 2 72 ? 22.535 -26.496 -30.266 1.00 34.47 73 TYR C O 1
ATOM 3839 N N . ILE D 2 73 ? 20.619 -25.337 -30.076 1.00 34.14 74 ILE C N 1
ATOM 3840 C CA . ILE D 2 73 ? 20.458 -25.593 -28.656 1.00 36.11 74 ILE C CA 1
ATOM 3841 C C . ILE D 2 73 ? 19.171 -26.390 -28.422 1.00 34.98 74 ILE C C 1
ATOM 3842 O O . ILE D 2 73 ? 18.095 -25.954 -28.801 1.00 34.55 74 ILE C O 1
ATOM 3847 N N . VAL D 2 74 ? 19.290 -27.612 -27.887 1.00 36.11 75 VAL C N 1
ATOM 3848 C CA . VAL D 2 74 ? 18.100 -28.398 -27.547 1.00 33.87 75 VAL C CA 1
ATOM 3849 C C . VAL D 2 74 ? 17.757 -28.290 -26.038 1.00 34.99 75 VAL C C 1
ATOM 3850 O O . VAL D 2 74 ? 18.639 -28.264 -25.178 1.00 35.83 75 VAL C O 1
ATOM 3854 N N . LEU D 2 75 ? 16.474 -28.185 -25.727 1.00 36.08 76 LEU C N 1
ATOM 3855 C CA . LEU D 2 75 ? 15.985 -28.270 -24.356 1.00 37.42 76 LEU C CA 1
ATOM 3856 C C . LEU D 2 75 ? 14.983 -29.418 -24.279 1.00 37.94 76 LEU C C 1
ATOM 3857 O O . LEU D 2 75 ? 13.999 -29.434 -25.015 1.00 36.26 76 LEU C O 1
ATOM 3862 N N . GLY D 2 76 ? 15.233 -30.355 -23.373 1.00 39.69 77 GLY C N 1
ATOM 3863 C CA . GLY D 2 76 ? 14.373 -31.539 -23.274 1.00 41.91 77 GLY C CA 1
ATOM 3864 C C . GLY D 2 76 ? 14.810 -32.534 -22.222 1.00 44.63 77 GLY C C 1
ATOM 3865 O O . GLY D 2 76 ? 15.632 -32.220 -21.360 1.00 46.14 77 GLY C O 1
ATOM 3866 N N . GLU D 2 77 ? 14.254 -33.741 -22.308 1.00 45.68 78 GLU C N 1
ATOM 3867 C CA . GLU D 2 77 ? 14.492 -34.823 -21.357 1.00 48.53 78 GLU C CA 1
ATOM 3868 C C . GLU D 2 77 ? 15.363 -35.901 -21.988 1.00 47.36 78 GLU C C 1
ATOM 3869 O O . GLU D 2 77 ? 15.120 -36.301 -23.120 1.00 47.99 78 GLU C O 1
ATOM 3875 N N . LEU D 2 78 ? 16.387 -36.345 -21.267 1.00 48.17 79 LEU C N 1
ATOM 3876 C CA . LEU D 2 78 ? 17.254 -37.406 -21.742 1.00 53.90 79 LEU C CA 1
ATOM 3877 C C . LEU D 2 78 ? 16.554 -38.726 -21.425 1.00 57.95 79 LEU C C 1
ATOM 3878 O O . LEU D 2 78 ? 16.075 -38.933 -20.302 1.00 60.04 79 LEU C O 1
ATOM 3883 N N . GLN D 2 79 ? 16.482 -39.615 -22.404 1.00 65.32 80 GLN C N 1
ATOM 3884 C CA . GLN D 2 79 ? 15.623 -40.789 -22.283 1.00 69.84 80 GLN C CA 1
ATOM 3885 C C . GLN D 2 79 ? 16.309 -42.071 -22.725 1.00 77.05 80 GLN C C 1
ATOM 3886 O O . GLN D 2 79 ? 16.924 -42.106 -23.792 1.00 77.18 80 GLN C O 1
ATOM 3892 N N . HIS D 2 80 ? 16.194 -43.118 -21.907 1.00 79.20 81 HIS C N 1
ATOM 3893 C CA . HIS D 2 80 ? 16.761 -44.428 -22.231 1.00 86.81 81 HIS C CA 1
ATOM 3894 C C . HIS D 2 80 ? 16.036 -45.009 -23.404 1.00 88.90 81 HIS C C 1
ATOM 3895 O O . HIS D 2 80 ? 14.807 -45.038 -23.432 1.00 88.13 81 HIS C O 1
ATOM 3902 N N . GLN D 2 81 ? 16.791 -45.450 -24.400 1.00 94.69 82 GLN C N 1
ATOM 3903 C CA . GLN D 2 81 ? 16.202 -46.088 -25.566 1.00 102.46 82 GLN C CA 1
ATOM 3904 C C . GLN D 2 81 ? 16.387 -47.587 -25.447 1.00 108.92 82 GLN C C 1
ATOM 3905 O O . GLN D 2 81 ? 17.428 -48.046 -24.978 1.00 107.35 82 GLN C O 1
ATOM 3911 N N . GLN D 2 82 ? 15.370 -48.343 -25.854 1.00 116.63 83 GLN C N 1
ATOM 3912 C CA . GLN D 2 82 ? 15.474 -49.796 -25.922 1.00 127.33 83 GLN C CA 1
ATOM 3913 C C . GLN D 2 82 ? 16.200 -50.166 -27.219 1.00 128.40 83 GLN C C 1
ATOM 3914 O O . GLN D 2 82 ? 15.672 -49.937 -28.310 1.00 129.06 83 GLN C O 1
ATOM 3920 N N . ASP D 2 83 ? 17.427 -50.682 -27.114 1.00 130.05 84 ASP C N 1
ATOM 3921 C CA . ASP D 2 83 ? 18.157 -50.798 -25.849 1.00 129.66 84 ASP C CA 1
ATOM 3922 C C . ASP D 2 83 ? 19.580 -50.262 -26.030 1.00 126.67 84 ASP C C 1
ATOM 3923 O O . ASP D 2 83 ? 20.384 -50.862 -26.750 1.00 129.64 84 ASP C O 1
ATOM 3928 N N . ARG D 2 84 ? 19.859 -49.132 -25.364 1.00 122.07 85 ARG C N 1
ATOM 3929 C CA . ARG D 2 84 ? 21.103 -48.326 -25.470 1.00 114.49 85 ARG C CA 1
ATOM 3930 C C . ARG D 2 84 ? 20.956 -47.173 -26.475 1.00 106.08 85 ARG C C 1
ATOM 3931 O O . ARG D 2 84 ? 20.082 -47.196 -27.350 1.00 105.52 85 ARG C O 1
ATOM 3939 N N . GLY D 2 85 ? 21.814 -46.167 -26.328 1.00 98.55 86 GLY C N 1
ATOM 3940 C CA . GLY D 2 85 ? 21.775 -44.982 -27.174 1.00 88.80 86 GLY C CA 1
ATOM 3941 C C . GLY D 2 85 ? 20.651 -44.047 -26.768 1.00 82.60 86 GLY C C 1
ATOM 3942 O O . GLY D 2 85 ? 19.646 -43.932 -27.473 1.00 83.13 86 GLY C O 1
ATOM 3943 N N . SER D 2 86 ? 20.824 -43.378 -25.629 1.00 76.41 87 SER C N 1
ATOM 3944 C CA . SER D 2 86 ? 19.840 -42.418 -25.127 1.00 70.15 87 SER C CA 1
ATOM 3945 C C . SER D 2 86 ? 19.491 -41.331 -26.156 1.00 64.80 87 SER C C 1
ATOM 3946 O O . SER D 2 86 ? 20.286 -41.036 -27.051 1.00 64.27 87 SER C O 1
ATOM 3949 N N . VAL D 2 87 ? 18.287 -40.771 -26.039 1.00 61.36 88 VAL C N 1
ATOM 3950 C CA . VAL D 2 87 ? 17.796 -39.728 -26.947 1.00 55.85 88 VAL C CA 1
ATOM 3951 C C . VAL D 2 87 ? 17.222 -38.568 -26.136 1.00 52.29 88 VAL C C 1
ATOM 3952 O O . VAL D 2 87 ? 16.572 -38.781 -25.117 1.00 52.14 88 VAL C O 1
ATOM 3956 N N . VAL D 2 88 ? 17.473 -37.341 -26.579 1.00 47.19 89 VAL C N 1
ATOM 3957 C CA . VAL D 2 88 ? 16.827 -36.177 -25.963 1.00 45.95 89 VAL C CA 1
ATOM 3958 C C . VAL D 2 88 ? 15.456 -36.003 -26.605 1.00 46.47 89 VAL C C 1
ATOM 3959 O O . VAL D 2 88 ? 15.369 -35.737 -27.808 1.00 47.31 89 VAL C O 1
ATOM 3963 N N . LYS D 2 89 ? 14.393 -36.149 -25.818 1.00 46.19 90 LYS C N 1
ATOM 3964 C CA . LYS D 2 89 ? 13.075 -35.724 -26.262 1.00 46.84 90 LYS C CA 1
ATOM 3965 C C . LYS D 2 89 ? 12.962 -34.188 -26.128 1.00 44.33 90 LYS C C 1
ATOM 3966 O O . LYS D 2 89 ? 12.856 -33.647 -25.020 1.00 43.06 90 LYS C O 1
ATOM 3972 N N . ALA D 2 90 ? 12.997 -33.499 -27.267 1.00 42.49 91 ALA C N 1
ATOM 3973 C CA . ALA D 2 90 ? 13.053 -32.039 -27.289 1.00 39.81 91 ALA C CA 1
ATOM 3974 C C . ALA D 2 90 ? 11.696 -31.437 -26.977 1.00 40.28 91 ALA C C 1
ATOM 3975 O O . ALA D 2 90 ? 10.681 -31.879 -27.516 1.00 40.62 91 ALA C O 1
ATOM 3977 N N . ARG D 2 91 ? 11.682 -30.423 -26.114 1.00 39.37 92 ARG C N 1
ATOM 3978 C CA . ARG D 2 91 ? 10.522 -29.546 -25.969 1.00 41.45 92 ARG C CA 1
ATOM 3979 C C . ARG D 2 91 ? 10.800 -28.197 -26.663 1.00 40.14 92 ARG C C 1
ATOM 3980 O O . ARG D 2 91 ? 9.888 -27.466 -27.073 1.00 39.96 92 ARG C O 1
ATOM 3988 N N . VAL D 2 92 ? 12.081 -27.904 -26.841 1.00 39.36 93 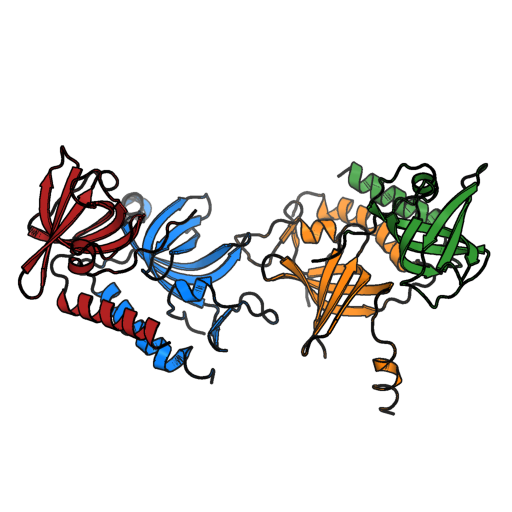VAL C N 1
ATOM 3989 C CA . VAL D 2 92 ? 12.526 -26.749 -27.600 1.00 37.77 93 VAL C CA 1
ATOM 3990 C C . VAL D 2 92 ? 13.776 -27.113 -28.401 1.00 37.36 93 VAL C C 1
ATOM 3991 O O . VAL D 2 92 ? 14.670 -27.801 -27.911 1.00 36.65 93 VAL C O 1
ATOM 3995 N N . LEU D 2 93 ? 13.832 -26.663 -29.647 1.00 37.67 94 LEU C N 1
ATOM 3996 C CA . LEU D 2 93 ? 15.022 -26.885 -30.451 1.00 36.94 94 LEU C CA 1
ATOM 3997 C C . LEU D 2 93 ? 15.252 -25.635 -31.230 1.00 35.74 94 LEU C C 1
ATOM 3998 O O . LEU D 2 93 ? 14.442 -25.310 -32.078 1.00 35.41 94 LEU C O 1
ATOM 4003 N N . THR D 2 94 ? 16.354 -24.941 -30.951 1.00 37.30 95 THR C N 1
ATOM 4004 C CA . THR D 2 94 ? 16.588 -23.634 -31.545 1.00 37.99 95 THR C CA 1
ATOM 4005 C C . THR D 2 94 ? 17.852 -23.621 -32.386 1.00 38.13 95 THR C C 1
ATOM 4006 O O . THR D 2 94 ? 18.918 -24.045 -31.925 1.00 36.74 95 THR C O 1
ATOM 4010 N N . CYS D 2 95 ? 17.731 -23.115 -33.613 1.00 38.74 96 CYS C N 1
ATOM 4011 C CA . CYS D 2 95 ? 18.874 -22.941 -34.477 1.00 37.93 96 CYS C CA 1
ATOM 4012 C C . CYS D 2 95 ? 19.556 -21.654 -34.051 1.00 39.12 96 CYS C C 1
ATOM 4013 O O . CYS D 2 95 ? 18.939 -20.596 -34.038 1.00 37.21 96 CYS C O 1
ATOM 4016 N N . VAL D 2 96 ? 20.827 -21.742 -33.680 1.00 37.91 97 VAL C N 1
ATOM 4017 C CA . VAL D 2 96 ? 21.552 -20.549 -33.321 1.00 39.01 97 VAL C CA 1
ATOM 4018 C C . VAL D 2 96 ? 22.785 -20.376 -34.229 1.00 41.93 97 VAL C C 1
ATOM 4019 O O . VAL D 2 96 ? 23.841 -19.964 -33.765 1.00 44.48 97 VAL C O 1
ATOM 4023 N N . GLU D 2 97 ? 22.657 -20.682 -35.521 1.00 42.81 98 GLU C N 1
ATOM 4024 C CA . GLU D 2 97 ? 23.780 -20.499 -36.449 1.00 45.63 98 GLU C CA 1
ATOM 4025 C C . GLU D 2 97 ? 24.379 -19.107 -36.292 1.00 43.00 98 GLU C C 1
ATOM 4026 O O . GLU D 2 97 ? 23.660 -18.129 -36.305 1.00 42.68 98 GLU C O 1
ATOM 4032 N N . GLY D 2 98 ? 25.693 -19.038 -36.134 1.00 42.66 99 GLY C N 1
ATOM 4033 C CA . GLY D 2 98 ? 26.377 -17.765 -35.891 1.00 43.20 99 GLY C CA 1
ATOM 4034 C C . GLY D 2 98 ? 26.715 -17.531 -34.423 1.00 43.01 99 GLY C C 1
ATOM 4035 O O . GLY D 2 98 ? 27.387 -16.564 -34.083 1.00 42.33 99 GLY C O 1
ATOM 4036 N N . MET D 2 99 ? 26.244 -18.406 -33.536 1.00 39.43 100 MET C N 1
ATOM 4037 C CA . MET D 2 99 ? 26.554 -18.244 -32.114 1.00 38.58 100 MET C CA 1
ATOM 4038 C C . MET D 2 99 ? 28.079 -18.376 -31.851 1.00 39.16 100 MET C C 1
ATOM 4039 O O . MET D 2 99 ? 28.759 -19.172 -32.497 1.00 39.55 100 MET C O 1
ATOM 4044 N N . ASN D 2 100 ? 28.607 -17.579 -30.927 1.00 37.81 101 ASN C N 1
ATOM 4045 C CA . ASN D 2 100 ? 30.003 -17.715 -30.492 1.00 36.84 101 ASN C CA 1
ATOM 4046 C C . ASN D 2 100 ? 30.075 -18.872 -29.515 1.00 36.64 101 ASN C C 1
ATOM 4047 O O . ASN D 2 100 ? 29.814 -18.694 -28.323 1.00 36.24 101 ASN C O 1
ATOM 4052 N N . LEU D 2 101 ? 30.393 -20.063 -30.007 1.00 36.41 102 LEU C N 1
ATOM 4053 C CA . LEU D 2 101 ? 30.377 -21.237 -29.148 1.00 37.08 102 LEU C CA 1
ATOM 4054 C C . LEU D 2 101 ? 31.390 -21.230 -27.970 1.00 36.90 102 LEU C C 1
ATOM 4055 O O . LEU D 2 101 ? 31.028 -21.591 -26.859 1.00 37.43 102 LEU C O 1
ATOM 4060 N N . PRO D 2 102 ? 32.653 -20.832 -28.214 1.00 38.05 103 PRO C N 1
ATOM 4061 C CA . PRO D 2 102 ? 33.585 -20.706 -27.082 1.00 38.05 103 PRO C CA 1
ATOM 4062 C C . PRO D 2 102 ? 33.067 -19.783 -25.940 1.00 37.67 103 PRO C C 1
ATOM 4063 O O . PRO D 2 102 ? 33.270 -20.095 -24.746 1.00 36.39 103 PRO C O 1
ATOM 4067 N N . LEU D 2 103 ? 32.370 -18.701 -26.311 1.00 37.06 104 LEU C N 1
ATOM 4068 C CA . LEU D 2 103 ? 31.731 -17.794 -25.348 1.00 36.55 104 LEU C CA 1
ATOM 4069 C C . LEU D 2 103 ? 30.603 -18.437 -24.558 1.00 36.68 104 LEU C C 1
ATOM 4070 O O . LEU D 2 103 ? 30.503 -18.213 -23.338 1.00 36.93 104 LEU C O 1
ATOM 4075 N N . LEU D 2 104 ? 29.747 -19.206 -25.230 1.00 34.81 105 LEU C N 1
ATOM 4076 C CA . LEU D 2 104 ? 28.719 -19.982 -24.515 1.00 35.90 105 LEU C CA 1
ATOM 4077 C C . LEU D 2 104 ? 29.367 -20.980 -23.541 1.00 35.30 105 LEU C C 1
ATOM 4078 O O . LEU D 2 104 ? 29.007 -21.049 -22.356 1.00 33.76 105 LEU C O 1
ATOM 4083 N N . GLU D 2 105 ? 30.333 -21.735 -24.045 1.00 36.44 106 GLU C N 1
ATOM 4084 C CA . GLU D 2 105 ? 31.071 -22.662 -23.197 1.00 37.10 106 GLU C CA 1
ATOM 4085 C C . GLU D 2 105 ? 31.721 -21.993 -21.979 1.00 36.60 106 GLU C C 1
ATOM 4086 O O . GLU D 2 105 ? 31.712 -22.554 -20.893 1.00 36.16 106 GLU C O 1
ATOM 4092 N N . GLN D 2 106 ? 32.254 -20.787 -22.155 1.00 36.85 107 GLN C N 1
ATOM 4093 C CA . GLN D 2 106 ? 32.759 -20.030 -21.027 1.00 36.81 107 GLN C CA 1
ATOM 4094 C C . GLN D 2 106 ? 31.647 -19.605 -20.078 1.00 34.46 107 GLN C C 1
ATOM 4095 O O . GLN D 2 106 ? 31.832 -19.654 -18.867 1.00 34.30 107 GLN C O 1
ATOM 4101 N N . ALA D 2 107 ? 30.519 -19.160 -20.629 1.00 33.19 108 ALA C N 1
ATOM 4102 C CA . ALA D 2 107 ? 29.332 -18.814 -19.825 1.00 32.23 108 ALA C CA 1
ATOM 4103 C C . ALA D 2 107 ? 28.885 -19.963 -18.953 1.00 32.57 108 ALA C C 1
ATOM 4104 O O . ALA D 2 107 ? 28.584 -19.778 -17.790 1.00 33.35 108 ALA C O 1
ATOM 4106 N N . ILE D 2 108 ? 28.834 -21.161 -19.526 1.00 32.91 109 ILE C N 1
ATOM 4107 C CA . ILE D 2 108 ? 28.372 -22.324 -18.789 1.00 33.00 109 ILE C CA 1
ATOM 4108 C C . ILE D 2 108 ? 29.342 -22.699 -17.660 1.00 36.13 109 ILE C C 1
ATOM 4109 O O . ILE D 2 108 ? 28.906 -23.001 -16.539 1.00 36.69 109 ILE C O 1
ATOM 4114 N N . ARG D 2 109 ? 30.644 -22.652 -17.962 1.00 38.44 110 ARG C N 1
ATOM 4115 C CA . ARG D 2 109 ? 31.708 -22.932 -16.985 1.00 40.27 110 ARG C CA 1
ATOM 4116 C C . ARG D 2 109 ? 31.636 -21.939 -15.841 1.00 38.16 110 ARG C C 1
ATOM 4117 O O . ARG D 2 109 ? 31.695 -22.322 -14.672 1.00 36.66 110 ARG C O 1
ATOM 4125 N N . GLU D 2 110 ? 31.501 -20.654 -16.170 1.00 38.76 111 GLU C N 1
ATOM 4126 C CA . GLU D 2 110 ? 31.466 -19.631 -15.129 1.00 38.97 111 GLU C CA 1
ATOM 4127 C C . GLU D 2 110 ? 30.233 -19.797 -14.230 1.00 37.44 111 GLU C C 1
ATOM 4128 O O . GLU D 2 110 ? 30.318 -19.598 -13.012 1.00 36.21 111 GLU C O 1
ATOM 4134 N N . GLN D 2 111 ? 29.100 -20.168 -14.832 1.00 36.23 112 GLN C N 1
ATOM 4135 C CA . GLN D 2 111 ? 27.883 -20.426 -14.081 1.00 35.90 112 GLN C CA 1
ATOM 4136 C C . GLN D 2 111 ? 28.092 -21.578 -13.090 1.00 36.46 112 GLN C C 1
ATOM 4137 O O . GLN D 2 111 ? 27.799 -21.430 -11.892 1.00 34.86 112 GLN C O 1
ATOM 4143 N N . ARG D 2 112 ? 28.624 -22.704 -13.589 1.00 36.26 113 ARG C N 1
ATOM 4144 C CA . ARG D 2 112 ? 28.926 -23.860 -12.751 1.00 37.87 113 ARG C CA 1
ATOM 4145 C C . ARG D 2 112 ? 29.889 -23.547 -11.620 1.00 39.25 113 ARG C C 1
ATOM 4146 O O . ARG D 2 112 ? 29.667 -23.954 -10.473 1.00 39.41 113 ARG C O 1
ATOM 4154 N N . LEU D 2 113 ? 30.976 -22.850 -11.955 1.00 40.65 114 LEU C N 1
ATOM 4155 C CA . LEU D 2 113 ? 31.979 -22.507 -10.961 1.00 41.85 114 LEU C CA 1
ATOM 4156 C C . LEU D 2 113 ? 31.397 -21.583 -9.907 1.00 41.82 114 LEU C C 1
ATOM 4157 O O . LEU D 2 113 ? 31.690 -21.747 -8.710 1.00 42.72 114 LEU C O 1
ATOM 4162 N N . TYR D 2 114 ? 30.547 -20.643 -10.328 1.00 40.82 115 TYR C N 1
ATOM 4163 C CA . TYR D 2 114 ? 29.925 -19.743 -9.352 1.00 41.22 115 TYR C CA 1
ATOM 4164 C C . TYR D 2 114 ? 29.072 -20.539 -8.363 1.00 43.41 115 TYR C C 1
ATOM 4165 O O . TYR D 2 114 ? 29.073 -20.264 -7.163 1.00 43.30 115 TYR C O 1
ATOM 4174 N N . LYS D 2 115 ? 28.375 -21.545 -8.879 1.00 43.50 116 LYS C N 1
ATOM 4175 C CA . LYS D 2 115 ? 27.477 -22.341 -8.073 1.00 46.32 116 LYS C CA 1
ATOM 4176 C C . LYS D 2 115 ? 28.263 -23.209 -7.079 1.00 48.36 116 LYS C C 1
ATOM 4177 O O . LYS D 2 115 ? 27.858 -23.305 -5.930 1.00 48.76 116 LYS C O 1
ATOM 4183 N N . GLN D 2 116 ? 29.376 -23.817 -7.511 1.00 48.93 117 GLN C N 1
ATOM 4184 C CA . GLN D 2 116 ? 30.303 -24.500 -6.588 1.00 51.24 117 GLN C CA 1
ATOM 4185 C C . GLN D 2 116 ? 30.888 -23.578 -5.506 1.00 51.14 117 GLN C C 1
ATOM 4186 O O . GLN D 2 116 ? 31.032 -23.989 -4.371 1.00 50.77 117 GLN C O 1
ATOM 4192 N N . GLU D 2 117 ? 31.240 -22.348 -5.876 1.00 50.74 118 GLU C N 1
ATOM 4193 C CA . GLU D 2 117 ? 31.914 -21.404 -4.976 1.00 52.42 118 GLU C CA 1
ATOM 4194 C C . GLU D 2 117 ? 31.009 -20.854 -3.886 1.00 53.62 118 GLU C C 1
ATOM 4195 O O . GLU D 2 117 ? 31.484 -20.502 -2.811 1.00 54.86 118 GLU C O 1
ATOM 4201 N N . ARG D 2 118 ? 29.712 -20.774 -4.164 1.00 53.03 119 ARG C N 1
ATOM 4202 C CA . ARG D 2 118 ? 28.767 -20.046 -3.301 1.00 53.26 119 ARG C CA 1
ATOM 4203 C C . ARG D 2 118 ? 28.826 -20.419 -1.812 1.00 56.38 119 ARG C C 1
ATOM 4204 O O . ARG D 2 118 ? 29.057 -21.576 -1.457 1.00 58.43 119 ARG C O 1
#